Protein AF-0000000073178502 (afdb_homodimer)

Foldseek 3Di:
DDDPFDFDFDQDVQPRAATETETDADPDQKKKKKKKFFPLLFLPHPFALLQLLLLLFQADFPVDHSVRSQVVCVVQPKDWHWFFDNGTTMIMMMGGQVCLLVVLQSNLRRLPTRPLDQCCSVPGSVVVLQVVLVVQCVDLQSVQVLCQLCQFQVGRSNGGRTDHPPDDDGSVRSVVVSLQRFASNRMYMYMYNYDRVVNSVSNCVHSVSVGHHNPDPPPPPRPAGDTDFPAEAEAADAFKKKKKKKDKFFLLQQLQVLLLQLQLVVQADDDDFKDWDWHWAHDPGIIMTMIMIIGRDLLVNQVRVVRSVVSSVVQAFAFSVVRLVVSQVVCVVVVHHSVVNPSHDGHHHDDHIYMYMYYPVVNHDDSVVD/DQAPFDFDFDQDVQPRAATETEGDADPDQKKKKKKKFFPLLFLPHPFALSQLLLLLFQADFPVDHSVRSQVVCVVQPKDWHWFFDNGTTMIMMMGGQVCLLVVLQSNLRRLPTRPLDQCCSVPGRVVVLQVVLVVQCVDLQSVQVLCQQCQFQVGRSNGGRTDNPPDDDGSVRSVVVSLQRFASNRMYMYMYNYDRVVNSVSNCVHSVSVGHHNPDPPPPDRPAGDTDFDAEAEAADAFKKKKKKKDKFFQLAQLQVLLLQLQLVVQADDDDFKDWDWHWAHDPGIIMTMIMIIGRDLLVNQVRVVRSVVSSVVQAFAFSVVRLVVSQVVCVVVSHHSVVNVSHDGHHHDDHIYMYMYYPVVNHDDSVVD

Organism: Brettanomyces naardenensis (NCBI:txid13370)

Sequence (740 aa):
MFTKSSVRSFSTSIPRALKVSTVPTVTSPVSSLKVLVKGAGSKDTPSGLSHLLASSAFLDTASKSALRLKRESELLGGSYKASVTRDALVLEATFLKEDLPFFVNAIGSTLTETSFKNHEFNELVLPFATYTGAKANSSPSFEALEELHAISFKRGLGQPLYYDGVKSYSAVDLSLFAESLYTSENVEIIGSNVVEEDLARFVKESPLSELPAAKNETTAEKPKQKTYTGVESRIRKPGQTVAVIGLPVASADVPTYKLVSAAVVSAIPDTYEATVKADVLSYEQSGLLYVSIASDDAAEVGSLLKKAAAALEKASGSSLTKYKPLASYIAGADGSSAKDLESAKTSVKIPKFNLVVVGDVDSVPLADELMFTKSSVRSFSTSIPRALKVSTVPTVTSPVSSLKVLVKGAGSKDTPSGLSHLLASSAFLDTASKSALRLKRESELLGGSYKASVTRDALVLEATFLKEDLPFFVNAIGSTLTETSFKNHEFNELVLPFATYTGAKANSSPSFEALEELHAISFKRGLGQPLYYDGVKSYSAVDLSLFAESLYTSENVEIIGSNVVEEDLARFVKESPLSELPAAKNETTAEKPKQKTYTGVESRIRKPGQTVAVIGLPVASADVPTYKLVSAAVVSAIPDTYEATVKADVLSYEQSGLLYVSIASDDAAEVGSLLKKAAAALEKASGSSLTKYKPLASYIAGADGSSAKDLESAKTSVKIPKFNLVVVGDVDSVPLADEL

InterPro domains:
  IPR011249 Metalloenzyme, LuxS/M16 peptidase-like [SSF63411] (18-215)
  IPR011249 Metalloenzyme, LuxS/M16 peptidase-like [SSF63411] (226-370)
  IPR011765 Peptidase M16, N-terminal [PF00675] (26-164)
  IPR050361 Mitochondrial Processing Peptidase/Ubiquinol-cytochrome c Reductase Complex [PTHR11851] (13-349)

Radius of gyration: 31.45 Å; Cα contacts (8 Å, |Δi|>4): 1536; chains: 2; bounding box: 57×95×71 Å

Solvent-accessible surface area (backbone atoms only — not comparable to full-atom values): 38308 Å² total; per-residue (Å²): 136,84,74,80,74,68,70,54,73,58,88,62,96,42,62,94,51,50,45,46,34,33,39,74,71,58,102,54,68,58,18,38,41,37,37,39,32,42,61,44,19,33,65,82,44,65,74,20,49,43,30,46,51,31,52,52,54,66,40,43,32,81,87,40,46,29,66,54,54,52,52,53,33,49,74,63,66,26,50,76,48,56,39,63,50,59,53,24,36,38,42,35,36,41,30,40,54,88,46,50,60,58,54,48,34,51,53,18,37,42,72,70,32,53,58,59,48,58,66,52,34,66,66,44,27,49,54,49,34,44,49,53,29,50,57,49,53,67,34,47,63,51,38,34,52,51,48,43,32,26,66,26,33,61,48,28,68,12,46,59,68,43,27,74,62,47,64,85,82,51,36,65,56,48,48,53,48,46,63,70,44,53,16,25,67,30,34,36,38,39,29,34,36,49,59,60,69,56,52,54,49,42,40,56,73,22,50,55,51,65,43,46,70,63,80,75,65,73,74,61,74,72,80,76,78,59,74,47,63,59,46,70,46,74,45,80,34,55,66,50,17,24,39,33,41,32,40,71,32,55,53,83,45,44,32,32,46,32,22,50,29,33,46,25,57,70,62,47,75,90,59,91,74,46,49,77,47,58,44,58,48,80,50,96,78,27,24,38,35,38,39,36,32,34,18,80,45,34,58,56,34,27,56,51,46,45,46,41,50,51,33,48,58,58,46,35,65,28,80,37,65,84,25,47,68,57,27,34,52,55,32,48,75,72,70,40,57,56,75,59,46,73,74,32,57,53,56,48,80,67,73,64,52,23,38,24,31,22,7,42,50,88,54,32,75,54,76,89,75,94,106,31,71,66,69,72,66,53,72,57,87,63,94,42,64,94,49,50,46,45,33,32,37,73,72,58,103,53,69,59,20,37,42,38,37,39,30,42,63,44,22,33,66,82,43,64,73,20,50,44,29,47,50,30,51,52,53,67,40,43,32,81,86,42,47,28,65,54,54,51,51,54,32,49,75,64,68,25,50,76,48,58,40,64,53,59,54,24,34,36,40,36,36,41,32,40,53,88,48,50,60,58,54,49,34,51,54,17,37,42,71,72,33,52,59,57,47,59,67,51,34,65,68,45,29,49,54,50,35,42,49,53,28,50,58,49,54,67,34,47,63,52,38,34,52,51,49,43,32,25,65,28,32,61,47,29,68,13,45,60,69,44,30,70,62,46,65,86,81,50,37,66,54,48,48,54,48,46,63,72,43,54,18,25,69,29,33,35,37,41,28,35,36,48,58,59,71,57,53,54,50,41,40,56,74,23,51,55,51,67,43,44,72,64,82,75,66,72,73,60,76,71,78,76,78,60,73,46,65,59,48,71,48,75,45,80,35,55,68,52,17,22,39,33,40,32,40,71,32,55,51,84,45,44,34,32,47,34,22,49,29,32,46,25,56,70,62,45,75,90,58,91,75,47,49,77,50,57,43,58,48,79,51,97,78,27,23,36,35,38,39,37,32,34,17,78,46,33,59,56,34,28,55,50,46,45,46,41,50,50,32,48,59,60,48,36,66,28,81,37,65,87,24,47,67,55,28,32,51,54,32,10,74,73,58,35,30,53,71,60,45,72,74,33,58,52,57,48,80,66,74,63,51,23,40,25,31,24,8,41,51,87,54,32,74,54,78,89,75,93

Nearest PDB structures (foldseek):
  7rja-assembly1_B  TM=8.601E-01  e=2.354E-40  Candida albicans SC5314
  8e7s-assembly1_B  TM=8.965E-01  e=1.624E-35  Saccharomyces cerevisiae
  8ab7-assembly1_B  TM=8.698E-01  e=1.048E-35  Yarrowia lipolytica
  8q1b-assembly1_M  TM=8.489E-01  e=4.968E-31  Schizosaccharomyces pombe
  8iao-assembly1_Aa  TM=8.221E-01  e=7.299E-21  Mus musculus

pLDDT: mean 88.0, std 14.53, range [20.8, 98.81]

Secondary structure (DSSP, 8-state):
-------EE---SSSTT-EEEEE---S-SEEEEEEEEETTT-TTSPTTHHHHHHHTTTS-BSS--HHHHHHHHHHTT-EEEEEE-SSEEEEEEEEEGGGHHHHHHHHHHHHHHB---HHHIIIIIHHHHHHHHHHHHTSHHHHHHHHHHHHHHSSGGGS-SS--SSS---HHHHHHHHHHH--GGGEEEEEESS-HHHHHHHHHTSGGGGPPP-S--------------S-EEEEE-SS-EEEEEEEEE-GGGHHHHHHHHHHHHHHSPP-SS-EEEEEEEE-SS-EEEEEEEEES-HHHHHHHHHHHHHHHHHHTTS--GGGHHHHHHHHHHTT--GGGGTT--S-----PPEEEEEE-GGGS--GGG-/-------EEE--SSSTT-EEEEE---S-SEEEEEEEEETTT-TTSPTTHHHHHHHTTTS-BSSS-HHHHHHHHHHTT-EEEEEE-SSEEEEEEEEEGGGHHHHHHHHHHHHHHB---HHHIIIIIHHHHHHHHHHHHTSHHHHHHHHHHHHHHSSGGGS-SS--SSS---HHHHHHHHHHH--GGGEEEEEESS-HHHHHHHHHTSGGGGPPP-S--------------S-EEEEE-SS-EEEEEEEEE-GGGHHHHHHHHHHHHHHSPP-SS-EEEEEEEE-SS-EEEEEEEEES-HHHHHHHHHHHHHHHHHHTTS--GGGHHHHHHHHHHTT--GGGGTT--S-----PPEEEEEE-GGGS--GGG-

Structure (mmCIF, N/CA/C/O backbone):
data_AF-0000000073178502-model_v1
#
loop_
_entity.id
_entity.type
_entity.pdbx_description
1 polymer 'Cytochrome b-c1 complex subunit 2, mitochondrial'
#
loop_
_atom_site.group_PDB
_atom_site.id
_atom_site.type_symbol
_atom_site.label_atom_id
_atom_site.label_alt_id
_atom_site.label_comp_id
_atom_site.label_asym_id
_atom_site.label_entity_id
_atom_site.label_seq_id
_atom_site.pdbx_PDB_ins_code
_atom_site.Cartn_x
_atom_site.Cartn_y
_atom_site.Cartn_z
_atom_site.occupancy
_atom_site.B_iso_or_equiv
_atom_site.auth_seq_id
_atom_site.auth_comp_id
_atom_site.auth_asym_id
_atom_site.auth_atom_id
_atom_site.pdbx_PDB_model_num
ATOM 1 N N . MET A 1 1 ? 27.281 -28.266 -21.359 1 21.12 1 MET A N 1
ATOM 2 C CA . MET A 1 1 ? 26.5 -28.234 -22.594 1 21.12 1 MET A CA 1
ATOM 3 C C . MET A 1 1 ? 25.156 -28.953 -22.391 1 21.12 1 MET A C 1
ATOM 5 O O . MET A 1 1 ? 25.078 -30.172 -22.578 1 21.12 1 MET A O 1
ATOM 9 N N . PHE A 1 2 ? 24.359 -28.672 -21.344 1 22.44 2 PHE A N 1
ATOM 10 C CA . PHE A 1 2 ? 23.328 -29.5 -20.734 1 22.44 2 PHE A CA 1
ATOM 11 C C . PHE A 1 2 ? 22.094 -29.547 -21.625 1 22.44 2 PHE A C 1
ATOM 13 O O . PHE A 1 2 ? 21.578 -28.516 -22.062 1 22.44 2 PHE A O 1
ATOM 20 N N . THR A 1 3 ? 21.812 -30.672 -22.312 1 21.66 3 THR A N 1
ATOM 21 C CA . THR A 1 3 ? 20.906 -31.047 -23.406 1 21.66 3 THR A CA 1
ATOM 22 C C . THR A 1 3 ? 19.469 -30.734 -23.047 1 21.66 3 THR A C 1
ATOM 24 O O . THR A 1 3 ? 19.062 -30.844 -21.875 1 21.66 3 THR A O 1
ATOM 27 N N . LYS A 1 4 ? 18.766 -30.031 -23.922 1 34.94 4 LYS A N 1
ATOM 28 C CA . LYS A 1 4 ? 17.344 -29.781 -24.062 1 34.94 4 LYS A CA 1
ATOM 29 C C . LYS A 1 4 ? 16.531 -31.062 -23.906 1 34.94 4 LYS A C 1
ATOM 31 O O . LYS A 1 4 ? 16.375 -31.828 -24.859 1 34.94 4 LYS A O 1
ATOM 36 N N . SER A 1 5 ? 16.453 -31.781 -22.656 1 29.77 5 SER A N 1
ATOM 37 C CA . SER A 1 5 ? 15.789 -33.094 -22.609 1 29.77 5 SER A CA 1
ATOM 38 C C . SER A 1 5 ? 14.32 -32.969 -23.016 1 29.77 5 SER A C 1
ATOM 40 O O . SER A 1 5 ? 13.617 -32.062 -22.562 1 29.77 5 SER A O 1
ATOM 42 N N . SER A 1 6 ? 13.773 -33.562 -24.047 1 33.19 6 SER A N 1
ATOM 43 C CA . SER A 1 6 ? 12.516 -33.688 -24.781 1 33.19 6 SER A CA 1
ATOM 44 C C . SER A 1 6 ? 11.391 -34.156 -23.875 1 33.19 6 SER A C 1
ATOM 46 O O . SER A 1 6 ? 11.508 -35.219 -23.25 1 33.19 6 SER A O 1
ATOM 48 N N . VAL A 1 7 ? 10.578 -33.344 -23.281 1 40.41 7 VAL A N 1
ATOM 49 C CA . VAL A 1 7 ? 9.328 -33.75 -22.656 1 40.41 7 VAL A CA 1
ATOM 50 C C . VAL A 1 7 ? 8.469 -34.531 -23.641 1 40.41 7 VAL A C 1
ATOM 52 O O . VAL A 1 7 ? 8.133 -34.031 -24.719 1 40.41 7 VAL A O 1
ATOM 55 N N . ARG A 1 8 ? 8.492 -35.906 -23.641 1 39.47 8 ARG A N 1
ATOM 56 C CA . ARG A 1 8 ? 7.648 -36.719 -24.5 1 39.47 8 ARG A CA 1
ATOM 57 C C . ARG A 1 8 ? 6.234 -36.812 -23.938 1 39.47 8 ARG A C 1
ATOM 59 O O . ARG A 1 8 ? 6.039 -37.25 -22.797 1 39.47 8 ARG A O 1
ATOM 66 N N . SER A 1 9 ? 5.32 -36.062 -24.469 1 42.91 9 SER A N 1
ATOM 67 C CA . SER A 1 9 ? 3.898 -36.156 -24.172 1 42.91 9 SER A CA 1
ATOM 68 C C . SER A 1 9 ? 3.291 -37.375 -24.844 1 42.91 9 SER A C 1
ATOM 70 O O . SER A 1 9 ? 3.541 -37.625 -26.031 1 42.91 9 SER A O 1
ATOM 72 N N . PHE A 1 10 ? 3.104 -38.531 -24.188 1 38.16 10 PHE A N 1
ATOM 73 C CA . PHE A 1 10 ? 2.41 -39.625 -24.844 1 38.16 10 PHE A CA 1
ATOM 74 C C . PHE A 1 10 ? 0.937 -39.656 -24.453 1 38.16 10 PHE A C 1
ATOM 76 O O . PHE A 1 10 ? 0.579 -39.281 -23.344 1 38.16 10 PHE A O 1
ATOM 83 N N . SER A 1 11 ? -0.007 -39.625 -25.438 1 37.53 11 SER A N 1
ATOM 84 C CA . SER A 1 11 ? -1.451 -39.781 -25.297 1 37.53 11 SER A CA 1
ATOM 85 C C . SER A 1 11 ? -1.827 -41.25 -25.031 1 37.53 11 SER A C 1
ATOM 87 O O . SER A 1 11 ? -1.65 -42.094 -25.906 1 37.53 11 SER A O 1
ATOM 89 N N . THR A 1 12 ? -1.476 -41.875 -23.984 1 39.16 12 THR A N 1
ATOM 90 C CA . THR A 1 12 ? -2.076 -43.188 -23.766 1 39.16 12 THR A CA 1
ATOM 91 C C . THR A 1 12 ? -3.562 -43.062 -23.453 1 39.16 12 THR A C 1
ATOM 93 O O . THR A 1 12 ? -4.023 -42 -23.047 1 39.16 12 THR A O 1
ATOM 96 N N . SER A 1 13 ? -4.41 -44.25 -23.469 1 41.94 13 SER A N 1
ATOM 97 C CA . SER A 1 13 ? -5.844 -44.375 -23.25 1 41.94 13 SER A CA 1
ATOM 98 C C . SER A 1 13 ? -6.254 -43.844 -21.891 1 41.94 13 SER A C 1
ATOM 100 O O . SER A 1 13 ? -6.715 -44.594 -21.031 1 41.94 13 SER A O 1
ATOM 102 N N . ILE A 1 14 ? -5.496 -43.188 -21.141 1 48.97 14 ILE A N 1
ATOM 103 C CA . ILE A 1 14 ? -5.93 -42.469 -19.953 1 48.97 14 ILE A CA 1
ATOM 104 C C . ILE A 1 14 ? -7.145 -41.625 -20.281 1 48.97 14 ILE A C 1
ATOM 106 O O . ILE A 1 14 ? -7.324 -41.188 -21.438 1 48.97 14 ILE A O 1
ATOM 110 N N . PRO A 1 15 ? -8.188 -41.562 -19.375 1 51.31 15 PRO A N 1
ATOM 111 C CA . PRO A 1 15 ? -9.266 -40.656 -19.75 1 51.31 15 PRO A CA 1
ATOM 112 C C . PRO A 1 15 ? -8.758 -39.438 -20.516 1 51.31 15 PRO A C 1
ATOM 114 O O . PRO A 1 15 ? -7.637 -39 -20.297 1 51.31 15 PRO A O 1
ATOM 117 N N . ARG A 1 16 ? -9.297 -39.219 -21.875 1 53.09 16 ARG A N 1
ATOM 118 C CA . ARG A 1 16 ? -8.969 -38.438 -23.078 1 53.09 16 ARG A CA 1
ATOM 119 C C . ARG A 1 16 ? -8.422 -37.062 -22.719 1 53.09 16 ARG A C 1
ATOM 121 O O . ARG A 1 16 ? -7.621 -36.5 -23.453 1 53.09 16 ARG A O 1
ATOM 128 N N . ALA A 1 17 ? -8.562 -36.719 -21.359 1 63.81 17 ALA A N 1
ATOM 129 C CA . ALA A 1 17 ? -8.219 -35.312 -21.281 1 63.81 17 ALA A CA 1
ATOM 130 C C . ALA A 1 17 ? -7.062 -35.062 -20.312 1 63.81 17 ALA A C 1
ATOM 132 O O . ALA A 1 17 ? -6.496 -33.969 -20.266 1 63.81 17 ALA A O 1
ATOM 133 N N . LEU A 1 18 ? -6.605 -36.25 -19.641 1 75.44 18 LEU A N 1
ATOM 134 C CA . LEU A 1 18 ? -5.535 -36.062 -18.672 1 75.44 18 LEU A CA 1
ATOM 135 C C . LEU A 1 18 ? -4.172 -36.062 -19.359 1 75.44 18 LEU A C 1
ATOM 137 O O . LEU A 1 18 ? -3.865 -37 -20.109 1 75.44 18 LEU A O 1
ATOM 141 N N . LYS A 1 19 ? -3.369 -35.125 -19.156 1 81.38 19 LYS A N 1
ATOM 142 C CA . LYS A 1 19 ? -2.039 -35.031 -19.766 1 81.38 19 LYS A CA 1
ATOM 143 C C . LYS A 1 19 ? -0.981 -35.625 -18.828 1 81.38 19 LYS A C 1
ATOM 145 O O . LYS A 1 19 ? -0.888 -35.219 -17.656 1 81.38 19 LYS A O 1
ATOM 150 N N . VAL A 1 20 ? -0.245 -36.625 -19.328 1 84.12 20 VAL A N 1
ATOM 151 C CA . VAL A 1 20 ? 0.819 -37.25 -18.562 1 84.12 20 VAL A CA 1
ATOM 152 C C . VAL A 1 20 ? 2.137 -37.156 -19.328 1 84.12 20 VAL A C 1
ATOM 154 O O . VAL A 1 20 ? 2.184 -37.438 -20.531 1 84.12 20 VAL A O 1
ATOM 157 N N . SER A 1 21 ? 3.117 -36.625 -18.625 1 85.12 21 SER A N 1
ATOM 158 C CA . SER A 1 21 ? 4.422 -36.5 -19.266 1 85.12 21 SER A CA 1
ATOM 159 C C . SER A 1 21 ? 5.543 -36.875 -18.312 1 85.12 21 SER A C 1
ATOM 161 O O . SER A 1 21 ? 5.332 -36.969 -17.094 1 85.12 21 SER A O 1
ATOM 163 N N . THR A 1 22 ? 6.715 -37.312 -18.875 1 84.88 22 THR A N 1
ATOM 164 C CA . THR A 1 22 ? 7.863 -37.688 -18.047 1 84.88 22 THR A CA 1
ATOM 165 C C . THR A 1 22 ? 9.109 -36.906 -18.5 1 84.88 22 THR A C 1
ATOM 167 O O . THR A 1 22 ? 9.203 -36.5 -19.656 1 84.88 22 THR A O 1
ATOM 170 N N . VAL A 1 23 ? 9.898 -36.531 -17.562 1 77.88 23 VAL A N 1
ATOM 171 C CA . VAL A 1 23 ? 11.203 -35.938 -17.859 1 77.88 23 VAL A CA 1
ATOM 172 C C . VAL A 1 23 ? 12.289 -37 -17.703 1 77.88 23 VAL A C 1
ATOM 174 O O . VAL A 1 23 ? 12.219 -37.844 -16.828 1 77.88 23 VAL A O 1
ATOM 177 N N . PRO A 1 24 ? 13.289 -36.938 -18.656 1 68.88 24 PRO A N 1
ATOM 178 C CA . PRO A 1 24 ? 14.258 -38.031 -18.781 1 68.88 24 PRO A CA 1
ATOM 179 C C . PRO A 1 24 ? 14.93 -38.344 -17.438 1 68.88 24 PRO A C 1
ATOM 181 O O . PRO A 1 24 ? 15.016 -37.5 -16.562 1 68.88 24 PRO A O 1
ATOM 184 N N . THR A 1 25 ? 15.359 -39.594 -17.375 1 64.25 25 THR A N 1
ATOM 185 C CA . THR A 1 25 ? 15.867 -40.375 -16.234 1 64.25 25 THR A CA 1
ATOM 186 C C . THR A 1 25 ? 17.297 -39.938 -15.898 1 64.25 25 THR A C 1
ATOM 188 O O . THR A 1 25 ? 18.109 -39.75 -16.797 1 64.25 25 THR A O 1
ATOM 191 N N . VAL A 1 26 ? 17.422 -39.281 -14.711 1 66.75 26 VAL A N 1
ATOM 192 C CA . VAL A 1 26 ? 18.75 -39.188 -14.141 1 66.75 26 VAL A CA 1
ATOM 193 C C . VAL A 1 26 ? 19.047 -40.469 -13.336 1 66.75 26 VAL A C 1
ATOM 195 O O . VAL A 1 26 ? 18.125 -41.188 -12.938 1 66.75 26 VAL A O 1
ATOM 198 N N . THR A 1 27 ? 20.297 -40.812 -13.398 1 78.19 27 THR A N 1
ATOM 199 C CA . THR A 1 27 ? 20.703 -41.938 -12.57 1 78.19 27 THR A CA 1
ATOM 200 C C . THR A 1 27 ? 20.516 -41.625 -11.086 1 78.19 27 THR A C 1
ATOM 202 O O . THR A 1 27 ? 21.469 -41.219 -10.422 1 78.19 27 THR A O 1
ATOM 205 N N . SER A 1 28 ? 19.297 -41.531 -10.602 1 83.69 28 SER A N 1
ATOM 206 C CA . SER A 1 28 ? 18.938 -41.281 -9.211 1 83.69 28 SER A CA 1
ATOM 207 C C . SER A 1 28 ? 17.875 -42.25 -8.719 1 83.69 28 SER A C 1
ATOM 209 O O . SER A 1 28 ? 17 -42.656 -9.484 1 83.69 28 SER A O 1
ATOM 211 N N . PRO A 1 29 ? 18.109 -42.688 -7.516 1 89.5 29 PRO A N 1
ATOM 212 C CA . PRO A 1 29 ? 17.062 -43.531 -6.949 1 89.5 29 PRO A CA 1
ATOM 213 C C . PRO A 1 29 ? 15.805 -42.75 -6.582 1 89.5 29 PRO A C 1
ATOM 215 O O . PRO A 1 29 ? 14.773 -43.344 -6.27 1 89.5 29 PRO A O 1
ATOM 218 N N . VAL A 1 30 ? 15.938 -41.5 -6.609 1 92 30 VAL A N 1
ATOM 219 C CA . VAL A 1 30 ? 14.836 -40.625 -6.172 1 92 30 VAL A CA 1
ATOM 220 C C . VAL A 1 30 ? 14.023 -40.188 -7.379 1 92 30 VAL A C 1
ATOM 222 O O . VAL A 1 30 ? 14.586 -39.812 -8.414 1 92 30 VAL A O 1
ATOM 225 N N . SER A 1 31 ? 12.719 -40.375 -7.281 1 93.44 31 SER A N 1
ATOM 226 C CA . SER A 1 31 ? 11.758 -39.906 -8.281 1 93.44 31 SER A CA 1
ATOM 227 C C . SER A 1 31 ? 10.875 -38.781 -7.73 1 93.44 31 SER A C 1
ATOM 229 O O . SER A 1 31 ? 10.812 -38.594 -6.52 1 93.44 31 SER A O 1
ATOM 231 N N . SER A 1 32 ? 10.305 -38.031 -8.625 1 94.25 32 SER A N 1
ATOM 232 C CA . SER A 1 32 ? 9.359 -37 -8.188 1 94.25 32 SER A CA 1
ATOM 233 C C . SER A 1 32 ? 8.148 -36.938 -9.109 1 94.25 32 SER A C 1
ATOM 235 O O . SER A 1 32 ? 8.234 -37.312 -10.281 1 94.25 32 SER A O 1
ATOM 237 N N . LEU A 1 33 ? 7.039 -36.594 -8.531 1 94.56 33 LEU A N 1
ATOM 238 C CA . LEU A 1 33 ? 5.781 -36.375 -9.227 1 94.56 33 LEU A CA 1
ATOM 239 C C . LEU A 1 33 ? 5.289 -34.938 -9.016 1 94.56 33 LEU A C 1
ATOM 241 O O . LEU A 1 33 ? 5.344 -34.438 -7.895 1 94.56 33 LEU A O 1
ATOM 245 N N . LYS A 1 34 ? 4.918 -34.312 -10.109 1 94.94 34 LYS A N 1
ATOM 246 C CA . LYS A 1 34 ? 4.312 -33 -10.062 1 94.94 34 LYS A CA 1
ATOM 247 C C . LYS A 1 34 ? 2.959 -33 -10.766 1 94.94 34 LYS A C 1
ATOM 249 O O . LYS A 1 34 ? 2.852 -33.406 -11.922 1 94.94 34 LYS A O 1
ATOM 254 N N . VAL A 1 35 ? 2.012 -32.625 -10.055 1 95.19 35 VAL A N 1
ATOM 255 C CA . VAL A 1 35 ? 0.674 -32.5 -10.625 1 95.19 35 VAL A CA 1
ATOM 256 C C . VAL A 1 35 ? 0.286 -31.016 -10.688 1 95.19 35 VAL A C 1
ATOM 258 O O . VAL A 1 35 ? 0.193 -30.359 -9.656 1 95.19 35 VAL A O 1
ATOM 261 N N . LEU A 1 36 ? 0.027 -30.547 -11.883 1 93.12 36 LEU A N 1
ATOM 262 C CA . LEU A 1 36 ? -0.377 -29.156 -12.102 1 93.12 36 LEU A CA 1
ATOM 263 C C . LEU A 1 36 ? -1.881 -29.062 -12.344 1 93.12 36 LEU A C 1
ATOM 265 O O . LEU A 1 36 ? -2.426 -29.781 -13.195 1 93.12 36 LEU A O 1
ATOM 269 N N . VAL A 1 37 ? -2.488 -28.312 -11.562 1 92.5 37 VAL A N 1
ATOM 270 C CA . VAL A 1 37 ? -3.9 -28.016 -11.781 1 92.5 37 VAL A CA 1
ATOM 271 C C . VAL A 1 37 ? -4.051 -26.609 -12.352 1 92.5 37 VAL A C 1
ATOM 273 O O . VAL A 1 37 ? -3.908 -25.609 -11.625 1 92.5 37 VAL A O 1
ATOM 276 N N . LYS A 1 38 ? -4.422 -26.5 -13.547 1 86.81 38 LYS A N 1
ATOM 277 C CA . LYS A 1 38 ? -4.559 -25.234 -14.25 1 86.81 38 LYS A CA 1
ATOM 278 C C . LYS A 1 38 ? -5.859 -24.531 -13.867 1 86.81 38 LYS A C 1
ATOM 280 O O . LYS A 1 38 ? -6.801 -25.172 -13.398 1 86.81 38 LYS A O 1
ATOM 285 N N . GLY A 1 39 ? -5.855 -23.125 -14.008 1 79.38 39 GLY A N 1
ATOM 286 C CA . GLY A 1 39 ? -7.059 -22.359 -13.734 1 79.38 39 GLY A CA 1
ATOM 287 C C . GLY A 1 39 ? -7.129 -21.844 -12.312 1 79.38 39 GLY A C 1
ATOM 288 O O . GLY A 1 39 ? -8.031 -21.062 -11.969 1 79.38 39 GLY A O 1
ATOM 289 N N . ALA A 1 40 ? -6.34 -22.328 -11.438 1 77.06 40 ALA A N 1
ATOM 290 C CA . ALA A 1 40 ? -6.348 -21.906 -10.039 1 77.06 40 ALA A CA 1
ATOM 291 C C . ALA A 1 40 ? -5.973 -20.438 -9.898 1 77.06 40 ALA A C 1
ATOM 293 O O . ALA A 1 40 ? -6.352 -19.781 -8.93 1 77.06 40 ALA A O 1
ATOM 294 N N . GLY A 1 41 ? -5.285 -19.828 -10.75 1 68.5 41 GLY A N 1
ATOM 295 C CA . GLY A 1 41 ? -4.91 -18.438 -10.703 1 68.5 41 GLY A CA 1
ATOM 296 C C . GLY A 1 41 ? -5.629 -17.594 -11.742 1 68.5 41 GLY A C 1
ATOM 297 O O . GLY A 1 41 ? -5.176 -16.484 -12.078 1 68.5 41 GLY A O 1
ATOM 298 N N . SER A 1 42 ? -6.695 -18.141 -12.219 1 62.94 42 SER A N 1
AT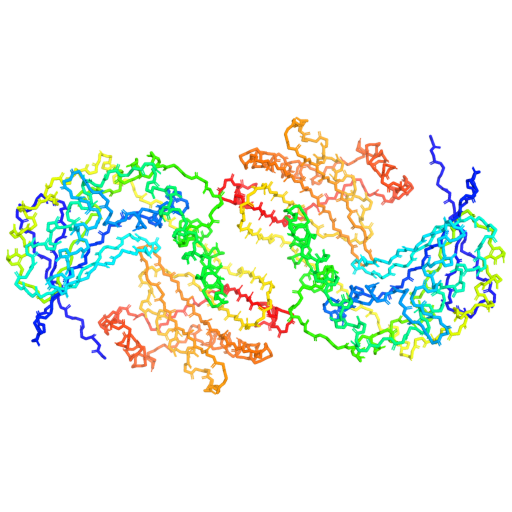OM 299 C CA . SER A 1 42 ? -7.41 -17.453 -13.297 1 62.94 42 SER A CA 1
ATOM 300 C C . SER A 1 42 ? -8.109 -16.203 -12.789 1 62.94 42 SER A C 1
ATOM 302 O O . SER A 1 42 ? -8.258 -16.016 -11.578 1 62.94 42 SER A O 1
ATOM 304 N N . LYS A 1 43 ? -8.469 -15.336 -13.75 1 61.78 43 LYS A N 1
ATOM 305 C CA . LYS A 1 43 ? -9.133 -14.047 -13.555 1 61.78 43 LYS A CA 1
ATOM 306 C C . LYS A 1 43 ? -10.438 -14.219 -12.781 1 61.78 43 LYS A C 1
ATOM 308 O O . LYS A 1 43 ? -10.867 -13.305 -12.07 1 61.78 43 LYS A O 1
ATOM 313 N N . ASP A 1 44 ? -10.938 -15.312 -12.883 1 65.31 44 ASP A N 1
ATOM 314 C CA . ASP A 1 44 ? -12.273 -15.461 -12.328 1 65.31 44 ASP A CA 1
ATOM 315 C C . ASP A 1 44 ? -12.227 -16.141 -10.953 1 65.31 44 ASP A C 1
ATOM 317 O O . ASP A 1 44 ? -13.25 -16.25 -10.281 1 65.31 44 ASP A O 1
ATOM 321 N N . THR A 1 45 ? -11.055 -16.438 -10.617 1 74.12 45 THR A N 1
ATOM 322 C CA . THR A 1 45 ? -10.898 -17.094 -9.32 1 74.12 45 THR A CA 1
ATOM 323 C C . THR A 1 45 ? -10.828 -16.062 -8.195 1 74.12 45 THR A C 1
ATOM 325 O O . THR A 1 45 ? -10.07 -15.086 -8.289 1 74.12 45 THR A O 1
ATOM 328 N N . PRO A 1 46 ? -11.727 -16.359 -7.207 1 84.88 46 PRO A N 1
ATOM 329 C CA . PRO A 1 46 ? -11.641 -15.438 -6.07 1 84.88 46 PRO A CA 1
ATOM 330 C C . PRO A 1 46 ? -10.266 -15.445 -5.406 1 84.88 46 PRO A C 1
ATOM 332 O O . PRO A 1 46 ? -9.641 -16.5 -5.301 1 84.88 46 PRO A O 1
ATOM 335 N N . SER A 1 47 ? -9.922 -14.336 -4.977 1 90.5 47 SER A N 1
ATOM 336 C CA . SER A 1 47 ? -8.578 -14.164 -4.43 1 90.5 47 SER A CA 1
ATOM 337 C C . SER A 1 47 ? -8.375 -15.016 -3.182 1 90.5 47 SER A C 1
ATOM 339 O O . SER A 1 47 ? -9.234 -15.039 -2.297 1 90.5 47 SER A O 1
ATOM 341 N N . GLY A 1 48 ? -7.289 -15.727 -3.215 1 92.62 48 GLY A N 1
ATOM 342 C CA . GLY A 1 48 ? -6.871 -16.453 -2.021 1 92.62 48 GLY A CA 1
ATOM 343 C C . GLY A 1 48 ? -7.41 -17.859 -1.964 1 92.62 48 GLY A C 1
ATOM 344 O O . GLY A 1 48 ? -6.926 -18.688 -1.182 1 92.62 48 GLY A O 1
ATOM 345 N N . LEU A 1 49 ? -8.383 -18.203 -2.717 1 92.75 49 LEU A N 1
ATOM 346 C CA . LEU A 1 49 ? -9.039 -19.5 -2.625 1 92.75 49 LEU A CA 1
ATOM 347 C C . LEU A 1 49 ? -8.109 -20.609 -3.086 1 92.75 49 LEU A C 1
ATOM 349 O O . LEU A 1 49 ? -8.102 -21.703 -2.5 1 92.75 49 LEU A O 1
ATOM 353 N N . SER A 1 50 ? -7.34 -20.344 -4.113 1 93.5 50 SER A N 1
ATOM 354 C CA . SER A 1 50 ? -6.379 -21.344 -4.582 1 93.5 50 SER A CA 1
ATOM 355 C C . SER A 1 50 ? -5.344 -21.656 -3.512 1 93.5 50 SER A C 1
ATOM 357 O O . SER A 1 50 ? -4.957 -22.812 -3.336 1 93.5 50 SER A O 1
ATOM 359 N N . HIS A 1 51 ? -4.91 -20.672 -2.869 1 95.5 51 HIS A N 1
ATOM 360 C CA . HIS A 1 51 ? -3.951 -20.859 -1.79 1 95.5 51 HIS A CA 1
ATOM 361 C C . HIS A 1 51 ? -4.566 -21.672 -0.646 1 95.5 51 HIS A C 1
ATOM 363 O O . HIS A 1 51 ? -3.922 -22.562 -0.09 1 95.5 51 HIS A O 1
ATOM 369 N N . LEU A 1 52 ? -5.789 -21.344 -0.319 1 96.19 52 LEU A N 1
ATOM 370 C CA . LEU A 1 52 ? -6.477 -22.094 0.722 1 96.19 52 LEU A CA 1
ATOM 371 C C . LEU A 1 52 ? -6.645 -23.562 0.315 1 96.19 52 LEU A C 1
ATOM 373 O O . LEU A 1 52 ? -6.5 -24.469 1.145 1 96.19 52 LEU A O 1
ATOM 377 N N . LEU A 1 53 ? -6.941 -23.734 -0.927 1 95.38 53 LEU A N 1
ATOM 378 C CA . LEU A 1 53 ? -7.09 -25.094 -1.432 1 95.38 53 LEU A CA 1
ATOM 379 C C . LEU A 1 53 ? -5.766 -25.844 -1.357 1 95.38 53 LEU A C 1
ATOM 381 O O . LEU A 1 53 ? -5.727 -27 -0.921 1 95.38 53 LEU A O 1
ATOM 385 N N . ALA A 1 54 ? -4.734 -25.219 -1.742 1 95.25 54 ALA A N 1
ATOM 386 C CA . ALA A 1 54 ? -3.414 -25.828 -1.627 1 95.25 54 ALA A CA 1
ATOM 387 C C . ALA A 1 54 ? -3.08 -26.156 -0.172 1 95.25 54 ALA A C 1
ATOM 389 O O . ALA A 1 54 ? -2.492 -27.188 0.124 1 95.25 54 ALA A O 1
ATOM 390 N N . SER A 1 55 ? -3.496 -25.297 0.698 1 95.19 55 SER A N 1
ATOM 391 C CA . SER A 1 55 ? -3.225 -25.453 2.123 1 95.19 55 SER A CA 1
ATOM 392 C C . SER A 1 55 ? -4.055 -26.594 2.721 1 95.19 55 SER A C 1
ATOM 394 O O . SER A 1 55 ? -3.801 -27.031 3.846 1 95.19 55 SER A O 1
ATOM 396 N N . SER A 1 56 ? -5.027 -27.031 1.995 1 94.69 56 SER A N 1
ATOM 397 C CA . SER A 1 56 ? -5.891 -28.109 2.455 1 94.69 56 SER A CA 1
ATOM 398 C C . SER A 1 56 ? -5.48 -29.453 1.848 1 94.69 56 SER A C 1
ATOM 400 O O . SER A 1 56 ? -6.16 -30.469 2.037 1 94.69 56 SER A O 1
ATOM 402 N N . ALA A 1 57 ? -4.391 -29.406 1.184 1 93.12 57 ALA A N 1
ATOM 403 C CA . ALA A 1 57 ? -3.938 -30.625 0.528 1 93.12 57 ALA A CA 1
ATOM 404 C C . ALA A 1 57 ? -3.377 -31.625 1.544 1 93.12 57 ALA A C 1
ATOM 406 O O . ALA A 1 57 ? -2.781 -31.219 2.547 1 93.12 57 ALA A O 1
ATOM 407 N N . PHE A 1 58 ? -3.584 -32.875 1.312 1 91.5 58 PHE A N 1
ATOM 408 C CA . PHE A 1 58 ? -3.033 -34 2.041 1 91.5 58 PHE A CA 1
ATOM 409 C C . PHE A 1 58 ? -3.564 -34.031 3.469 1 91.5 58 PHE A C 1
ATOM 411 O O . PHE A 1 58 ? -2.834 -34.375 4.402 1 91.5 58 PHE A O 1
ATOM 418 N N . LEU A 1 59 ? -4.684 -33.469 3.576 1 90.12 59 LEU A N 1
ATOM 419 C CA . LEU A 1 59 ? -5.41 -33.625 4.832 1 90.12 59 LEU A CA 1
ATOM 420 C C . LEU A 1 59 ? -6.344 -34.812 4.773 1 90.12 59 LEU A C 1
ATOM 422 O O . LEU A 1 59 ? -6.102 -35.781 4.02 1 90.12 59 LEU A O 1
ATOM 426 N N . ASP A 1 60 ? -7.305 -34.812 5.648 1 87.38 60 ASP A N 1
ATOM 427 C CA . ASP A 1 60 ? -8.172 -36 5.746 1 87.38 60 ASP A CA 1
ATOM 428 C C . ASP A 1 60 ? -8.914 -36.25 4.438 1 87.38 60 ASP A C 1
ATOM 430 O O . ASP A 1 60 ? -9.43 -35.312 3.824 1 87.38 60 ASP A O 1
ATOM 434 N N . THR A 1 61 ? -8.805 -37.406 4.047 1 87.75 61 THR A N 1
ATOM 435 C CA . THR A 1 61 ? -9.625 -37.875 2.93 1 87.75 61 THR A CA 1
ATOM 436 C C . THR A 1 61 ? -10.727 -38.812 3.418 1 87.75 61 THR A C 1
ATOM 438 O O . THR A 1 61 ? -10.852 -39.062 4.617 1 87.75 61 THR A O 1
ATOM 441 N N . ALA A 1 62 ? -11.539 -39.25 2.51 1 83.44 62 ALA A N 1
ATOM 442 C CA . ALA A 1 62 ? -12.602 -40.188 2.863 1 83.44 62 ALA A CA 1
ATOM 443 C C . ALA A 1 62 ? -12.023 -41.5 3.359 1 83.44 62 ALA A C 1
ATOM 445 O O . ALA A 1 62 ? -12.617 -42.156 4.211 1 83.44 62 ALA A O 1
ATOM 446 N N . SER A 1 63 ? -10.836 -41.812 2.939 1 81.38 63 SER A N 1
ATOM 447 C CA . SER A 1 63 ? -10.312 -43.156 3.209 1 81.38 63 SER A CA 1
ATOM 448 C C . SER A 1 63 ? -9.148 -43.094 4.191 1 81.38 63 SER A C 1
ATOM 450 O O . SER A 1 63 ? -8.836 -44.094 4.848 1 81.38 63 SER A O 1
ATOM 452 N N . LYS A 1 64 ? -8.492 -41.969 4.223 1 86.56 64 LYS A N 1
ATOM 453 C CA . LYS A 1 64 ? -7.297 -41.875 5.055 1 86.56 64 LYS A CA 1
ATOM 454 C C . LYS A 1 64 ? -7.254 -40.562 5.824 1 86.56 64 LYS A C 1
ATOM 456 O O . LYS A 1 64 ? -7.609 -39.531 5.285 1 86.56 64 LYS A O 1
ATOM 461 N N . SER A 1 65 ? -6.754 -40.719 7.027 1 88.25 65 SER A N 1
ATOM 462 C CA . SER A 1 65 ? -6.551 -39.5 7.805 1 88.25 65 SER A CA 1
ATOM 463 C C . SER A 1 65 ? -5.277 -38.781 7.375 1 88.25 65 SER A C 1
ATOM 465 O O . SER A 1 65 ? -4.375 -39.375 6.801 1 88.25 65 SER A O 1
ATOM 467 N N . ALA A 1 66 ? -5.266 -37.531 7.672 1 88.25 66 ALA A N 1
ATOM 468 C CA . ALA A 1 66 ? -4.086 -36.719 7.383 1 88.25 66 ALA A CA 1
ATOM 469 C C . ALA A 1 66 ? -2.844 -37.312 8.047 1 88.25 66 ALA A C 1
ATOM 471 O O . ALA A 1 66 ? -1.777 -37.375 7.434 1 88.25 66 ALA A O 1
ATOM 472 N N . LEU A 1 67 ? -2.988 -37.75 9.242 1 88.62 67 LEU A N 1
ATOM 473 C CA . LEU A 1 67 ? -1.877 -38.312 10.008 1 88.62 67 LEU A CA 1
ATOM 474 C C . LEU A 1 67 ? -1.367 -39.594 9.359 1 88.62 67 LEU A C 1
ATOM 476 O O . LEU A 1 67 ? -0.156 -39.812 9.273 1 88.62 67 LEU A O 1
ATOM 480 N N . ARG A 1 68 ? -2.27 -40.375 8.922 1 89.12 68 ARG A N 1
ATOM 481 C CA . ARG A 1 68 ? -1.89 -41.625 8.266 1 89.12 68 ARG A CA 1
ATOM 482 C C . ARG A 1 68 ? -1.142 -41.344 6.969 1 89.12 68 ARG A C 1
ATOM 484 O O . ARG A 1 68 ? -0.131 -42 6.68 1 89.12 68 ARG A O 1
ATOM 491 N N . LEU A 1 69 ? -1.636 -40.469 6.219 1 87 69 LEU A N 1
ATOM 492 C CA . LEU A 1 69 ? -0.985 -40.094 4.969 1 87 69 LEU A CA 1
ATOM 493 C C . LEU A 1 69 ? 0.441 -39.625 5.215 1 87 69 LEU A C 1
ATOM 495 O O . LEU A 1 69 ? 1.369 -40.031 4.516 1 87 69 LEU A O 1
ATOM 499 N N . LYS A 1 70 ? 0.618 -38.781 6.207 1 89 70 LYS A N 1
ATOM 500 C CA . LYS A 1 70 ? 1.936 -38.25 6.535 1 89 70 LYS A CA 1
ATOM 501 C C . LYS A 1 70 ? 2.869 -39.344 7.039 1 89 70 LYS A C 1
ATOM 503 O O . LYS A 1 70 ? 4.012 -39.438 6.586 1 89 70 LYS A O 1
ATOM 508 N N . ARG A 1 71 ? 2.395 -40.156 7.918 1 91 71 ARG A N 1
ATOM 509 C CA . ARG A 1 71 ? 3.219 -41.188 8.516 1 91 71 ARG A CA 1
ATOM 510 C C . ARG A 1 71 ? 3.648 -42.219 7.473 1 91 71 ARG A C 1
ATOM 512 O O . ARG A 1 71 ? 4.793 -42.688 7.477 1 91 71 ARG A O 1
ATOM 519 N N . GLU A 1 72 ? 2.756 -42.562 6.637 1 90.19 72 GLU A N 1
ATOM 520 C CA . GLU A 1 72 ? 3.076 -43.531 5.59 1 90.19 72 GLU A CA 1
ATOM 521 C C . GLU A 1 72 ? 4.102 -42.969 4.613 1 90.19 72 GLU A C 1
ATOM 523 O O . GLU A 1 72 ? 5.012 -43.688 4.176 1 90.19 72 GLU A O 1
ATOM 528 N N . SER A 1 73 ? 3.965 -41.719 4.281 1 91.06 73 SER A N 1
ATOM 529 C CA . SER A 1 73 ? 4.934 -41.062 3.402 1 91.06 73 SER A CA 1
ATOM 530 C C . SER A 1 73 ? 6.32 -41.031 4.035 1 91.06 73 SER A C 1
ATOM 532 O O . SER A 1 73 ? 7.32 -41.312 3.365 1 91.06 73 SER A O 1
ATOM 534 N N . GLU A 1 74 ? 6.305 -40.75 5.336 1 90.31 74 GLU A N 1
ATOM 535 C CA . GLU A 1 74 ? 7.578 -40.688 6.047 1 90.31 74 GLU A CA 1
ATOM 536 C C . GLU A 1 74 ? 8.227 -42.062 6.137 1 90.31 74 GLU A C 1
ATOM 538 O O . GLU A 1 74 ? 9.453 -42.188 6.012 1 90.31 74 GLU A O 1
ATOM 543 N N . LEU A 1 75 ? 7.445 -43.031 6.371 1 91.94 75 LEU A N 1
ATOM 544 C CA . LEU A 1 75 ? 7.949 -44.406 6.449 1 91.94 75 LEU A CA 1
ATOM 545 C C . LEU A 1 75 ? 8.617 -44.812 5.141 1 91.94 75 LEU A C 1
ATOM 547 O O . LEU A 1 75 ? 9.594 -45.562 5.145 1 91.94 75 LEU A O 1
ATOM 551 N N . LEU A 1 76 ? 8.141 -44.312 4.066 1 93.12 76 LEU A N 1
ATOM 552 C CA . LEU A 1 76 ? 8.672 -44.625 2.75 1 93.12 76 LEU A CA 1
ATOM 553 C C . LEU A 1 76 ? 9.805 -43.688 2.365 1 93.12 76 LEU A C 1
ATOM 555 O O . LEU A 1 76 ? 10.406 -43.844 1.3 1 93.12 76 LEU A O 1
ATOM 559 N N . GLY A 1 77 ? 10.023 -42.625 3.287 1 91.88 77 GLY A N 1
ATOM 560 C CA . GLY A 1 77 ? 11.078 -41.656 3.039 1 91.88 77 GLY A CA 1
ATOM 561 C C . GLY A 1 77 ? 10.688 -40.594 2.035 1 91.88 77 GLY A C 1
ATOM 562 O O . GLY A 1 77 ? 11.547 -39.969 1.432 1 91.88 77 GLY A O 1
ATOM 563 N N . GLY A 1 78 ? 9.438 -40.531 1.741 1 93.94 78 GLY A N 1
ATOM 564 C CA . GLY A 1 78 ? 8.977 -39.562 0.781 1 93.94 78 GLY A CA 1
ATOM 565 C C . GLY A 1 78 ? 8.398 -38.312 1.435 1 93.94 78 GLY A C 1
ATOM 566 O O . GLY A 1 78 ? 8.398 -38.188 2.662 1 93.94 78 GLY A O 1
ATOM 567 N N . SER A 1 79 ? 8.125 -37.344 0.651 1 93.88 79 SER A N 1
ATOM 568 C CA . SER A 1 79 ? 7.539 -36.094 1.14 1 93.88 79 SER A CA 1
ATOM 569 C C . SER A 1 79 ? 6.543 -35.531 0.135 1 93.88 79 SER A C 1
ATOM 571 O O . SER A 1 79 ? 6.59 -35.844 -1.051 1 93.88 79 SER A O 1
ATOM 573 N N . TYR A 1 80 ? 5.602 -34.719 0.69 1 93.5 80 TYR A N 1
ATOM 574 C CA . TYR A 1 80 ? 4.598 -34.031 -0.099 1 93.5 80 TYR A CA 1
ATOM 575 C C . TYR A 1 80 ? 4.738 -32.531 0.064 1 93.5 80 TYR A C 1
ATOM 577 O O . TYR A 1 80 ? 5.207 -32.031 1.1 1 93.5 80 TYR A O 1
ATOM 585 N N . LYS A 1 81 ? 4.352 -31.891 -0.977 1 94.44 81 LYS A N 1
ATOM 586 C CA . LYS A 1 81 ? 4.273 -30.438 -0.917 1 94.44 81 LYS A CA 1
ATOM 587 C C . LYS A 1 81 ? 3.158 -29.906 -1.812 1 94.44 81 LYS A C 1
ATOM 589 O O . LYS A 1 81 ? 2.936 -30.422 -2.91 1 94.44 81 LYS A O 1
ATOM 594 N N . ALA A 1 82 ? 2.43 -29.047 -1.25 1 95.19 82 ALA A N 1
ATOM 595 C CA . ALA A 1 82 ? 1.433 -28.344 -2.045 1 95.19 82 ALA A CA 1
ATOM 596 C C . ALA A 1 82 ? 1.744 -26.844 -2.1 1 95.19 82 ALA A C 1
ATOM 598 O O . ALA A 1 82 ? 2.143 -26.25 -1.097 1 95.19 82 ALA A O 1
ATOM 599 N N . SER A 1 83 ? 1.614 -26.281 -3.271 1 94.19 83 SER A N 1
ATOM 600 C CA . SER A 1 83 ? 1.881 -24.859 -3.441 1 94.19 83 SER A CA 1
ATOM 601 C C . SER A 1 83 ? 1.007 -24.266 -4.539 1 94.19 83 SER A C 1
ATOM 603 O O . SER A 1 83 ? 0.284 -24.984 -5.227 1 94.19 83 SER A O 1
ATOM 605 N N . VAL A 1 84 ? 1.02 -22.938 -4.539 1 92.94 84 VAL A N 1
ATOM 606 C CA . VAL A 1 84 ? 0.283 -22.234 -5.586 1 92.94 84 VAL A CA 1
ATOM 607 C C . VAL A 1 84 ? 1.231 -21.328 -6.367 1 92.94 84 VAL A C 1
ATOM 609 O O . VAL A 1 84 ? 2.182 -20.781 -5.801 1 92.94 84 VAL A O 1
ATOM 612 N N . THR A 1 85 ? 1.008 -21.328 -7.645 1 88.62 85 THR A N 1
ATOM 613 C CA . THR A 1 85 ? 1.546 -20.297 -8.516 1 88.62 85 THR A CA 1
ATOM 614 C C . THR A 1 85 ? 0.441 -19.359 -8.984 1 88.62 85 THR A C 1
ATOM 616 O O . THR A 1 85 ? -0.718 -19.516 -8.594 1 88.62 85 THR A O 1
ATOM 619 N N . ARG A 1 86 ? 0.789 -18.375 -9.742 1 87.69 86 ARG A N 1
ATOM 620 C CA . ARG A 1 86 ? -0.226 -17.406 -10.141 1 87.69 86 ARG A CA 1
ATOM 621 C C . ARG A 1 86 ? -1.193 -18 -11.148 1 87.69 86 ARG A C 1
ATOM 623 O O . ARG A 1 86 ? -2.295 -17.484 -11.352 1 87.69 86 ARG A O 1
ATOM 630 N N . ASP A 1 87 ? -0.8 -19.109 -11.75 1 82.12 87 ASP A N 1
ATOM 631 C CA . ASP A 1 87 ? -1.696 -19.641 -12.766 1 82.12 87 ASP A CA 1
ATOM 632 C C . ASP A 1 87 ? -2.023 -21.109 -12.5 1 82.12 87 ASP A C 1
ATOM 634 O O . ASP A 1 87 ? -2.76 -21.734 -13.266 1 82.12 87 ASP A O 1
ATOM 638 N N . ALA A 1 88 ? -1.509 -21.672 -11.336 1 88.5 88 ALA A N 1
ATOM 639 C CA . ALA A 1 88 ? -1.787 -23.094 -11.109 1 88.5 88 ALA A CA 1
ATOM 640 C C . ALA A 1 88 ? -1.632 -23.453 -9.633 1 88.5 88 ALA A C 1
ATOM 642 O O . ALA A 1 88 ? -0.963 -22.734 -8.883 1 88.5 88 ALA A O 1
ATOM 643 N N . LEU A 1 89 ? -2.275 -24.453 -9.312 1 93.56 89 LEU A N 1
ATOM 644 C CA . LEU A 1 89 ? -2.035 -25.172 -8.07 1 93.56 89 LEU A CA 1
ATOM 645 C C . LEU A 1 89 ? -1.145 -26.391 -8.305 1 93.56 89 LEU A C 1
ATOM 647 O O . LEU A 1 89 ? -1.345 -27.141 -9.266 1 93.56 89 LEU A O 1
ATOM 651 N N . VAL A 1 90 ? -0.139 -26.562 -7.457 1 94.56 90 VAL A N 1
ATOM 652 C CA . VAL A 1 90 ? 0.859 -27.594 -7.719 1 94.56 90 VAL A CA 1
ATOM 653 C C . VAL A 1 90 ? 0.947 -28.547 -6.523 1 94.56 90 VAL A C 1
ATOM 655 O O . VAL A 1 90 ? 1.154 -28.109 -5.391 1 94.56 90 VAL A O 1
ATOM 658 N N . LEU A 1 91 ? 0.754 -29.812 -6.793 1 95.75 91 LEU A N 1
ATOM 659 C CA . LEU A 1 91 ? 1.035 -30.875 -5.828 1 95.75 91 LEU A CA 1
ATOM 660 C C . LEU A 1 91 ? 2.291 -31.641 -6.219 1 95.75 91 LEU A C 1
ATOM 662 O O . LEU A 1 91 ? 2.422 -32.094 -7.363 1 95.75 91 LEU A O 1
ATOM 666 N N . GLU A 1 92 ? 3.133 -31.719 -5.254 1 96.38 92 GLU A N 1
ATOM 667 C CA . GLU A 1 92 ? 4.398 -32.406 -5.535 1 96.38 92 GLU A CA 1
ATOM 668 C C . GLU A 1 92 ? 4.672 -33.5 -4.523 1 96.38 92 GLU A C 1
ATOM 670 O O . GLU A 1 92 ? 4.246 -33.406 -3.367 1 96.38 92 GLU A O 1
ATOM 675 N N . ALA A 1 93 ? 5.371 -34.5 -5.023 1 95.69 93 ALA A N 1
ATOM 676 C CA . ALA A 1 93 ? 5.863 -35.562 -4.172 1 95.69 93 ALA A CA 1
ATOM 677 C C . ALA A 1 93 ? 7.254 -36.031 -4.602 1 95.69 93 ALA A C 1
ATOM 679 O O . ALA A 1 93 ? 7.555 -36.094 -5.797 1 95.69 93 ALA A O 1
ATOM 680 N N . THR A 1 94 ? 8.07 -36.219 -3.664 1 95.56 94 THR A N 1
ATOM 681 C CA . THR A 1 94 ? 9.383 -36.812 -3.863 1 95.56 94 THR A CA 1
ATOM 682 C C . THR A 1 94 ? 9.5 -38.125 -3.102 1 95.56 94 THR A C 1
ATOM 684 O O . THR A 1 94 ? 9.117 -38.219 -1.931 1 95.56 94 THR A O 1
ATOM 687 N N . PHE A 1 95 ? 10.023 -39.156 -3.809 1 95.38 95 PHE A N 1
ATOM 688 C CA . PHE A 1 95 ? 9.992 -40.5 -3.23 1 95.38 95 PHE A CA 1
ATOM 689 C C . PHE A 1 95 ? 10.977 -41.438 -3.936 1 95.38 95 PHE A C 1
ATOM 691 O O . PHE A 1 95 ? 11.562 -41.062 -4.957 1 95.38 95 PHE A O 1
ATOM 698 N N . LEU A 1 96 ? 11.133 -42.562 -3.369 1 94 96 LEU A N 1
ATOM 699 C CA . LEU A 1 96 ? 11.93 -43.562 -4.031 1 94 96 LEU A CA 1
ATOM 700 C C . LEU A 1 96 ? 11.172 -44.156 -5.215 1 94 96 LEU A C 1
ATOM 702 O O . LEU A 1 96 ? 9.961 -44.375 -5.141 1 94 96 LEU A O 1
ATOM 706 N N . LYS A 1 97 ? 11.883 -44.594 -6.242 1 90.5 97 LYS A N 1
ATOM 707 C CA . LYS A 1 97 ? 11.336 -45.031 -7.523 1 90.5 97 LYS A CA 1
ATOM 708 C C . LYS A 1 97 ? 10.32 -46.156 -7.34 1 90.5 97 LYS A C 1
ATOM 710 O O . LYS A 1 97 ? 9.289 -46.188 -8.008 1 90.5 97 LYS A O 1
ATOM 715 N N . GLU A 1 98 ? 10.617 -46.969 -6.398 1 91.56 98 GLU A N 1
ATOM 716 C CA . GLU A 1 98 ? 9.781 -48.156 -6.199 1 91.56 98 GLU A CA 1
ATOM 717 C C . GLU A 1 98 ? 8.438 -47.781 -5.57 1 91.56 98 GLU A C 1
ATOM 719 O O . GLU A 1 98 ? 7.488 -48.562 -5.621 1 91.56 98 GLU A O 1
ATOM 724 N N . ASP A 1 99 ? 8.367 -46.625 -5.059 1 95.19 99 ASP A N 1
ATOM 725 C CA . ASP A 1 99 ? 7.172 -46.25 -4.312 1 95.19 99 ASP A CA 1
ATOM 726 C C . ASP A 1 99 ? 6.223 -45.406 -5.184 1 95.19 99 ASP A C 1
ATOM 728 O O . ASP A 1 99 ? 5.277 -44.812 -4.676 1 95.19 99 ASP A O 1
ATOM 732 N N . LEU A 1 100 ? 6.379 -45.406 -6.496 1 94.38 100 LEU A N 1
ATOM 733 C CA . LEU A 1 100 ? 5.578 -44.625 -7.453 1 94.38 100 LEU A CA 1
ATOM 734 C C . LEU A 1 100 ? 4.094 -44.938 -7.281 1 94.38 100 LEU A C 1
ATOM 736 O O . LEU A 1 100 ? 3.277 -44 -7.203 1 94.38 100 LEU A O 1
ATOM 740 N N . PRO A 1 101 ? 3.686 -46.156 -7.113 1 94.56 101 PRO A N 1
ATOM 741 C CA . PRO A 1 101 ? 2.252 -46.438 -6.996 1 94.56 101 PRO A CA 1
ATOM 742 C C . PRO A 1 101 ? 1.62 -45.781 -5.773 1 94.56 101 PRO A C 1
ATOM 744 O O . PRO A 1 101 ? 0.498 -45.281 -5.855 1 94.56 101 PRO A O 1
ATOM 747 N N . PHE A 1 102 ? 2.326 -45.781 -4.703 1 93.94 102 PHE A N 1
ATOM 748 C CA . PHE A 1 102 ? 1.798 -45.188 -3.479 1 93.94 102 PHE A CA 1
ATOM 749 C C . PHE A 1 102 ? 1.548 -43.719 -3.662 1 93.94 102 PHE A C 1
ATOM 751 O O . PHE A 1 102 ? 0.47 -43.219 -3.33 1 93.94 102 PHE A O 1
ATOM 758 N N . PHE A 1 103 ? 2.434 -43.062 -4.125 1 94.81 103 PHE A N 1
ATOM 759 C CA . PHE A 1 103 ? 2.373 -41.625 -4.199 1 94.81 103 PHE A CA 1
ATOM 760 C C . PHE A 1 103 ? 1.418 -41.188 -5.297 1 94.81 103 PHE A C 1
ATOM 762 O O . PHE A 1 103 ? 0.763 -40.125 -5.172 1 94.81 103 PHE A O 1
ATOM 769 N N . VAL A 1 104 ? 1.29 -41.906 -6.398 1 94.94 104 VAL A N 1
ATOM 770 C CA . VAL A 1 104 ? 0.266 -41.625 -7.402 1 94.94 104 VAL A CA 1
ATOM 771 C C . VAL A 1 104 ? -1.118 -41.719 -6.762 1 94.94 104 VAL A C 1
ATOM 773 O O . VAL A 1 104 ? -1.957 -40.844 -6.961 1 94.94 104 VAL A O 1
ATOM 776 N N . ASN A 1 105 ? -1.277 -42.719 -5.969 1 92.94 105 ASN A N 1
ATOM 777 C CA . ASN A 1 105 ? -2.561 -42.906 -5.301 1 92.94 105 ASN A CA 1
ATOM 778 C C . ASN A 1 105 ? -2.828 -41.812 -4.27 1 92.94 105 ASN A C 1
ATOM 780 O O . ASN A 1 105 ? -3.959 -41.344 -4.133 1 92.94 105 ASN A O 1
ATOM 784 N N . ALA A 1 106 ? -1.832 -41.5 -3.547 1 92.31 106 ALA A N 1
ATOM 785 C CA . ALA A 1 106 ? -1.976 -40.469 -2.52 1 92.31 106 ALA A CA 1
ATOM 786 C C . ALA A 1 106 ? -2.389 -39.125 -3.135 1 92.31 106 ALA A C 1
ATOM 788 O O . ALA A 1 106 ? -3.299 -38.469 -2.635 1 92.31 106 ALA A O 1
ATOM 789 N N . ILE A 1 107 ? -1.737 -38.719 -4.18 1 93.81 107 ILE A N 1
ATOM 790 C CA . ILE A 1 107 ? -2.061 -37.469 -4.863 1 93.81 107 ILE A CA 1
ATOM 791 C C . ILE A 1 107 ? -3.459 -37.562 -5.469 1 93.81 107 ILE A C 1
ATOM 793 O O . ILE A 1 107 ? -4.246 -36.594 -5.375 1 93.81 107 ILE A O 1
ATOM 797 N N . GLY A 1 108 ? -3.729 -38.656 -6.074 1 92.5 108 GLY A N 1
ATOM 798 C CA . GLY A 1 108 ? -5.059 -38.875 -6.625 1 92.5 108 GLY A CA 1
ATOM 799 C C . GLY A 1 108 ? -6.16 -38.75 -5.59 1 92.5 108 GLY A C 1
ATOM 800 O O . GLY A 1 108 ? -7.18 -38.094 -5.832 1 92.5 108 GLY A O 1
ATOM 801 N N . SER A 1 109 ? -5.93 -39.344 -4.477 1 91.38 109 SER A N 1
ATOM 802 C CA . SER A 1 109 ? -6.91 -39.281 -3.395 1 91.38 109 SER A CA 1
ATOM 803 C C . SER A 1 109 ? -7.086 -37.844 -2.893 1 91.38 109 SER A C 1
ATOM 805 O O . SER A 1 109 ? -8.195 -37.438 -2.547 1 91.38 109 SER A O 1
ATOM 807 N N . THR A 1 110 ? -6.035 -37.156 -2.801 1 91.06 110 THR A N 1
ATOM 808 C CA . THR A 1 110 ? -6.09 -35.781 -2.365 1 91.06 110 THR A CA 1
ATOM 809 C C . THR A 1 110 ? -6.969 -34.938 -3.301 1 91.06 110 THR A C 1
ATOM 811 O O . THR A 1 110 ? -7.766 -34.125 -2.846 1 91.06 110 THR A O 1
ATOM 814 N N . LEU A 1 111 ? -6.895 -35.156 -4.539 1 92.12 111 LEU A N 1
ATOM 815 C CA . LEU A 1 111 ? -7.629 -34.375 -5.527 1 92.12 111 LEU A CA 1
ATOM 816 C C . LEU A 1 111 ? -9.094 -34.781 -5.562 1 92.12 111 LEU A C 1
ATOM 818 O O . LEU A 1 111 ? -9.969 -33.938 -5.824 1 92.12 111 LEU A O 1
ATOM 822 N N . THR A 1 112 ? -9.367 -36.031 -5.219 1 90.12 112 THR A N 1
ATOM 823 C CA . THR A 1 112 ? -10.703 -36.531 -5.52 1 90.12 112 THR A CA 1
ATOM 824 C C . THR A 1 112 ? -11.492 -36.781 -4.238 1 90.12 112 THR A C 1
ATOM 826 O O . THR A 1 112 ? -12.719 -36.812 -4.262 1 90.12 112 THR A O 1
ATOM 829 N N . GLU A 1 113 ? -10.789 -36.906 -3.117 1 88.62 113 GLU A N 1
ATOM 830 C CA . GLU A 1 113 ? -11.5 -37.438 -1.96 1 88.62 113 GLU A CA 1
ATOM 831 C C . GLU A 1 113 ? -11.289 -36.562 -0.727 1 88.62 113 GLU A C 1
ATOM 833 O O . GLU A 1 113 ? -11.578 -36.969 0.395 1 88.62 113 GLU A O 1
ATOM 838 N N . THR A 1 114 ? -10.711 -35.438 -0.901 1 87.88 114 THR A N 1
ATOM 839 C CA . THR A 1 114 ? -10.516 -34.594 0.276 1 87.88 114 THR A CA 1
ATOM 840 C C . THR A 1 114 ? -11.852 -34.312 0.947 1 87.88 114 THR A C 1
ATOM 842 O O . THR A 1 114 ? -12.844 -34 0.271 1 87.88 114 THR A O 1
ATOM 845 N N . SER A 1 115 ? -11.938 -34.312 2.279 1 89.81 115 SER A N 1
ATOM 846 C CA . SER A 1 115 ? -13.195 -34.25 3.004 1 89.81 115 SER A CA 1
ATOM 847 C C . SER A 1 115 ? -13.602 -32.781 3.271 1 89.81 115 SER A C 1
ATOM 849 O O . SER A 1 115 ? -14.781 -32.5 3.51 1 89.81 115 SER A O 1
ATOM 851 N N . PHE A 1 116 ? -12.727 -31.859 3.297 1 93.69 116 PHE A N 1
ATOM 852 C CA . PHE A 1 116 ? -12.945 -30.438 3.564 1 93.69 116 PHE A CA 1
ATOM 853 C C . PHE A 1 116 ? -13.758 -30.25 4.84 1 93.69 116 PHE A C 1
ATOM 855 O O . PHE A 1 116 ? -14.773 -29.547 4.836 1 93.69 116 PHE A O 1
ATOM 862 N N . LYS A 1 117 ? -13.305 -30.812 5.93 1 93.38 117 LYS A N 1
ATOM 863 C CA . LYS A 1 117 ? -14 -30.734 7.207 1 93.38 117 LYS A CA 1
ATOM 864 C C . LYS A 1 117 ? -13.914 -29.312 7.781 1 93.38 117 LYS A C 1
ATOM 866 O O . LYS A 1 117 ? -12.867 -28.672 7.719 1 93.38 117 LYS A O 1
ATOM 871 N N . ASN A 1 118 ? -14.977 -28.906 8.453 1 94.88 118 ASN A N 1
ATOM 872 C CA . ASN A 1 118 ? -15.062 -27.547 8.992 1 94.88 118 ASN A CA 1
ATOM 873 C C . ASN A 1 118 ? -14 -27.297 10.055 1 94.88 118 ASN A C 1
ATOM 875 O O . ASN A 1 118 ? -13.352 -26.25 10.047 1 94.88 118 ASN A O 1
ATOM 879 N N . HIS A 1 119 ? -13.852 -28.188 10.922 1 93.69 119 HIS A N 1
ATOM 880 C CA . HIS A 1 119 ? -12.891 -27.984 12 1 93.69 119 HIS A CA 1
ATOM 881 C C . HIS A 1 119 ? -11.461 -27.922 11.469 1 93.69 119 HIS A C 1
ATOM 883 O O . HIS A 1 119 ? -10.633 -27.156 11.977 1 93.69 119 HIS A O 1
ATOM 889 N N . GLU A 1 120 ? -11.188 -28.734 10.477 1 93.31 120 GLU A N 1
ATOM 890 C CA . GLU A 1 120 ? -9.867 -28.688 9.859 1 93.31 120 GLU A CA 1
ATOM 891 C C . GLU A 1 120 ? -9.625 -27.359 9.156 1 93.31 120 GLU A C 1
ATOM 893 O O . GLU A 1 120 ? -8.531 -26.797 9.234 1 93.31 120 GLU A O 1
ATOM 898 N N . PHE A 1 121 ? -10.664 -26.922 8.547 1 96.19 121 PHE A N 1
ATOM 899 C CA . PHE A 1 121 ? -10.562 -25.656 7.828 1 96.19 121 PHE A CA 1
ATOM 900 C C . PHE A 1 121 ? -10.273 -24.5 8.789 1 96.19 121 PHE A C 1
ATOM 902 O O . PHE A 1 121 ? -9.336 -23.734 8.578 1 96.19 121 PHE A O 1
ATOM 909 N N . ASN A 1 122 ? -10.898 -24.438 9.859 1 96.12 122 ASN A N 1
ATOM 910 C CA . ASN A 1 122 ? -10.836 -23.297 10.773 1 96.12 122 ASN A CA 1
ATOM 911 C C . ASN A 1 122 ? -9.617 -23.375 11.688 1 96.12 122 ASN A C 1
ATOM 913 O O . ASN A 1 122 ? -9.039 -22.344 12.055 1 96.12 122 ASN A O 1
ATOM 917 N N . GLU A 1 123 ? -9.211 -24.578 11.914 1 95.75 123 GLU A N 1
ATOM 918 C CA . GLU A 1 123 ? -8.18 -24.734 12.945 1 95.75 123 GLU A CA 1
ATOM 919 C C . GLU A 1 123 ? -6.812 -24.969 12.32 1 95.75 123 GLU A C 1
ATOM 921 O O . GLU A 1 123 ? -5.785 -24.719 12.953 1 95.75 123 GLU A O 1
ATOM 926 N N . LEU A 1 124 ? -6.836 -25.422 11.125 1 95.06 124 LEU A N 1
ATOM 927 C CA . LEU A 1 124 ? -5.551 -25.766 10.523 1 95.06 124 LEU A CA 1
ATOM 928 C C . LEU A 1 124 ? -5.316 -24.969 9.25 1 95.06 124 LEU A C 1
ATOM 930 O O . LEU A 1 124 ? -4.352 -24.203 9.164 1 95.06 124 LEU A O 1
ATOM 934 N N . VAL A 1 125 ? -6.258 -25.031 8.344 1 96.56 125 VAL A N 1
ATOM 935 C CA . VAL A 1 125 ? -6.066 -24.484 7.004 1 96.56 125 VAL A CA 1
ATOM 936 C C . VAL A 1 125 ? -5.98 -22.969 7.074 1 96.56 125 VAL A C 1
ATOM 938 O O . VAL A 1 125 ? -5 -22.359 6.621 1 96.56 125 VAL A O 1
ATOM 941 N N . LEU A 1 126 ? -6.91 -22.328 7.711 1 96.81 126 LEU A N 1
ATOM 942 C CA . LEU A 1 126 ? -7 -20.875 7.727 1 96.81 126 LEU A CA 1
ATOM 943 C C . LEU A 1 126 ? -5.824 -20.266 8.477 1 96.81 126 LEU A C 1
ATOM 945 O O . LEU A 1 126 ? -5.141 -19.375 7.957 1 96.81 126 LEU A O 1
ATOM 949 N N . PRO A 1 127 ? -5.527 -20.75 9.68 1 96.88 127 PRO A N 1
ATOM 950 C CA . PRO A 1 127 ? -4.379 -20.172 10.383 1 96.88 127 PRO A CA 1
ATOM 951 C C . PRO A 1 127 ? -3.061 -20.391 9.641 1 96.88 127 PRO A C 1
ATOM 953 O O . PRO A 1 127 ? -2.215 -19.484 9.609 1 96.88 127 PRO A O 1
ATOM 956 N N . PHE A 1 128 ? -2.934 -21.562 9.07 1 96.44 128 PHE A N 1
ATOM 957 C CA . PHE A 1 128 ? -1.713 -21.875 8.344 1 96.44 128 PHE A CA 1
ATOM 958 C C . PHE A 1 128 ? -1.564 -20.984 7.121 1 96.44 128 PHE A C 1
ATOM 960 O O . PHE A 1 128 ? -0.498 -20.406 6.891 1 96.44 128 PHE A O 1
ATOM 967 N N . ALA A 1 129 ? -2.588 -20.859 6.32 1 96.88 129 ALA A N 1
ATOM 968 C CA . ALA A 1 129 ? -2.566 -20.016 5.125 1 96.88 129 ALA A CA 1
ATOM 969 C C . ALA A 1 129 ? -2.307 -18.562 5.488 1 96.88 129 ALA A C 1
ATOM 971 O O . ALA A 1 129 ? -1.546 -17.875 4.805 1 96.88 129 ALA A O 1
ATOM 972 N N . THR A 1 130 ? -2.914 -18.109 6.555 1 96.31 130 THR A N 1
ATOM 973 C CA . THR A 1 130 ? -2.744 -16.734 7.016 1 96.31 130 THR A CA 1
ATOM 974 C C . THR A 1 130 ? -1.292 -16.469 7.406 1 96.31 130 THR A C 1
ATOM 976 O O . THR A 1 130 ? -0.718 -15.445 7.031 1 96.31 130 THR A O 1
ATOM 979 N N . TYR A 1 131 ? -0.786 -17.406 8.102 1 96.75 131 TYR A N 1
ATOM 980 C CA . TYR A 1 131 ? 0.601 -17.281 8.531 1 96.75 131 TYR A CA 1
ATOM 981 C C . TYR A 1 131 ? 1.547 -17.266 7.34 1 96.75 131 TYR A C 1
ATOM 983 O O . TYR A 1 131 ? 2.445 -16.422 7.262 1 96.75 131 TYR A O 1
ATOM 991 N N . THR A 1 132 ? 1.333 -18.188 6.414 1 95.69 132 THR A N 1
ATOM 992 C CA . THR A 1 132 ? 2.195 -18.297 5.246 1 95.69 132 THR A CA 1
ATOM 993 C C . THR A 1 132 ? 2.129 -17.031 4.398 1 95.69 132 THR A C 1
ATOM 995 O O . THR A 1 132 ? 3.156 -16.531 3.939 1 95.69 132 THR A O 1
ATOM 998 N N . GLY A 1 133 ? 0.938 -16.562 4.199 1 95.06 133 GLY A N 1
ATOM 999 C CA . GLY A 1 133 ? 0.773 -15.312 3.469 1 95.06 133 GLY A CA 1
ATOM 1000 C C . GLY A 1 133 ? 1.453 -14.133 4.141 1 95.06 133 GLY A C 1
ATOM 1001 O O . GLY A 1 133 ? 2.145 -13.352 3.484 1 95.06 133 GLY A O 1
ATOM 1002 N N . ALA A 1 134 ? 1.273 -14.047 5.441 1 94.69 134 ALA A N 1
ATOM 1003 C CA . ALA A 1 134 ? 1.866 -12.953 6.199 1 94.69 134 ALA A CA 1
ATOM 1004 C C . ALA A 1 134 ? 3.391 -13.031 6.18 1 94.69 134 ALA A C 1
ATOM 1006 O O . ALA A 1 134 ? 4.066 -12.008 6.043 1 94.69 134 ALA A O 1
ATOM 1007 N N . LYS A 1 135 ? 3.879 -14.203 6.379 1 96 135 LYS A N 1
ATOM 1008 C CA . LYS A 1 135 ? 5.324 -14.414 6.352 1 96 135 LYS A CA 1
ATOM 1009 C C . LYS A 1 135 ? 5.914 -14 5.008 1 96 135 LYS A C 1
ATOM 1011 O O . LYS A 1 135 ? 6.941 -13.32 4.953 1 96 135 LYS A O 1
ATOM 1016 N N . ALA A 1 136 ? 5.293 -14.406 3.949 1 95.5 136 ALA A N 1
ATOM 1017 C CA . ALA A 1 136 ? 5.766 -14.039 2.617 1 95.5 136 ALA A CA 1
ATOM 1018 C C . ALA A 1 136 ? 5.746 -12.523 2.422 1 95.5 136 ALA A C 1
ATOM 1020 O O . ALA A 1 136 ? 6.707 -11.945 1.915 1 95.5 136 ALA A O 1
ATOM 1021 N N . ASN A 1 137 ? 4.699 -11.891 2.887 1 93.88 137 ASN A N 1
ATOM 1022 C CA . ASN A 1 137 ? 4.504 -10.461 2.678 1 93.88 137 ASN A CA 1
ATOM 1023 C C . ASN A 1 137 ? 5.402 -9.633 3.588 1 93.88 137 ASN A C 1
ATOM 1025 O O . ASN A 1 137 ? 5.508 -8.414 3.424 1 93.88 137 ASN A O 1
ATOM 1029 N N . SER A 1 138 ? 6.023 -10.258 4.547 1 94.31 138 SER A N 1
ATOM 1030 C CA . SER A 1 138 ? 6.953 -9.539 5.41 1 94.31 138 SER A CA 1
ATOM 1031 C C . SER A 1 138 ? 8.25 -9.211 4.676 1 94.31 138 SER A C 1
ATOM 1033 O O . SER A 1 138 ? 9 -8.328 5.09 1 94.31 138 SER A O 1
ATOM 1035 N N . SER A 1 139 ? 8.5 -9.961 3.611 1 96.25 139 SER A N 1
ATOM 1036 C CA . SER A 1 139 ? 9.648 -9.68 2.762 1 96.25 139 SER A CA 1
ATOM 1037 C C . SER A 1 139 ? 9.375 -8.516 1.82 1 96.25 139 SER A C 1
ATOM 1039 O O . SER A 1 139 ? 8.484 -8.594 0.967 1 96.25 139 SER A O 1
ATOM 1041 N N . PRO A 1 140 ? 10.227 -7.461 1.977 1 97.19 140 PRO A N 1
ATOM 1042 C CA . PRO A 1 140 ? 10 -6.316 1.088 1 97.19 140 PRO A CA 1
ATOM 1043 C C . PRO A 1 140 ? 10.102 -6.691 -0.389 1 97.19 140 PRO A C 1
ATOM 1045 O O . PRO A 1 140 ? 9.367 -6.148 -1.22 1 97.19 140 PRO A O 1
ATOM 1048 N N . SER A 1 141 ? 10.969 -7.617 -0.686 1 97.44 141 SER A N 1
ATOM 1049 C CA . SER A 1 141 ? 11.133 -8.031 -2.076 1 97.44 141 SER A CA 1
ATOM 1050 C C . SER A 1 141 ? 9.898 -8.758 -2.59 1 97.44 141 SER A C 1
ATOM 1052 O O . SER A 1 141 ? 9.469 -8.539 -3.725 1 97.44 141 SER A O 1
ATOM 1054 N N . PHE A 1 142 ? 9.375 -9.625 -1.812 1 97.19 142 PHE A N 1
ATOM 1055 C CA . PHE A 1 142 ? 8.156 -10.328 -2.195 1 97.19 142 PHE A CA 1
ATOM 1056 C C . PHE A 1 142 ? 7 -9.344 -2.35 1 97.19 142 PHE A C 1
ATOM 1058 O O . PHE A 1 142 ? 6.258 -9.406 -3.332 1 97.19 142 PHE A O 1
ATOM 1065 N N . GLU A 1 143 ? 6.898 -8.469 -1.397 1 97.5 143 GLU A N 1
ATOM 1066 C CA . GLU A 1 143 ? 5.82 -7.484 -1.436 1 97.5 143 GLU A CA 1
ATOM 1067 C C . GLU A 1 143 ? 5.918 -6.605 -2.68 1 97.5 143 GLU A C 1
ATOM 1069 O O . GLU A 1 143 ? 4.902 -6.281 -3.297 1 97.5 143 GLU A O 1
ATOM 1074 N N . ALA A 1 144 ? 7.094 -6.191 -2.99 1 98.5 144 ALA A N 1
ATOM 1075 C CA . ALA A 1 144 ? 7.309 -5.363 -4.176 1 98.5 144 ALA A CA 1
ATOM 1076 C C . ALA A 1 144 ? 6.883 -6.098 -5.441 1 98.5 144 ALA A C 1
ATOM 1078 O O . ALA A 1 144 ? 6.23 -5.516 -6.312 1 98.5 144 ALA A O 1
ATOM 1079 N N . LEU A 1 145 ? 7.238 -7.32 -5.551 1 97.88 145 LEU A N 1
ATOM 1080 C CA . LEU A 1 145 ? 6.879 -8.102 -6.727 1 97.88 145 LEU A CA 1
ATOM 1081 C C . LEU A 1 145 ? 5.375 -8.328 -6.793 1 97.88 145 LEU A C 1
ATOM 1083 O O . LEU A 1 145 ? 4.781 -8.297 -7.875 1 97.88 145 LEU A O 1
ATOM 1087 N N . GLU A 1 146 ? 4.762 -8.625 -5.656 1 96.88 146 GLU A N 1
ATOM 1088 C CA . GLU A 1 146 ? 3.307 -8.742 -5.598 1 96.88 146 GLU A CA 1
ATOM 1089 C C . GLU A 1 146 ? 2.629 -7.461 -6.066 1 96.88 146 GLU A C 1
ATOM 1091 O O . GLU A 1 146 ? 1.68 -7.504 -6.852 1 96.88 146 GLU A O 1
ATOM 1096 N N . GLU A 1 147 ? 3.162 -6.359 -5.547 1 97.94 147 GLU A N 1
ATOM 1097 C CA . GLU A 1 147 ? 2.602 -5.07 -5.941 1 97.94 147 GLU A CA 1
ATOM 1098 C C . GLU A 1 147 ? 2.803 -4.812 -7.434 1 97.94 147 GLU A C 1
ATOM 1100 O O . GLU A 1 147 ? 1.931 -4.246 -8.094 1 97.94 147 GLU A O 1
ATOM 1105 N N . LEU A 1 148 ? 3.904 -5.203 -7.953 1 98.44 148 LEU A N 1
ATOM 1106 C CA . LEU A 1 148 ? 4.152 -5.055 -9.383 1 98.44 148 LEU A CA 1
ATOM 1107 C C . LEU A 1 148 ? 3.121 -5.824 -10.203 1 98.44 148 LEU A C 1
ATOM 1109 O O . LEU A 1 148 ? 2.617 -5.324 -11.203 1 98.44 148 LEU A O 1
ATOM 1113 N N . HIS A 1 149 ? 2.826 -7.027 -9.789 1 96.69 149 HIS A N 1
ATOM 1114 C CA . HIS A 1 149 ? 1.774 -7.789 -10.445 1 96.69 149 HIS A CA 1
ATOM 1115 C C . HIS A 1 149 ? 0.439 -7.055 -10.391 1 96.69 149 HIS A C 1
ATOM 1117 O O . HIS A 1 149 ? -0.271 -6.965 -11.391 1 96.69 149 HIS A O 1
ATOM 1123 N N . ALA A 1 150 ? 0.162 -6.539 -9.234 1 96 150 ALA A N 1
ATOM 1124 C CA . ALA A 1 150 ? -1.127 -5.887 -9.008 1 96 150 ALA A CA 1
ATOM 1125 C C . ALA A 1 150 ? -1.306 -4.691 -9.945 1 96 150 ALA A C 1
ATOM 1127 O O . ALA A 1 150 ? -2.371 -4.516 -10.539 1 96 150 ALA A O 1
ATOM 1128 N N . ILE A 1 151 ? -0.257 -3.918 -10.078 1 97.06 151 ILE A N 1
ATOM 1129 C CA . ILE A 1 151 ? -0.43 -2.686 -10.836 1 97.06 151 ILE A CA 1
ATOM 1130 C C . ILE A 1 151 ? -0.292 -2.979 -12.328 1 97.06 151 ILE A C 1
ATOM 1132 O O . ILE A 1 151 ? -0.789 -2.223 -13.164 1 97.06 151 ILE A O 1
ATOM 1136 N N . SER A 1 152 ? 0.367 -4.082 -12.711 1 97 152 SER A N 1
ATOM 1137 C CA . SER A 1 152 ? 0.6 -4.406 -14.117 1 97 152 SER A CA 1
ATOM 1138 C C . SER A 1 152 ? -0.605 -5.113 -14.727 1 97 152 SER A C 1
ATOM 1140 O O . SER A 1 152 ? -0.878 -4.973 -15.922 1 97 152 SER A O 1
ATOM 1142 N N . PHE A 1 153 ? -1.323 -5.883 -13.867 1 93.5 153 PHE A N 1
ATOM 1143 C CA . PHE A 1 153 ? -2.395 -6.711 -14.414 1 93.5 153 PHE A CA 1
ATOM 1144 C C . PHE A 1 153 ? -3.732 -6.344 -13.789 1 93.5 153 PHE A C 1
ATOM 1146 O O . PHE A 1 153 ? -4.785 -6.543 -14.398 1 93.5 153 PHE A O 1
ATOM 1153 N N . LYS A 1 154 ? -3.746 -5.922 -12.523 1 90.19 154 LYS A N 1
ATOM 1154 C CA . LYS A 1 154 ? -4.871 -5.43 -11.742 1 90.19 154 LYS A CA 1
ATOM 1155 C C . LYS A 1 154 ? -5.852 -6.555 -11.414 1 90.19 154 LYS A C 1
ATOM 1157 O O . LYS A 1 154 ? -6.305 -6.684 -10.273 1 90.19 154 LYS A O 1
ATOM 1162 N N . ARG A 1 155 ? -6.164 -7.398 -12.43 1 86.69 155 ARG A N 1
ATOM 1163 C CA . ARG A 1 155 ? -7.02 -8.57 -12.281 1 86.69 155 ARG A CA 1
ATOM 1164 C C . ARG A 1 155 ? -6.301 -9.836 -12.742 1 86.69 155 ARG A C 1
ATOM 1166 O O . ARG A 1 155 ? -5.219 -9.758 -13.328 1 86.69 155 ARG A O 1
ATOM 1173 N N . GLY A 1 156 ? -6.895 -10.961 -12.398 1 86.06 156 GLY A N 1
ATOM 1174 C CA . GLY A 1 156 ? -6.246 -12.195 -12.812 1 86.06 156 GLY A CA 1
ATOM 1175 C C . GLY A 1 156 ? -4.859 -12.367 -12.227 1 86.06 156 GLY A C 1
ATOM 1176 O O . GLY A 1 156 ? -4.707 -12.469 -11.008 1 86.06 156 GLY A O 1
ATOM 1177 N N . LEU A 1 157 ? -3.893 -12.133 -13.109 1 89.81 157 LEU A N 1
ATOM 1178 C CA . LEU A 1 157 ? -2.506 -12.297 -12.688 1 89.81 157 LEU A CA 1
ATOM 1179 C C . LEU A 1 157 ? -2.141 -11.258 -11.625 1 89.81 157 LEU A C 1
ATOM 1181 O O . LEU A 1 157 ? -1.124 -11.398 -10.945 1 89.81 157 LEU A O 1
ATOM 1185 N N . GLY A 1 158 ? -2.951 -10.289 -11.508 1 92.06 158 GLY A N 1
ATOM 1186 C CA . GLY A 1 158 ? -2.686 -9.227 -10.555 1 92.06 158 GLY A CA 1
ATOM 1187 C C . GLY A 1 158 ? -3.168 -9.547 -9.148 1 92.06 158 GLY A C 1
ATOM 1188 O O . GLY A 1 158 ? -2.855 -8.828 -8.203 1 92.06 158 GLY A O 1
ATOM 1189 N N . GLN A 1 159 ? -3.842 -10.641 -8.977 1 91.25 159 GLN A N 1
ATOM 1190 C CA . GLN A 1 159 ? -4.348 -11.047 -7.672 1 91.25 159 GLN A CA 1
ATOM 1191 C C . GLN A 1 159 ? -3.219 -11.562 -6.781 1 91.25 159 GLN A C 1
ATOM 1193 O O . GLN A 1 159 ? -2.209 -12.07 -7.281 1 91.25 159 GLN A O 1
ATOM 1198 N N . PRO A 1 160 ? -3.451 -11.398 -5.531 1 93.19 160 PRO A N 1
ATOM 1199 C CA . PRO A 1 160 ? -2.398 -11.891 -4.645 1 93.19 160 PRO A CA 1
ATOM 1200 C C . PRO A 1 160 ? -2.215 -13.406 -4.734 1 93.19 160 PRO A C 1
ATOM 1202 O O . PRO A 1 160 ? -3.189 -14.141 -4.91 1 93.19 160 PRO A O 1
ATOM 1205 N N . LEU A 1 161 ? -0.981 -13.789 -4.559 1 93.19 161 LEU A N 1
ATOM 1206 C CA . LEU A 1 161 ? -0.643 -15.211 -4.602 1 93.19 161 LEU A CA 1
ATOM 1207 C C . LEU A 1 161 ? -1.225 -15.945 -3.398 1 93.19 161 LEU A C 1
ATOM 1209 O O . LEU A 1 161 ? -1.741 -17.047 -3.533 1 93.19 161 LEU A O 1
ATOM 1213 N N . TYR A 1 162 ? -1.174 -15.312 -2.264 1 95.31 162 TYR A N 1
ATOM 1214 C CA . TYR A 1 162 ? -1.558 -15.977 -1.022 1 95.31 162 TYR A CA 1
ATOM 1215 C C . TYR A 1 162 ? -2.832 -15.367 -0.45 1 95.31 162 TYR A C 1
ATOM 1217 O O . TYR A 1 162 ? -3.191 -14.234 -0.783 1 95.31 162 TYR A O 1
ATOM 1225 N N . TYR A 1 163 ? -3.449 -16.172 0.371 1 95.44 163 TYR A N 1
ATOM 1226 C CA . TYR A 1 163 ? -4.617 -15.703 1.108 1 95.44 163 TYR A CA 1
ATOM 1227 C C . TYR A 1 163 ? -4.25 -14.555 2.037 1 95.44 163 TYR A C 1
ATOM 1229 O O . TYR A 1 163 ? -3.273 -14.641 2.785 1 95.44 163 TYR A O 1
ATOM 1237 N N . ASP A 1 164 ? -5.051 -13.445 1.965 1 93.62 164 ASP A N 1
ATOM 1238 C CA . ASP A 1 164 ? -4.688 -12.258 2.734 1 93.62 164 ASP A CA 1
ATOM 1239 C C . ASP A 1 164 ? -5.809 -11.859 3.691 1 93.62 164 ASP A C 1
ATOM 1241 O O . ASP A 1 164 ? -5.738 -10.82 4.344 1 93.62 164 ASP A O 1
ATOM 1245 N N . GLY A 1 165 ? -6.863 -12.609 3.717 1 93.88 165 GLY A N 1
ATOM 1246 C CA . GLY A 1 165 ? -7.93 -12.383 4.68 1 93.88 165 GLY A CA 1
ATOM 1247 C C . GLY A 1 165 ? -8.906 -11.305 4.25 1 93.88 165 GLY A C 1
ATOM 1248 O O . GLY A 1 165 ? -9.812 -10.945 5.004 1 93.88 165 GLY A O 1
ATOM 1249 N N . VAL A 1 166 ? -8.734 -10.75 3.117 1 93.38 166 VAL A N 1
ATOM 1250 C CA . VAL A 1 166 ? -9.609 -9.68 2.639 1 93.38 166 VAL A CA 1
ATOM 1251 C C . VAL A 1 166 ? -11.008 -10.242 2.381 1 93.38 166 VAL A C 1
ATOM 1253 O O . VAL A 1 166 ? -12.008 -9.609 2.723 1 93.38 166 VAL A O 1
ATOM 1256 N N . LYS A 1 167 ? -11.008 -11.406 1.797 1 91.56 167 LYS A N 1
ATOM 1257 C CA . LYS A 1 167 ? -12.25 -12.148 1.635 1 91.56 167 LYS A CA 1
ATOM 1258 C C . LYS A 1 167 ? -12.305 -13.352 2.57 1 91.56 167 LYS A C 1
ATOM 1260 O O . LYS A 1 167 ? -11.281 -14 2.816 1 91.56 167 LYS A O 1
ATOM 1265 N N . SER A 1 168 ? -13.461 -13.578 3 1 92 168 SER A N 1
ATOM 1266 C CA . SER A 1 168 ? -13.641 -14.727 3.879 1 92 168 SER A CA 1
ATOM 1267 C C . SER A 1 168 ? -14.297 -15.891 3.143 1 92 168 SER A C 1
ATOM 1269 O O . SER A 1 168 ? -15.203 -15.68 2.326 1 92 168 SER A O 1
ATOM 1271 N N . TYR A 1 169 ? -13.797 -17.047 3.512 1 95.25 169 TYR A N 1
ATOM 1272 C CA . TYR A 1 169 ? -14.32 -18.266 2.895 1 95.25 169 TYR A CA 1
ATOM 1273 C C . TYR A 1 169 ? -14.664 -19.297 3.949 1 95.25 169 TYR A C 1
ATOM 1275 O O . TYR A 1 169 ? -14.18 -19.234 5.082 1 95.25 169 TYR A O 1
ATOM 1283 N N . SER A 1 170 ? -15.547 -20.219 3.512 1 95.94 170 SER A N 1
ATOM 1284 C CA . SER A 1 170 ? -15.883 -21.375 4.348 1 95.94 170 SER A CA 1
ATOM 1285 C C . SER A 1 170 ? -15.344 -22.672 3.744 1 95.94 170 SER A C 1
ATOM 1287 O O . SER A 1 170 ? -14.867 -22.688 2.609 1 95.94 170 SER A O 1
ATOM 1289 N N . ALA A 1 171 ? -15.492 -23.734 4.59 1 96 171 ALA A N 1
ATOM 1290 C CA . ALA A 1 171 ? -15.117 -25.062 4.094 1 96 171 ALA A CA 1
ATOM 1291 C C . ALA A 1 171 ? -15.977 -25.453 2.893 1 96 171 ALA A C 1
ATOM 1293 O O . ALA A 1 171 ? -15.492 -26.109 1.973 1 96 171 ALA A O 1
ATOM 1294 N N . VAL A 1 172 ? -17.156 -25.047 2.945 1 96.12 172 VAL A N 1
ATOM 1295 C CA . VAL A 1 172 ? -18.078 -25.359 1.854 1 96.12 172 VAL A CA 1
ATOM 1296 C C . VAL A 1 172 ? -17.641 -24.625 0.585 1 96.12 172 VAL A C 1
ATOM 1298 O O . VAL A 1 172 ? -17.641 -25.219 -0.502 1 96.12 172 VAL A O 1
ATOM 1301 N N . ASP A 1 173 ? -17.219 -23.359 0.708 1 94.88 173 ASP A N 1
ATOM 1302 C CA . ASP A 1 173 ? -16.703 -22.609 -0.43 1 94.88 173 ASP A CA 1
ATOM 1303 C C . ASP A 1 173 ? -15.5 -23.312 -1.05 1 94.88 173 ASP A C 1
ATOM 1305 O O . ASP A 1 173 ? -15.375 -23.391 -2.273 1 94.88 173 ASP A O 1
ATOM 1309 N N . LEU A 1 174 ? -14.68 -23.781 -0.239 1 94.81 174 LEU A N 1
ATOM 1310 C CA . LEU A 1 174 ? -13.469 -24.469 -0.686 1 94.81 174 LEU A CA 1
ATOM 1311 C C . LEU A 1 174 ? -13.812 -25.75 -1.434 1 94.81 174 LEU A C 1
ATOM 1313 O O . LEU A 1 174 ? -13.219 -26.047 -2.477 1 94.81 174 LEU A O 1
ATOM 1317 N N . SER A 1 175 ? -14.719 -26.5 -0.853 1 94.81 175 SER A N 1
ATOM 1318 C CA . SER A 1 175 ? -15.141 -27.75 -1.48 1 94.81 175 SER A CA 1
ATOM 1319 C C . SER A 1 175 ? -15.75 -27.5 -2.855 1 94.81 175 SER A C 1
ATOM 1321 O O . SER A 1 175 ? -15.445 -28.203 -3.816 1 94.81 175 SER A O 1
ATOM 1323 N N . LEU A 1 176 ? -16.516 -26.484 -2.941 1 93.81 176 LEU A N 1
ATOM 1324 C CA . LEU A 1 176 ? -17.141 -26.141 -4.211 1 93.81 176 LEU A CA 1
ATOM 1325 C C . LEU A 1 176 ? -16.109 -25.703 -5.23 1 93.81 176 LEU A C 1
ATOM 1327 O O . LEU A 1 176 ? -16.188 -26.047 -6.41 1 93.81 176 LEU A O 1
ATOM 1331 N N . PHE A 1 177 ? -15.203 -24.953 -4.754 1 93.81 177 PHE A N 1
ATOM 1332 C CA . PHE A 1 177 ? -14.125 -24.516 -5.629 1 93.81 177 PHE A CA 1
ATOM 1333 C C . PHE A 1 177 ? -13.305 -25.703 -6.121 1 93.81 177 PHE A C 1
ATOM 1335 O O . PHE A 1 177 ? -12.969 -25.781 -7.305 1 93.81 177 PHE A O 1
ATOM 1342 N N . ALA A 1 178 ? -12.953 -26.609 -5.293 1 93.56 178 ALA A N 1
ATOM 1343 C CA . ALA A 1 178 ? -12.195 -27.812 -5.66 1 93.56 178 ALA A CA 1
ATOM 1344 C C . ALA A 1 178 ? -12.93 -28.609 -6.734 1 93.56 178 ALA A C 1
ATOM 1346 O O . ALA A 1 178 ? -12.312 -29.062 -7.707 1 93.56 178 ALA A O 1
ATOM 1347 N N . GLU A 1 179 ? -14.188 -28.766 -6.555 1 91.25 179 GLU A N 1
ATOM 1348 C CA . GLU A 1 179 ? -15 -29.5 -7.516 1 91.25 179 GLU A CA 1
ATOM 1349 C C . GLU A 1 179 ? -14.938 -28.859 -8.898 1 91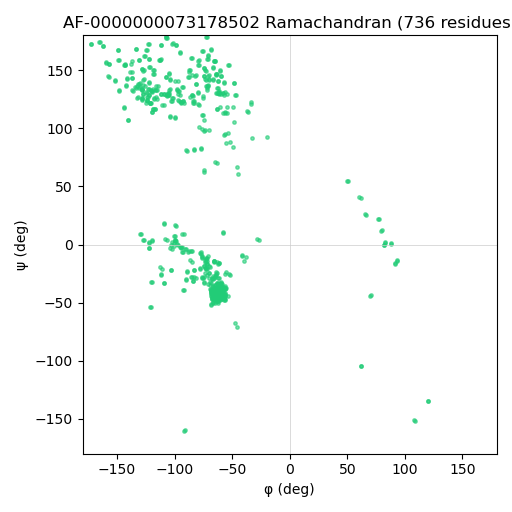.25 179 GLU A C 1
ATOM 1351 O O . GLU A 1 179 ? -14.906 -29.562 -9.914 1 91.25 179 GLU A O 1
ATOM 1356 N N . SER A 1 180 ? -14.945 -27.594 -8.852 1 89.19 180 SER A N 1
ATOM 1357 C CA . SER A 1 180 ? -14.922 -26.875 -10.125 1 89.19 180 SER A CA 1
ATOM 1358 C C . SER A 1 180 ? -13.531 -26.922 -10.758 1 89.19 180 SER A C 1
ATOM 1360 O O . SER A 1 180 ? -13.398 -26.891 -11.984 1 89.19 180 SER A O 1
ATOM 1362 N N . LEU A 1 181 ? -12.5 -27.031 -10 1 90 181 LEU A N 1
ATOM 1363 C CA . LEU A 1 181 ? -11.125 -26.906 -10.469 1 90 181 LEU A CA 1
ATOM 1364 C C . LEU A 1 181 ? -10.562 -28.281 -10.844 1 90 181 LEU A C 1
ATOM 1366 O O . LEU A 1 181 ? -9.836 -28.406 -11.828 1 90 181 LEU A O 1
ATOM 1370 N N . TYR A 1 182 ? -10.906 -29.234 -10.047 1 92.19 182 TYR A N 1
ATOM 1371 C CA . TYR A 1 182 ? -10.312 -30.562 -10.227 1 92.19 182 TYR A CA 1
ATOM 1372 C C . TYR A 1 182 ? -11.062 -31.344 -11.297 1 92.19 182 TYR A C 1
ATOM 1374 O O . TYR A 1 182 ? -11.875 -32.219 -10.984 1 92.19 182 TYR A O 1
ATOM 1382 N N . THR A 1 183 ? -10.734 -31.078 -12.547 1 91.25 183 THR A N 1
ATOM 1383 C CA . THR A 1 183 ? -11.25 -31.766 -13.719 1 91.25 183 THR A CA 1
ATOM 1384 C C . THR A 1 183 ? -10.109 -32.375 -14.539 1 91.25 183 THR A C 1
ATOM 1386 O O . THR A 1 183 ? -8.961 -31.938 -14.422 1 91.25 183 THR A O 1
ATOM 1389 N N . SER A 1 184 ? -10.438 -33.344 -15.359 1 90.06 184 SER A N 1
ATOM 1390 C CA . SER A 1 184 ? -9.414 -34.031 -16.125 1 90.06 184 SER A CA 1
ATOM 1391 C C . SER A 1 184 ? -8.703 -33.062 -17.094 1 90.06 184 SER A C 1
ATOM 1393 O O . SER A 1 184 ? -7.5 -33.188 -17.312 1 90.06 184 SER A O 1
ATOM 1395 N N . GLU A 1 185 ? -9.43 -32.094 -17.594 1 87.25 185 GLU A N 1
ATOM 1396 C CA . GLU A 1 185 ? -8.867 -31.141 -18.562 1 87.25 185 GLU A CA 1
ATOM 1397 C C . GLU A 1 185 ? -7.883 -30.188 -17.906 1 87.25 185 GLU A C 1
ATOM 1399 O O . GLU A 1 185 ? -6.969 -29.672 -18.547 1 87.25 185 GLU A O 1
ATOM 1404 N N . ASN A 1 186 ? -8.07 -29.969 -16.594 1 89.25 186 ASN A N 1
ATOM 1405 C CA . ASN A 1 186 ? -7.277 -28.969 -15.875 1 89.25 186 ASN A CA 1
ATOM 1406 C C . ASN A 1 186 ? -6.039 -29.594 -15.234 1 89.25 186 ASN A C 1
ATOM 1408 O O . ASN A 1 186 ? -5.168 -28.875 -14.734 1 89.25 186 ASN A O 1
ATOM 1412 N N . VAL A 1 187 ? -5.934 -30.906 -15.297 1 92.31 187 VAL A N 1
ATOM 1413 C CA . VAL A 1 187 ? -4.879 -31.562 -14.531 1 92.31 187 VAL A CA 1
ATOM 1414 C C . VAL A 1 187 ? -3.805 -32.094 -15.477 1 92.31 187 VAL A C 1
ATOM 1416 O O . VAL A 1 187 ? -4.113 -32.719 -16.484 1 92.31 187 VAL A O 1
ATOM 1419 N N . GLU A 1 188 ? -2.629 -31.766 -15.18 1 92.38 188 GLU A N 1
ATOM 1420 C CA . GLU A 1 188 ? -1.448 -32.281 -15.867 1 92.38 188 GLU A CA 1
ATOM 1421 C C . GLU A 1 188 ? -0.499 -32.969 -14.898 1 92.38 188 GLU A C 1
ATOM 1423 O O . GLU A 1 188 ? -0.171 -32.438 -13.844 1 92.38 188 GLU A O 1
ATOM 1428 N N . ILE A 1 189 ? -0.021 -34.156 -15.305 1 94.25 189 ILE A N 1
ATOM 1429 C CA . ILE A 1 189 ? 0.866 -34.938 -14.445 1 94.25 189 ILE A CA 1
ATOM 1430 C C . ILE A 1 189 ? 2.242 -35.062 -15.102 1 94.25 189 ILE A C 1
ATOM 1432 O O . ILE A 1 189 ? 2.355 -35.5 -16.25 1 94.25 189 ILE A O 1
ATOM 1436 N N . ILE A 1 190 ? 3.203 -34.656 -14.344 1 92.62 190 ILE A N 1
ATOM 1437 C CA . ILE A 1 190 ? 4.578 -34.719 -14.828 1 92.62 190 ILE A CA 1
ATOM 1438 C C . ILE A 1 190 ? 5.414 -35.594 -13.891 1 92.62 190 ILE A C 1
ATOM 1440 O O . ILE A 1 190 ? 5.512 -35.312 -12.695 1 92.62 190 ILE A O 1
ATOM 1444 N N . GLY A 1 191 ? 6 -36.625 -14.438 1 92.56 191 GLY A N 1
ATOM 1445 C CA . GLY A 1 191 ? 6.902 -37.5 -13.68 1 92.56 191 GLY A CA 1
ATOM 1446 C C . GLY A 1 191 ? 8.359 -37.281 -14.047 1 92.56 191 GLY A C 1
ATOM 1447 O O . GLY A 1 191 ? 8.703 -37.219 -15.234 1 92.56 191 GLY A O 1
ATOM 1448 N N . SER A 1 192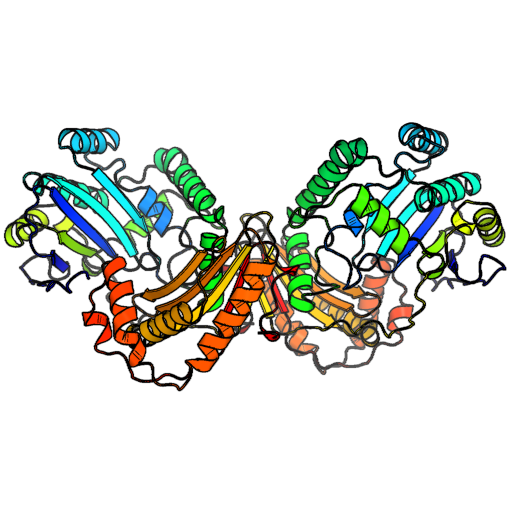 ? 9.086 -37.094 -12.984 1 90.5 192 SER A N 1
ATOM 1449 C CA . SER A 1 192 ? 10.531 -37.031 -13.18 1 90.5 192 SER A CA 1
ATOM 1450 C C . SER A 1 192 ? 11.211 -38.312 -12.695 1 90.5 192 SER A C 1
ATOM 1452 O O . SER A 1 192 ? 10.945 -38.781 -11.586 1 90.5 192 SER A O 1
ATOM 1454 N N . ASN A 1 193 ? 12.07 -38.875 -13.555 1 90.62 193 ASN A N 1
ATOM 1455 C CA . ASN A 1 193 ? 12.805 -40.094 -13.25 1 90.62 193 ASN A CA 1
ATOM 1456 C C . ASN A 1 193 ? 11.867 -41.25 -12.984 1 90.62 193 ASN A C 1
ATOM 1458 O O . ASN A 1 193 ? 12.031 -41.969 -12 1 90.62 193 ASN A O 1
ATOM 1462 N N . VAL A 1 194 ? 10.859 -41.312 -13.766 1 91.06 194 VAL A N 1
ATOM 1463 C CA . VAL A 1 194 ? 9.891 -42.406 -13.703 1 91.06 194 VAL A CA 1
ATOM 1464 C C . VAL A 1 194 ? 9.711 -43 -15.094 1 91.06 194 VAL A C 1
ATOM 1466 O O . VAL A 1 194 ? 9.922 -42.344 -16.109 1 91.06 194 VAL A O 1
ATOM 1469 N N . VAL A 1 195 ? 9.406 -44.219 -15.039 1 87.62 195 VAL A N 1
ATOM 1470 C CA . VAL A 1 195 ? 9.117 -44.906 -16.297 1 87.62 195 VAL A CA 1
ATOM 1471 C C . VAL A 1 195 ? 7.734 -44.5 -16.797 1 87.62 195 VAL A C 1
ATOM 1473 O O . VAL A 1 195 ? 6.746 -44.625 -16.078 1 87.62 195 VAL A O 1
ATOM 1476 N N . GLU A 1 196 ? 7.703 -44.062 -17.984 1 88.25 196 GLU A N 1
ATOM 1477 C CA . GLU A 1 196 ? 6.488 -43.531 -18.562 1 88.25 196 GLU A CA 1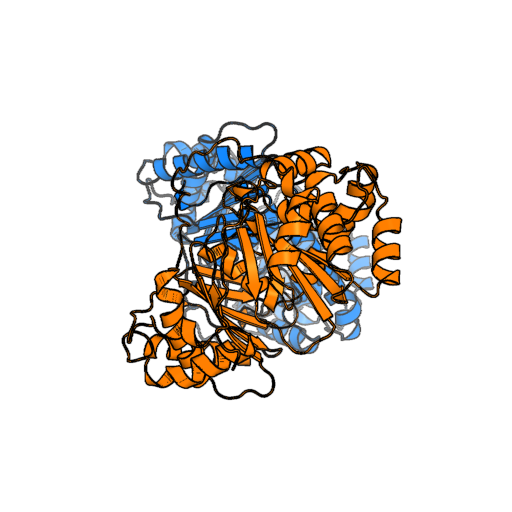
ATOM 1478 C C . GLU A 1 196 ? 5.344 -44.531 -18.516 1 88.25 196 GLU A C 1
ATOM 1480 O O . GLU A 1 196 ? 4.227 -44.188 -18.125 1 88.25 196 GLU A O 1
ATOM 1485 N N . GLU A 1 197 ? 5.637 -45.719 -18.906 1 88.88 197 GLU A N 1
ATOM 1486 C CA . GLU A 1 197 ? 4.609 -46.75 -18.969 1 88.88 197 GLU A CA 1
ATOM 1487 C C . GLU A 1 197 ? 4.059 -47.031 -17.562 1 88.88 197 GLU A C 1
ATOM 1489 O O . GLU A 1 197 ? 2.855 -47.25 -17.406 1 88.88 197 GLU A O 1
ATOM 1494 N N . ASP A 1 198 ? 4.902 -47.062 -16.688 1 91.31 198 ASP A N 1
ATOM 1495 C CA . ASP A 1 198 ? 4.484 -47.312 -15.32 1 91.31 198 ASP A CA 1
ATOM 1496 C C . ASP A 1 198 ? 3.613 -46.188 -14.781 1 91.31 198 ASP A C 1
ATOM 1498 O O . ASP A 1 198 ? 2.572 -46.438 -14.164 1 91.31 198 ASP A O 1
ATOM 1502 N N . LEU A 1 199 ? 4.078 -45 -15.008 1 92.69 199 LEU A N 1
ATOM 1503 C CA . LEU A 1 199 ? 3.305 -43.875 -14.547 1 92.69 199 LEU A CA 1
ATOM 1504 C C . LEU A 1 199 ? 1.898 -43.875 -15.133 1 92.69 199 LEU A C 1
ATOM 1506 O O . LEU A 1 199 ? 0.917 -43.688 -14.414 1 92.69 199 LEU A O 1
ATOM 1510 N N . ALA A 1 200 ? 1.816 -44.094 -16.391 1 90.69 200 ALA A N 1
ATOM 1511 C CA . ALA A 1 200 ? 0.519 -44.156 -17.062 1 90.69 200 ALA A CA 1
ATOM 1512 C C . ALA A 1 200 ? -0.373 -45.219 -16.469 1 90.69 200 ALA A C 1
ATOM 1514 O O . ALA A 1 200 ? -1.564 -45 -16.234 1 90.69 200 ALA A O 1
ATOM 1515 N N . ARG A 1 201 ? 0.207 -46.312 -16.25 1 92.19 201 ARG A N 1
ATOM 1516 C CA . ARG A 1 201 ? -0.539 -47.438 -15.68 1 92.19 201 ARG A CA 1
ATOM 1517 C C . ARG A 1 201 ? -1.05 -47.094 -14.281 1 92.19 201 ARG A C 1
ATOM 1519 O O . ARG A 1 201 ? -2.232 -47.281 -13.984 1 92.19 201 ARG A O 1
ATOM 1526 N N . PHE A 1 202 ? -0.182 -46.594 -13.484 1 92.75 202 PHE A N 1
ATOM 1527 C CA . PHE A 1 202 ? -0.562 -46.344 -12.109 1 92.75 202 PHE A CA 1
ATOM 1528 C C . PHE A 1 202 ? -1.576 -45.219 -12.031 1 92.75 202 PHE A C 1
ATOM 1530 O O . PHE A 1 202 ? -2.441 -45.188 -11.156 1 92.75 202 PHE A O 1
ATOM 1537 N N . VAL A 1 203 ? -1.49 -44.25 -12.914 1 93.25 203 VAL A N 1
ATOM 1538 C CA . VAL A 1 203 ? -2.479 -43.156 -12.992 1 93.25 203 VAL A CA 1
ATOM 1539 C C . VAL A 1 203 ? -3.844 -43.75 -13.352 1 93.25 203 VAL A C 1
ATOM 1541 O O . VAL A 1 203 ? -4.855 -43.406 -12.742 1 93.25 203 VAL A O 1
ATOM 1544 N N . LYS A 1 204 ? -3.881 -44.656 -14.266 1 91.12 204 LYS A N 1
ATOM 1545 C CA . LYS A 1 204 ? -5.121 -45.312 -14.695 1 91.12 204 LYS A CA 1
ATOM 1546 C C . LYS A 1 204 ? -5.762 -46.062 -13.555 1 91.12 204 LYS A C 1
ATOM 1548 O O . LYS A 1 204 ? -6.988 -46.156 -13.461 1 91.12 204 LYS A O 1
ATOM 1553 N N . GLU A 1 205 ? -4.945 -46.594 -12.734 1 91.5 205 GLU A N 1
ATOM 1554 C CA . GLU A 1 205 ? -5.422 -47.438 -11.641 1 91.5 205 GLU A CA 1
ATOM 1555 C C . GLU A 1 205 ? -5.707 -46.625 -10.391 1 91.5 205 GLU A C 1
ATOM 1557 O O . GLU A 1 205 ? -6.172 -47.156 -9.383 1 91.5 205 GLU A O 1
ATOM 1562 N N . SER A 1 206 ? 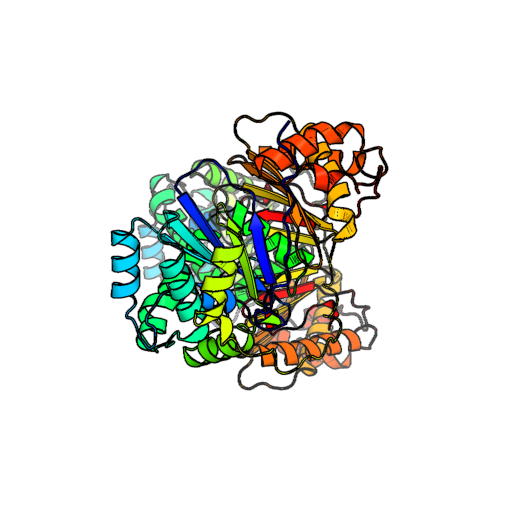-5.453 -45.438 -10.422 1 91.5 206 SER A N 1
ATOM 1563 C CA . SER A 1 206 ? -5.605 -44.562 -9.258 1 91.5 206 SER A CA 1
ATOM 1564 C C . SER A 1 206 ? -6.883 -43.719 -9.352 1 91.5 206 SER A C 1
ATOM 1566 O O . SER A 1 206 ? -7.555 -43.719 -10.383 1 91.5 206 SER A O 1
ATOM 1568 N N . PRO A 1 207 ? -7.207 -42.969 -8.234 1 91.5 207 PRO A N 1
ATOM 1569 C CA . PRO A 1 207 ? -8.375 -42.094 -8.25 1 91.5 207 PRO A CA 1
ATOM 1570 C C . PRO A 1 207 ? -8.266 -41 -9.305 1 91.5 207 PRO A C 1
ATOM 1572 O O . PRO A 1 207 ? -9.266 -40.344 -9.641 1 91.5 207 PRO A O 1
ATOM 1575 N N . LEU A 1 208 ? -7.105 -40.75 -9.828 1 92.31 208 LEU A N 1
ATOM 1576 C CA . LEU A 1 208 ? -6.91 -39.719 -10.844 1 92.31 208 LEU A CA 1
ATOM 1577 C C . LEU A 1 208 ? -7.719 -40.031 -12.094 1 92.31 208 LEU A C 1
ATOM 1579 O O . LEU A 1 208 ? -8.086 -39.125 -12.844 1 92.31 208 LEU A O 1
ATOM 1583 N N . SER A 1 209 ? -7.945 -41.25 -12.328 1 89.19 209 SER A N 1
ATOM 1584 C CA . SER A 1 209 ? -8.703 -41.688 -13.5 1 89.19 209 SER A CA 1
ATOM 1585 C C . SER A 1 209 ? -10.188 -41.375 -13.344 1 89.19 209 SER A C 1
ATOM 1587 O O . SER A 1 209 ? -10.945 -41.406 -14.32 1 89.19 209 SER A O 1
ATOM 1589 N N . GLU A 1 210 ? -10.578 -41.031 -12.141 1 87.94 210 GLU A N 1
ATOM 1590 C CA . GLU A 1 210 ? -11.984 -40.781 -11.852 1 87.94 210 GLU A CA 1
ATOM 1591 C C . GLU A 1 210 ? -12.289 -39.281 -11.852 1 87.94 210 GLU A C 1
ATOM 1593 O O . GLU A 1 210 ? -13.406 -38.875 -11.539 1 87.94 210 GLU A O 1
ATOM 1598 N N . LEU A 1 211 ? -11.336 -38.5 -12.172 1 91.44 211 LEU A N 1
ATOM 1599 C CA . LEU A 1 211 ? -11.57 -37.062 -12.25 1 91.44 211 LEU A CA 1
ATOM 1600 C C . LEU A 1 211 ? -12.656 -36.75 -13.273 1 91.44 211 LEU A C 1
ATOM 1602 O O . LEU A 1 211 ? -12.641 -37.281 -14.383 1 91.44 211 LEU A O 1
ATOM 1606 N N . PRO A 1 212 ? -13.609 -35.969 -12.859 1 88.38 212 PRO A N 1
ATOM 1607 C CA . PRO A 1 212 ? -14.68 -35.594 -13.789 1 88.38 212 PRO A CA 1
ATOM 1608 C C . PRO A 1 212 ? -14.195 -34.719 -14.945 1 88.38 212 PRO A C 1
ATOM 1610 O O . PRO A 1 212 ? -13.164 -34.062 -14.828 1 88.38 212 PRO A O 1
ATOM 1613 N N . ALA A 1 213 ? -14.93 -34.812 -16.078 1 84.81 213 ALA A N 1
ATOM 1614 C CA . ALA A 1 213 ? -14.703 -33.906 -17.188 1 84.81 213 ALA A CA 1
ATOM 1615 C C . ALA A 1 213 ? -15.242 -32.5 -16.875 1 84.81 213 ALA A C 1
ATOM 1617 O O . ALA A 1 213 ? -16.172 -32.375 -16.094 1 84.81 213 ALA A O 1
ATOM 1618 N N . ALA A 1 214 ? -14.523 -31.438 -17.312 1 77.69 214 ALA A N 1
ATOM 1619 C CA . ALA A 1 214 ? -15.008 -30.078 -17.094 1 77.69 214 ALA A CA 1
ATOM 1620 C C . ALA A 1 214 ? -16.406 -29.891 -17.688 1 77.69 214 ALA A C 1
ATOM 1622 O O . ALA A 1 214 ? -16.719 -30.469 -18.734 1 77.69 214 ALA A O 1
ATOM 1623 N N . LYS A 1 215 ? -17.453 -29.656 -16.906 1 61.69 215 LYS A N 1
ATOM 1624 C CA . LYS A 1 215 ? -18.828 -29.469 -17.359 1 61.69 215 LYS A CA 1
ATOM 1625 C C . LYS A 1 215 ? -18.875 -28.516 -18.547 1 61.69 215 LYS A C 1
ATOM 1627 O O . LYS A 1 215 ? -19.688 -28.688 -19.453 1 61.69 215 LYS A O 1
ATOM 1632 N N . ASN A 1 216 ? -18.672 -27.344 -18.453 1 56.12 216 ASN A N 1
ATOM 1633 C CA . ASN A 1 216 ? -18.875 -26.328 -19.5 1 56.12 216 ASN A CA 1
ATOM 1634 C C . ASN A 1 216 ? -17.625 -26.156 -20.359 1 56.12 216 ASN A C 1
ATOM 1636 O O . ASN A 1 216 ? -16.562 -25.766 -19.859 1 56.12 216 ASN A O 1
ATOM 1640 N N . GLU A 1 217 ? -17.531 -27.047 -21.219 1 48.88 217 GLU A N 1
ATOM 1641 C CA . GLU A 1 217 ? -16.547 -26.938 -22.297 1 48.88 217 GLU A CA 1
ATOM 1642 C C . GLU A 1 217 ? -16.484 -25.516 -22.844 1 48.88 217 GLU A C 1
ATOM 1644 O O . GLU A 1 217 ? -16.047 -25.297 -23.969 1 48.88 217 GLU A O 1
ATOM 1649 N N . THR A 1 218 ? -17.328 -24.609 -22.531 1 42.91 218 THR A N 1
ATOM 1650 C CA . THR A 1 218 ? -17.25 -23.469 -23.438 1 42.91 218 THR A CA 1
ATOM 1651 C C . THR A 1 218 ? -15.805 -22.984 -23.547 1 42.91 218 THR A C 1
ATOM 1653 O O . THR A 1 218 ? -15.203 -22.578 -22.547 1 42.91 218 THR A O 1
ATOM 1656 N N . THR A 1 219 ? -15.156 -23.625 -24.5 1 42.94 219 THR A N 1
ATOM 1657 C CA . THR A 1 219 ? -13.945 -23.109 -25.125 1 42.94 219 THR A CA 1
ATOM 1658 C C . THR A 1 219 ? -13.945 -21.578 -25.094 1 42.94 219 THR A C 1
ATOM 1660 O O . THR A 1 219 ? -13.695 -20.938 -26.125 1 42.94 219 THR A O 1
ATOM 1663 N N . ALA A 1 220 ? -14.891 -20.984 -24.484 1 44.97 220 ALA A N 1
ATOM 1664 C CA . ALA A 1 220 ? -14.875 -19.531 -24.656 1 44.97 220 ALA A CA 1
ATOM 1665 C C . ALA A 1 220 ? -13.484 -18.969 -24.391 1 44.97 220 ALA A C 1
ATOM 1667 O O . ALA A 1 220 ? -12.82 -19.359 -23.422 1 44.97 220 ALA A O 1
ATOM 1668 N N . GLU A 1 221 ? -12.836 -18.609 -25.438 1 50.34 221 GLU A N 1
ATOM 1669 C CA . GLU A 1 221 ? -11.594 -17.844 -25.438 1 50.34 221 GLU A CA 1
ATOM 1670 C C . GLU A 1 221 ? -11.406 -17.109 -24.109 1 50.34 221 GLU A C 1
ATOM 1672 O O . GLU A 1 221 ? -12.273 -16.344 -23.688 1 50.34 221 GLU A O 1
ATOM 1677 N N . LYS A 1 222 ? -10.75 -17.688 -23.219 1 58.03 222 LYS A N 1
ATOM 1678 C CA . LYS A 1 222 ? -10.391 -17 -21.984 1 58.03 222 LYS A CA 1
ATOM 1679 C C . LYS A 1 222 ? -10.055 -15.539 -22.25 1 58.03 222 LYS A C 1
ATOM 1681 O O . LYS A 1 222 ? -9.273 -15.227 -23.156 1 58.03 222 LYS A O 1
ATOM 1686 N N . PRO A 1 223 ? -10.898 -14.633 -21.688 1 63.84 223 PRO A N 1
ATOM 1687 C CA . PRO A 1 223 ? -10.57 -13.227 -21.938 1 63.84 223 PRO A CA 1
ATOM 1688 C C . PRO A 1 223 ? -9.094 -12.922 -21.688 1 63.84 223 PRO A C 1
ATOM 1690 O O . PRO A 1 223 ? -8.484 -13.492 -20.781 1 63.84 223 PRO A O 1
ATOM 1693 N N . LYS A 1 224 ? -8.484 -12.289 -22.719 1 76.69 224 LYS A N 1
ATOM 1694 C CA . LYS A 1 224 ? -7.086 -11.891 -22.672 1 76.69 224 LYS A CA 1
ATOM 1695 C C . LYS A 1 224 ? -6.785 -11.039 -21.453 1 76.69 224 LYS A C 1
ATOM 1697 O O . LYS A 1 224 ? -7.578 -10.172 -21.078 1 76.69 224 LYS A O 1
ATOM 1702 N N . GLN A 1 225 ? -5.758 -11.383 -20.703 1 86.38 225 GLN A N 1
ATOM 1703 C CA . GLN A 1 225 ? -5.266 -10.602 -19.578 1 86.38 225 GLN A CA 1
ATOM 1704 C C . GLN A 1 225 ? -4.914 -9.18 -20 1 86.38 225 GLN A C 1
ATOM 1706 O O . GLN A 1 225 ? -4.035 -8.977 -20.844 1 86.38 225 GLN A O 1
ATOM 1711 N N . LYS A 1 226 ? -5.641 -8.234 -19.516 1 90.31 226 LYS A N 1
ATOM 1712 C CA . LYS A 1 226 ? -5.285 -6.84 -19.766 1 90.31 226 LYS A CA 1
ATOM 1713 C C . LYS A 1 226 ? -4.023 -6.445 -19 1 90.31 226 LYS A C 1
ATOM 1715 O O . LYS A 1 226 ? -3.814 -6.875 -17.875 1 90.31 226 LYS A O 1
ATOM 1720 N N . THR A 1 227 ? -3.205 -5.621 -19.656 1 95.06 227 THR A N 1
ATOM 1721 C CA . THR A 1 227 ? -1.954 -5.195 -19.047 1 95.06 227 THR A CA 1
ATOM 1722 C C . THR A 1 227 ? -1.886 -3.674 -18.953 1 95.06 227 THR A C 1
ATOM 1724 O O . THR A 1 227 ? -2.533 -2.973 -19.734 1 95.06 227 THR A O 1
ATOM 1727 N N . TYR A 1 228 ? -1.149 -3.152 -17.984 1 95.56 228 TYR A N 1
ATOM 1728 C CA . TYR A 1 228 ? -0.975 -1.726 -17.734 1 95.56 228 TYR A CA 1
ATOM 1729 C C . TYR A 1 228 ? 0.5 -1.376 -17.578 1 95.56 228 TYR A C 1
ATOM 1731 O O . TYR A 1 228 ? 1.256 -2.117 -16.953 1 95.56 228 TYR A O 1
ATOM 1739 N N . THR A 1 229 ? 0.885 -0.284 -18.25 1 96.69 229 THR A N 1
ATOM 1740 C CA . THR A 1 229 ? 2.266 0.182 -18.156 1 96.69 229 THR A CA 1
ATOM 1741 C C . THR A 1 229 ? 2.314 1.648 -17.734 1 96.69 229 THR A C 1
ATOM 1743 O O . THR A 1 229 ? 1.288 2.332 -17.734 1 96.69 229 THR A O 1
ATOM 1746 N N . GLY A 1 230 ? 3.447 2.049 -17.281 1 96.19 230 GLY A N 1
ATOM 1747 C CA . GLY A 1 230 ? 3.652 3.439 -16.906 1 96.19 230 GLY A CA 1
ATOM 1748 C C . GLY A 1 230 ? 3.039 3.789 -15.57 1 96.19 230 GLY A C 1
ATOM 1749 O O . GLY A 1 230 ? 2.691 4.945 -15.32 1 96.19 230 GLY A O 1
ATOM 1750 N N . VAL A 1 231 ? 2.834 2.834 -14.781 1 96.31 231 VAL A N 1
ATOM 1751 C CA . VAL A 1 231 ? 2.197 3.041 -13.484 1 96.31 231 VAL A CA 1
ATOM 1752 C C . VAL A 1 231 ? 3.244 2.953 -12.375 1 96.31 231 VAL A C 1
ATOM 1754 O O . VAL A 1 231 ? 4.215 2.201 -12.484 1 96.31 231 VAL A O 1
ATOM 1757 N N . GLU A 1 232 ? 3.029 3.742 -11.336 1 97.56 232 GLU A N 1
ATOM 1758 C CA . GLU A 1 232 ? 3.951 3.764 -10.203 1 97.56 232 GLU A CA 1
ATOM 1759 C C . GLU A 1 232 ? 3.215 3.508 -8.891 1 97.56 232 GLU A C 1
ATOM 1761 O O . GLU A 1 232 ? 2.102 3.998 -8.695 1 97.56 232 GLU A O 1
ATOM 1766 N N . SER A 1 233 ? 3.797 2.697 -8.078 1 97.81 233 SER A N 1
ATOM 1767 C CA . SER A 1 233 ? 3.287 2.453 -6.73 1 97.81 233 SER A CA 1
ATOM 1768 C C . SER A 1 233 ? 4.406 2.5 -5.699 1 97.81 233 SER A C 1
ATOM 1770 O O . SER A 1 233 ? 5.492 1.962 -5.93 1 97.81 233 SER A O 1
ATOM 1772 N N . ARG A 1 234 ? 4.152 3.156 -4.645 1 97.38 234 ARG A N 1
ATOM 1773 C CA . ARG A 1 234 ? 5.141 3.279 -3.576 1 97.38 234 ARG A CA 1
ATOM 1774 C C . ARG A 1 234 ? 4.543 2.883 -2.23 1 97.38 234 ARG A C 1
ATOM 1776 O O . ARG A 1 234 ? 3.5 3.402 -1.83 1 97.38 234 ARG A O 1
ATOM 1783 N N . ILE A 1 235 ? 5.195 1.987 -1.592 1 96.75 235 ILE A N 1
ATOM 1784 C CA . ILE A 1 235 ? 4.738 1.46 -0.311 1 96.75 235 ILE A CA 1
ATOM 1785 C C . ILE A 1 235 ? 5.754 1.795 0.778 1 96.75 235 ILE A C 1
ATOM 1787 O O . ILE A 1 235 ? 6.875 1.282 0.767 1 96.75 235 ILE A O 1
ATOM 1791 N N . ARG A 1 236 ? 5.34 2.596 1.751 1 94.69 236 ARG A N 1
ATOM 1792 C CA . ARG A 1 236 ? 6.207 3.012 2.846 1 94.69 236 ARG A CA 1
ATOM 1793 C C . ARG A 1 236 ? 6.242 1.957 3.947 1 94.69 236 ARG A C 1
ATOM 1795 O O . ARG A 1 236 ? 5.199 1.569 4.477 1 94.69 236 ARG A O 1
ATOM 1802 N N . LYS A 1 237 ? 7.375 1.519 4.25 1 93.38 237 LYS A N 1
ATOM 1803 C CA . LYS A 1 237 ? 7.574 0.577 5.352 1 93.38 237 LYS A CA 1
ATOM 1804 C C . LYS A 1 237 ? 9.008 0.626 5.863 1 93.38 237 LYS A C 1
ATOM 1806 O O . LYS A 1 237 ? 9.945 0.871 5.094 1 93.38 237 LYS A O 1
ATOM 1811 N N . PRO A 1 238 ? 9.156 0.441 7.203 1 93.75 238 PRO A N 1
ATOM 1812 C CA . PRO A 1 238 ? 10.531 0.369 7.707 1 93.75 238 PRO A CA 1
ATOM 1813 C C . PRO A 1 238 ? 11.281 -0.852 7.188 1 93.75 238 PRO A C 1
ATOM 1815 O O . PRO A 1 238 ? 10.664 -1.849 6.805 1 93.75 238 PRO A O 1
ATOM 1818 N N . GLY A 1 239 ? 12.609 -0.784 7.195 1 93.62 239 GLY A N 1
ATOM 1819 C CA . GLY A 1 239 ? 13.438 -1.903 6.781 1 93.62 239 GLY A CA 1
ATOM 1820 C C . GLY A 1 239 ? 14.125 -1.674 5.449 1 93.62 239 GLY A C 1
ATOM 1821 O O . GLY A 1 239 ? 14.445 -0.537 5.098 1 93.62 239 GLY A O 1
ATOM 1822 N N . GLN A 1 240 ? 14.352 -2.838 4.805 1 96.62 240 GLN A N 1
ATOM 1823 C CA . GLN A 1 240 ? 15.062 -2.805 3.529 1 96.62 240 GLN A CA 1
ATOM 1824 C C . GLN A 1 240 ? 14.234 -2.1 2.461 1 96.62 240 GLN A C 1
ATOM 1826 O O . GLN A 1 240 ? 13.008 -2.215 2.439 1 96.62 240 GLN A O 1
ATOM 1831 N N . THR A 1 241 ? 14.961 -1.346 1.642 1 98.06 241 THR A N 1
ATOM 1832 C CA . THR A 1 241 ? 14.305 -0.687 0.517 1 98.06 241 THR A CA 1
ATOM 1833 C C . THR A 1 241 ? 14.453 -1.516 -0.756 1 98.06 241 THR A C 1
ATOM 1835 O O . THR A 1 241 ? 15.531 -2.037 -1.042 1 98.06 241 THR A O 1
ATOM 1838 N N . VAL A 1 242 ? 13.375 -1.698 -1.443 1 98.69 242 VAL A N 1
ATOM 1839 C CA . VAL A 1 242 ? 13.359 -2.457 -2.689 1 98.69 242 VAL A CA 1
ATOM 1840 C C . VAL A 1 242 ? 12.703 -1.63 -3.789 1 98.69 242 VAL A C 1
ATOM 1842 O O . VAL A 1 242 ? 11.648 -1.028 -3.574 1 98.69 242 VAL A O 1
ATOM 1845 N N . ALA A 1 243 ? 13.305 -1.517 -4.867 1 98.81 243 ALA A N 1
ATOM 1846 C CA . ALA A 1 243 ? 12.711 -0.952 -6.078 1 98.81 243 ALA A CA 1
ATOM 1847 C C . ALA A 1 243 ? 12.625 -1.997 -7.188 1 98.81 243 ALA A C 1
ATOM 1849 O O . ALA A 1 243 ? 13.578 -2.744 -7.418 1 98.81 243 ALA A O 1
ATOM 1850 N N . VAL A 1 244 ? 11.5 -2.078 -7.816 1 98.81 244 VAL A N 1
ATOM 1851 C CA . VAL A 1 244 ? 11.312 -3.039 -8.898 1 98.81 244 VAL A CA 1
ATOM 1852 C C . VAL A 1 244 ? 10.766 -2.33 -10.133 1 98.81 244 VAL A C 1
ATOM 1854 O O . VAL A 1 244 ? 9.734 -1.654 -10.07 1 98.81 244 VAL A O 1
ATOM 1857 N N . ILE A 1 245 ? 11.469 -2.484 -11.219 1 98.56 245 ILE A N 1
ATOM 1858 C CA . ILE A 1 245 ? 10.961 -2.107 -12.531 1 98.56 245 ILE A CA 1
ATOM 1859 C C . ILE A 1 245 ? 10.289 -3.311 -13.188 1 98.56 245 ILE A C 1
ATOM 1861 O O . ILE A 1 245 ? 10.805 -4.43 -13.125 1 98.56 245 ILE A O 1
ATOM 1865 N N . GLY A 1 246 ? 9.148 -3.061 -13.758 1 98.38 246 GLY A N 1
ATOM 1866 C CA . GLY A 1 246 ? 8.477 -4.184 -14.391 1 98.38 246 GLY A CA 1
ATOM 1867 C C . GLY A 1 246 ? 7.766 -3.807 -15.672 1 98.38 246 GLY A C 1
ATOM 1868 O O . GLY A 1 246 ? 7.395 -2.648 -15.867 1 98.38 246 GLY A O 1
ATOM 1869 N N . LEU A 1 247 ? 7.621 -4.824 -16.531 1 97.88 247 LEU A N 1
ATOM 1870 C CA . LEU A 1 247 ? 6.93 -4.688 -17.812 1 97.88 247 LEU A CA 1
ATOM 1871 C C . LEU A 1 247 ? 6.148 -5.953 -18.141 1 97.88 247 LEU A C 1
ATOM 1873 O O . LEU A 1 247 ? 6.73 -7.035 -18.266 1 97.88 247 LEU A O 1
ATOM 1877 N N . PRO A 1 248 ? 4.859 -5.793 -18.25 1 97.5 248 PRO A N 1
ATOM 1878 C CA . PRO A 1 248 ? 4.152 -6.941 -18.812 1 97.5 248 PRO A CA 1
ATOM 1879 C C . PRO A 1 248 ? 4.582 -7.258 -20.234 1 97.5 248 PRO A C 1
ATOM 1881 O O . PRO A 1 248 ? 4.844 -6.344 -21.031 1 97.5 248 PRO A O 1
ATOM 1884 N N . VAL A 1 249 ? 4.684 -8.547 -20.5 1 95.69 249 VAL A N 1
ATOM 1885 C CA . VAL A 1 249 ? 5.203 -9.016 -21.781 1 95.69 249 VAL A CA 1
ATOM 1886 C C . VAL A 1 249 ? 4.258 -10.055 -22.375 1 95.69 249 VAL A C 1
ATOM 1888 O O . VAL A 1 249 ? 3.721 -10.898 -21.641 1 95.69 249 VAL A O 1
ATOM 1891 N N . ALA A 1 250 ? 4.098 -9.898 -23.703 1 93.62 250 ALA A N 1
ATOM 1892 C CA . ALA A 1 250 ? 3.357 -10.969 -24.375 1 93.62 250 ALA A CA 1
ATOM 1893 C C . ALA A 1 250 ? 4.105 -12.297 -24.281 1 93.62 250 ALA A C 1
ATOM 1895 O O . ALA A 1 250 ? 5.336 -12.328 -24.359 1 93.62 250 ALA A O 1
ATOM 1896 N N . SER A 1 251 ? 3.334 -13.375 -24.188 1 89.81 251 SER A N 1
ATOM 1897 C CA . SER A 1 251 ? 3.932 -14.703 -24.031 1 89.81 251 SER A CA 1
ATOM 1898 C C . SER A 1 251 ? 4.922 -15 -25.156 1 89.81 251 SER A C 1
ATOM 1900 O O . SER A 1 251 ? 5.984 -15.578 -24.906 1 89.81 251 SER A O 1
ATOM 1902 N N . ALA A 1 252 ? 4.625 -14.586 -26.328 1 90.62 252 ALA A N 1
ATOM 1903 C CA . ALA A 1 252 ? 5.465 -14.859 -27.484 1 90.62 252 ALA A CA 1
ATOM 1904 C C . ALA A 1 252 ? 6.777 -14.078 -27.422 1 90.62 252 ALA A C 1
ATOM 1906 O O . ALA A 1 252 ? 7.762 -14.445 -28.062 1 90.62 252 ALA A O 1
ATOM 1907 N N . ASP A 1 253 ? 6.777 -13.055 -26.594 1 94.25 253 ASP A N 1
ATOM 1908 C CA . ASP A 1 253 ? 7.938 -12.172 -26.562 1 94.25 253 ASP A CA 1
ATOM 1909 C C . ASP A 1 253 ? 8.82 -12.484 -25.344 1 94.25 253 ASP A C 1
ATOM 1911 O O . ASP A 1 253 ? 9.844 -11.828 -25.141 1 94.25 253 ASP A O 1
ATOM 1915 N N . VAL A 1 254 ? 8.477 -13.453 -24.562 1 93.62 254 VAL A N 1
ATOM 1916 C CA . VAL A 1 254 ? 9.18 -13.773 -23.328 1 93.62 254 VAL A CA 1
ATOM 1917 C C . VAL A 1 254 ? 10.664 -14.023 -23.625 1 93.62 254 VAL A C 1
ATOM 1919 O O . VAL A 1 254 ? 11.539 -13.477 -22.953 1 93.62 254 VAL A O 1
ATOM 1922 N N . PRO A 1 255 ? 10.969 -14.789 -24.703 1 92.94 255 PRO A N 1
ATOM 1923 C CA . PRO A 1 255 ? 12.391 -15.023 -24.984 1 92.94 255 PRO A CA 1
ATOM 1924 C C . PRO A 1 255 ? 13.148 -13.727 -25.281 1 92.94 255 PRO A C 1
ATOM 1926 O O . PRO A 1 255 ? 14.297 -13.57 -24.844 1 92.94 255 PRO A O 1
ATOM 1929 N N . THR A 1 256 ? 12.531 -12.836 -25.984 1 95.12 256 THR A N 1
ATOM 1930 C CA . THR A 1 256 ? 13.156 -11.562 -26.312 1 95.12 256 THR A CA 1
ATOM 1931 C C . THR A 1 256 ? 13.438 -10.75 -25.047 1 95.12 256 THR A C 1
ATOM 1933 O O . THR A 1 256 ? 14.516 -10.172 -24.906 1 95.12 256 THR A O 1
ATOM 1936 N N . TYR A 1 257 ? 12.555 -10.773 -24.172 1 96 257 TYR A N 1
ATOM 1937 C CA . TYR A 1 257 ? 12.703 -9.969 -22.969 1 96 257 TYR A CA 1
ATOM 1938 C C . TYR A 1 257 ? 13.664 -10.625 -21.984 1 96 257 TYR A C 1
ATOM 1940 O O . TYR A 1 257 ? 14.164 -9.977 -21.062 1 96 257 TYR A O 1
ATOM 1948 N N . LYS A 1 258 ? 13.867 -11.875 -22.125 1 94.62 258 LYS A N 1
ATOM 1949 C CA . LYS A 1 258 ? 14.961 -12.484 -21.375 1 94.62 258 LYS A CA 1
ATOM 1950 C C . LYS A 1 258 ? 16.297 -11.898 -21.781 1 94.62 258 LYS A C 1
ATOM 1952 O O . LYS A 1 258 ? 17.203 -11.734 -20.953 1 94.62 258 LYS A O 1
ATOM 1957 N N . LEU A 1 259 ? 16.391 -11.578 -23.078 1 95.56 259 LEU A N 1
ATOM 1958 C CA . LEU A 1 259 ? 17.594 -10.898 -23.547 1 95.56 259 LEU A CA 1
ATOM 1959 C C . LEU A 1 259 ? 17.672 -9.492 -22.969 1 95.56 259 LEU A C 1
ATOM 1961 O O . LEU A 1 259 ? 18.75 -9.023 -22.609 1 95.56 259 LEU A O 1
ATOM 1965 N N . VAL A 1 260 ? 16.547 -8.82 -22.922 1 96.5 260 VAL A N 1
ATOM 1966 C CA . VAL A 1 260 ? 16.5 -7.484 -22.328 1 96.5 260 VAL A CA 1
ATOM 1967 C C . VAL A 1 260 ? 16.953 -7.543 -20.875 1 96.5 260 VAL A C 1
ATOM 1969 O O . VAL A 1 260 ? 17.75 -6.703 -20.438 1 96.5 260 VAL A O 1
ATOM 1972 N N . SER A 1 261 ? 16.438 -8.539 -20.156 1 95.75 261 SER A N 1
ATOM 1973 C CA . SER A 1 261 ? 16.828 -8.719 -18.766 1 95.75 261 SER A CA 1
ATOM 1974 C C . SER A 1 261 ? 18.344 -8.898 -18.625 1 95.75 261 SER A C 1
ATOM 1976 O O . SER A 1 261 ? 18.969 -8.336 -17.719 1 95.75 261 SER A O 1
ATOM 1978 N N . ALA A 1 262 ? 18.859 -9.695 -19.484 1 94.62 262 ALA A N 1
ATOM 1979 C CA . ALA A 1 262 ? 20.297 -9.922 -19.469 1 94.62 262 ALA A CA 1
ATOM 1980 C C . ALA A 1 262 ? 21.062 -8.625 -19.766 1 94.62 262 ALA A C 1
ATOM 1982 O O . ALA A 1 262 ? 22.109 -8.359 -19.156 1 94.62 262 ALA A O 1
ATOM 1983 N N . ALA A 1 263 ? 20.547 -7.871 -20.672 1 95.44 263 ALA A N 1
ATOM 1984 C CA . ALA A 1 263 ? 21.156 -6.586 -21 1 95.44 263 ALA A CA 1
ATOM 1985 C C . ALA A 1 263 ? 21.188 -5.668 -19.781 1 95.44 263 ALA A C 1
ATOM 1987 O O . ALA A 1 263 ? 22.188 -5.012 -19.516 1 95.44 263 ALA A O 1
ATOM 1988 N N . VAL A 1 264 ? 20.125 -5.625 -19.031 1 95.5 264 VAL A N 1
ATOM 1989 C CA . VAL A 1 264 ? 20.031 -4.754 -17.859 1 95.5 264 VAL A CA 1
ATOM 1990 C C . VAL A 1 264 ? 21 -5.211 -16.781 1 95.5 264 VAL A C 1
ATOM 1992 O O . VAL A 1 264 ? 21.734 -4.395 -16.219 1 95.5 264 VAL A O 1
ATOM 1995 N N . VAL A 1 265 ? 21.031 -6.461 -16.531 1 92.38 265 VAL A N 1
ATOM 1996 C CA . VAL A 1 265 ? 21.922 -7.008 -15.5 1 92.38 265 VAL A CA 1
ATOM 1997 C C . VAL A 1 265 ? 23.375 -6.703 -15.852 1 92.38 265 VAL A C 1
ATOM 1999 O O . VAL A 1 265 ? 24.172 -6.363 -14.969 1 92.38 265 VAL A O 1
ATOM 2002 N N . SER A 1 266 ? 23.641 -6.832 -17.078 1 93.25 266 SER A N 1
ATOM 2003 C CA . SER A 1 266 ? 25.016 -6.602 -17.531 1 93.25 266 SER A CA 1
ATOM 2004 C C . SER A 1 266 ? 25.422 -5.145 -17.328 1 93.25 266 SER A C 1
ATOM 2006 O O . SER A 1 266 ? 26.609 -4.848 -17.172 1 93.25 266 SER A O 1
ATOM 2008 N N . ALA A 1 267 ? 24.484 -4.285 -17.359 1 93.81 267 ALA A N 1
ATOM 2009 C CA . ALA A 1 267 ? 24.75 -2.852 -17.281 1 93.81 267 ALA A CA 1
ATOM 2010 C C . ALA A 1 267 ? 24.875 -2.395 -15.828 1 93.81 267 ALA A C 1
ATOM 2012 O O . ALA A 1 267 ? 25.344 -1.283 -15.562 1 93.81 267 ALA A O 1
ATOM 2013 N N . ILE A 1 268 ? 24.469 -3.158 -14.891 1 93.25 268 ILE A N 1
ATOM 2014 C CA . ILE A 1 268 ? 24.5 -2.799 -13.477 1 93.25 268 ILE A CA 1
ATOM 2015 C C . ILE A 1 268 ? 25.797 -3.297 -12.852 1 93.25 268 ILE A C 1
ATOM 2017 O O . ILE A 1 268 ? 26.109 -4.488 -12.914 1 93.25 268 ILE A O 1
ATOM 2021 N N . PRO A 1 269 ? 26.5 -2.365 -12.289 1 90.06 269 PRO A N 1
ATOM 2022 C CA . PRO A 1 269 ? 27.766 -2.785 -11.688 1 90.06 269 PRO A CA 1
ATOM 2023 C C . PRO A 1 269 ? 27.562 -3.727 -10.5 1 90.06 269 PRO A C 1
ATOM 2025 O O . PRO A 1 269 ? 26.484 -3.764 -9.906 1 90.06 269 PRO A O 1
ATOM 2028 N N . ASP A 1 270 ? 28.609 -4.469 -10.242 1 84.38 270 ASP A N 1
ATOM 2029 C CA . ASP A 1 270 ? 28.594 -5.344 -9.07 1 84.38 270 ASP A CA 1
ATOM 2030 C C . ASP A 1 270 ? 28.469 -4.531 -7.785 1 84.38 270 ASP A C 1
ATOM 2032 O O . ASP A 1 270 ? 29.062 -3.459 -7.66 1 84.38 270 ASP A O 1
ATOM 2036 N N . THR A 1 271 ? 27.625 -5.016 -6.992 1 82.62 271 THR A N 1
ATOM 2037 C CA . THR A 1 271 ? 27.391 -4.34 -5.719 1 82.62 271 THR A CA 1
ATOM 2038 C C . THR A 1 271 ? 27.734 -5.254 -4.547 1 82.62 271 THR A C 1
ATOM 2040 O O . THR A 1 271 ? 27.641 -6.48 -4.66 1 82.62 271 THR A O 1
ATOM 2043 N N . TYR A 1 272 ? 28.219 -4.633 -3.504 1 78.94 272 TYR A N 1
ATOM 2044 C CA . TYR A 1 272 ? 28.516 -5.438 -2.328 1 78.94 272 TYR A CA 1
ATOM 2045 C C . TYR A 1 272 ? 27.312 -5.527 -1.4 1 78.94 272 TYR A C 1
ATOM 2047 O O . TYR A 1 272 ? 27.094 -6.551 -0.748 1 78.94 272 TYR A O 1
ATOM 2055 N N . GLU A 1 273 ? 26.516 -4.582 -1.353 1 90.62 273 GLU A N 1
ATOM 2056 C CA . GLU A 1 273 ? 25.453 -4.551 -0.357 1 90.62 273 GLU A CA 1
ATOM 2057 C C . GLU A 1 273 ? 24.078 -4.785 -1.002 1 90.62 273 GLU A C 1
ATOM 2059 O O . GLU A 1 273 ? 23.25 -5.516 -0.459 1 90.62 273 GLU A O 1
ATOM 2064 N N . ALA A 1 274 ? 23.969 -4.324 -2.191 1 94.88 274 ALA A N 1
ATOM 2065 C CA . ALA A 1 274 ? 22.656 -4.418 -2.844 1 94.88 274 ALA A CA 1
ATOM 2066 C C . ALA A 1 274 ? 22.516 -5.75 -3.572 1 94.88 274 ALA A C 1
ATOM 2068 O O . ALA A 1 274 ? 23.5 -6.332 -4.027 1 94.88 274 ALA A O 1
ATOM 2069 N N . THR A 1 275 ? 21.375 -6.328 -3.594 1 95.25 275 THR A N 1
ATOM 2070 C CA . THR A 1 275 ? 21.016 -7.496 -4.395 1 95.25 275 THR A CA 1
ATOM 2071 C C . THR A 1 275 ? 20.203 -7.078 -5.621 1 95.25 275 THR A C 1
ATOM 2073 O O . THR A 1 275 ? 19.219 -6.363 -5.504 1 95.25 275 THR A O 1
ATOM 2076 N N . VAL A 1 276 ? 20.688 -7.508 -6.762 1 95.19 276 VAL A N 1
ATOM 2077 C CA . VAL A 1 276 ? 20 -7.199 -8.016 1 95.19 276 VAL A CA 1
ATOM 2078 C C . VAL A 1 276 ? 19.547 -8.492 -8.688 1 95.19 276 VAL A C 1
ATOM 2080 O O . VAL A 1 276 ? 20.344 -9.422 -8.852 1 95.19 276 VAL A O 1
ATOM 2083 N N . LYS A 1 277 ? 18.344 -8.57 -8.984 1 93.19 277 LYS A N 1
ATOM 2084 C CA . LYS A 1 277 ? 17.766 -9.695 -9.711 1 93.19 277 LYS A CA 1
ATOM 2085 C C . LYS A 1 277 ? 16.953 -9.227 -10.914 1 93.19 277 LYS A C 1
ATOM 2087 O O . LYS A 1 277 ? 16.234 -8.234 -10.82 1 93.19 277 LYS A O 1
ATOM 2092 N N . ALA A 1 278 ? 17.141 -9.812 -12.023 1 94.44 278 ALA A N 1
ATOM 2093 C CA . ALA A 1 278 ? 16.359 -9.523 -13.219 1 94.44 278 ALA A CA 1
ATOM 2094 C C . ALA A 1 278 ? 15.969 -10.805 -13.938 1 94.44 278 ALA A C 1
ATOM 2096 O O . ALA A 1 278 ? 16.797 -11.711 -14.109 1 94.44 278 ALA A O 1
ATOM 2097 N N . ASP A 1 279 ? 14.719 -10.875 -14.297 1 93.88 279 ASP A N 1
ATOM 2098 C CA . ASP A 1 279 ? 14.227 -12.047 -15.016 1 93.88 279 ASP A CA 1
ATOM 2099 C C . ASP A 1 279 ? 12.852 -11.773 -15.633 1 93.88 279 ASP A C 1
ATOM 2101 O O . ASP A 1 279 ? 12.336 -10.664 -15.539 1 93.88 279 ASP A O 1
ATOM 2105 N N . VAL A 1 280 ? 12.398 -12.781 -16.406 1 94.75 280 VAL A N 1
ATOM 2106 C CA . VAL A 1 280 ? 11.047 -12.734 -16.969 1 94.75 280 VAL A CA 1
ATOM 2107 C C . VAL A 1 280 ? 10.234 -13.914 -16.438 1 94.75 280 VAL A C 1
ATOM 2109 O O . VAL A 1 280 ? 10.617 -15.07 -16.625 1 94.75 280 VAL A O 1
ATOM 2112 N N . LEU A 1 281 ? 9.219 -13.586 -15.719 1 92.19 281 LEU A N 1
ATOM 2113 C CA . LEU A 1 281 ? 8.273 -14.617 -15.297 1 92.19 281 LEU A CA 1
ATOM 2114 C C . LEU A 1 281 ? 7.309 -14.961 -16.422 1 92.19 281 LEU A C 1
ATOM 2116 O O . LEU A 1 281 ? 6.723 -14.062 -17.047 1 92.19 281 LEU A O 1
ATOM 2120 N N . SER A 1 282 ? 7.195 -16.219 -16.656 1 89.31 282 SER A N 1
ATOM 2121 C CA . SER A 1 282 ? 6.336 -16.672 -17.734 1 89.31 282 SER A CA 1
ATOM 2122 C C . SER A 1 282 ? 5.043 -17.281 -17.203 1 89.31 282 SER A C 1
ATOM 2124 O O . SER A 1 282 ? 5.07 -18.125 -16.297 1 89.31 282 SER A O 1
ATOM 2126 N N . TYR A 1 283 ? 3.934 -16.812 -17.734 1 87.25 283 TYR A N 1
ATOM 2127 C CA . TYR A 1 283 ? 2.615 -17.344 -17.422 1 87.25 283 TYR A CA 1
ATOM 2128 C C . TYR A 1 283 ? 1.899 -17.828 -18.672 1 87.25 283 TYR A C 1
ATOM 2130 O O . TYR A 1 283 ? 2.428 -17.703 -19.781 1 87.25 283 TYR A O 1
ATOM 2138 N N . GLU A 1 284 ? 0.781 -18.453 -18.469 1 78.31 284 GLU A N 1
ATOM 2139 C CA . GLU A 1 284 ? 0.038 -19.016 -19.594 1 78.31 284 GLU A CA 1
ATOM 2140 C C . GLU A 1 284 ? -0.338 -17.938 -20.609 1 78.31 284 GLU A C 1
ATOM 2142 O O . GLU A 1 284 ? -0.269 -18.172 -21.812 1 78.31 284 GLU A O 1
ATOM 2147 N N . GLN A 1 285 ? -0.695 -16.719 -20.141 1 79.31 285 GLN A N 1
ATOM 2148 C CA . GLN A 1 285 ? -1.261 -15.719 -21.031 1 79.31 285 GLN A CA 1
ATOM 2149 C C . GLN A 1 285 ? -0.401 -14.461 -21.078 1 79.31 285 GLN A C 1
ATOM 2151 O O . GLN A 1 285 ? -0.776 -13.461 -21.703 1 79.31 285 GLN A O 1
ATOM 2156 N N . SER A 1 286 ? 0.615 -14.445 -20.469 1 90.25 286 SER A N 1
ATOM 2157 C CA . SER A 1 286 ? 1.424 -13.227 -20.391 1 90.25 286 SER A CA 1
ATOM 2158 C C . SER A 1 286 ? 2.756 -13.5 -19.703 1 90.25 286 SER A C 1
ATOM 2160 O O . SER A 1 286 ? 3.057 -14.648 -19.344 1 90.25 286 SER A O 1
ATOM 2162 N N . GLY A 1 287 ? 3.582 -12.602 -19.688 1 94.06 287 GLY A N 1
ATOM 2163 C CA . GLY A 1 287 ? 4.812 -12.578 -18.922 1 94.06 287 GLY A CA 1
ATOM 2164 C C . GLY A 1 287 ? 5.047 -11.266 -18.203 1 94.06 287 GLY A C 1
ATOM 2165 O O . GLY A 1 287 ? 4.32 -10.289 -18.422 1 94.06 287 GLY A O 1
ATOM 2166 N N . LEU A 1 288 ? 6 -11.32 -17.328 1 96.81 288 LEU A N 1
ATOM 2167 C CA . LEU A 1 288 ? 6.348 -10.117 -16.578 1 96.81 288 LEU A CA 1
ATOM 2168 C C . LEU A 1 288 ? 7.859 -10 -16.406 1 96.81 288 LEU A C 1
ATOM 2170 O O . LEU A 1 288 ? 8.469 -10.789 -15.688 1 96.81 288 LEU A O 1
ATOM 2174 N N . LEU A 1 289 ? 8.43 -9.086 -17.125 1 97.94 289 LEU A N 1
ATOM 2175 C CA . LEU A 1 289 ? 9.812 -8.719 -16.859 1 97.94 289 LEU A CA 1
ATOM 2176 C C . LEU A 1 289 ? 9.93 -7.945 -15.547 1 97.94 289 LEU A C 1
ATOM 2178 O O . LEU A 1 289 ? 9.125 -7.059 -15.273 1 97.94 289 LEU A O 1
ATOM 2182 N N . TYR A 1 290 ? 10.922 -8.289 -14.758 1 98.19 290 TYR A N 1
ATOM 2183 C CA . TYR A 1 290 ? 11.156 -7.48 -13.562 1 98.19 290 TYR A CA 1
ATOM 2184 C C . TYR A 1 290 ? 12.648 -7.32 -13.305 1 98.19 290 TYR A C 1
ATOM 2186 O O . TYR A 1 290 ? 13.438 -8.234 -13.57 1 98.19 290 TYR A O 1
ATOM 2194 N N . VAL A 1 291 ? 13.039 -6.215 -12.867 1 98 291 VAL A N 1
ATOM 2195 C CA . VAL A 1 291 ? 14.344 -5.887 -12.32 1 98 291 VAL A CA 1
ATOM 2196 C C . VAL A 1 291 ? 14.203 -5.41 -10.883 1 98 291 VAL A C 1
ATOM 2198 O O . VAL A 1 291 ? 13.625 -4.352 -10.625 1 98 291 VAL A O 1
ATOM 2201 N N . SER A 1 292 ? 14.727 -6.188 -10 1 98.19 292 SER A N 1
ATOM 2202 C CA . SER A 1 292 ? 14.578 -5.883 -8.578 1 98.19 292 SER A CA 1
ATOM 2203 C C . SER A 1 292 ? 15.914 -5.492 -7.957 1 98.19 292 SER A C 1
ATOM 2205 O O . SER A 1 292 ? 16.922 -6.184 -8.133 1 98.19 292 SER A O 1
ATOM 2207 N N . ILE A 1 293 ? 15.891 -4.41 -7.285 1 97.94 293 ILE A N 1
ATOM 2208 C CA . ILE A 1 293 ? 17.047 -3.912 -6.555 1 97.94 293 ILE A CA 1
ATOM 2209 C C . ILE A 1 293 ? 16.703 -3.77 -5.074 1 97.94 293 ILE A C 1
ATOM 2211 O O . ILE A 1 293 ? 15.75 -3.074 -4.715 1 97.94 293 ILE A O 1
ATOM 2215 N N . ALA A 1 294 ? 17.422 -4.418 -4.25 1 98.12 294 ALA A N 1
ATOM 2216 C CA . ALA A 1 294 ? 17.172 -4.379 -2.814 1 98.12 294 ALA A CA 1
ATOM 2217 C C . ALA A 1 294 ? 18.438 -4.023 -2.041 1 98.12 294 ALA A C 1
ATOM 2219 O O . ALA A 1 294 ? 19.516 -4.527 -2.35 1 98.12 294 ALA A O 1
ATOM 2220 N N . SER A 1 295 ? 18.328 -3.133 -1.136 1 97.69 295 SER A N 1
ATOM 2221 C CA . SER A 1 295 ? 19.438 -2.742 -0.28 1 97.69 295 SER A CA 1
ATOM 2222 C C . SER A 1 295 ? 18.953 -2.119 1.021 1 97.69 295 SER A C 1
ATOM 2224 O O . SER A 1 295 ? 17.844 -1.594 1.082 1 97.69 295 SER A O 1
ATOM 2226 N N . ASP A 1 296 ? 19.781 -2.195 2.043 1 95.94 296 ASP A N 1
ATOM 2227 C CA . ASP A 1 296 ? 19.484 -1.492 3.287 1 95.94 296 ASP A CA 1
ATOM 2228 C C . ASP A 1 296 ? 19.719 0.008 3.141 1 95.94 296 ASP A C 1
ATOM 2230 O O . ASP A 1 296 ? 19.25 0.801 3.957 1 95.94 296 ASP A O 1
ATOM 2234 N N . ASP A 1 297 ? 20.438 0.32 2.184 1 95.19 297 ASP A N 1
ATOM 2235 C CA . ASP A 1 297 ? 20.719 1.72 1.868 1 95.19 297 ASP A CA 1
ATOM 2236 C C . ASP A 1 297 ? 19.828 2.205 0.724 1 95.19 297 ASP A C 1
ATOM 2238 O O . ASP A 1 297 ? 20.094 1.915 -0.444 1 95.19 297 ASP A O 1
ATOM 2242 N N . ALA A 1 298 ? 18.875 3.047 1.04 1 95.31 298 ALA A N 1
ATOM 2243 C CA . ALA A 1 298 ? 17.906 3.51 0.055 1 95.31 298 ALA A CA 1
ATOM 2244 C C . ALA A 1 298 ? 18.578 4.336 -1.037 1 95.31 298 ALA A C 1
ATOM 2246 O O . ALA A 1 298 ? 18.141 4.324 -2.191 1 95.31 298 ALA A O 1
ATOM 2247 N N . ALA A 1 299 ? 19.562 5.074 -0.676 1 94.38 299 ALA A N 1
ATOM 2248 C CA . ALA A 1 299 ? 20.281 5.871 -1.663 1 94.38 299 ALA A CA 1
ATOM 2249 C C . ALA A 1 299 ? 20.953 4.984 -2.709 1 94.38 299 ALA A C 1
ATOM 2251 O O . ALA A 1 299 ? 21 5.336 -3.891 1 94.38 299 ALA A O 1
ATOM 2252 N N . GLU A 1 300 ? 21.438 3.881 -2.26 1 96.12 300 GLU A N 1
ATOM 2253 C CA . GLU A 1 300 ? 22.031 2.916 -3.182 1 96.12 300 GLU A CA 1
ATOM 2254 C C . GLU A 1 300 ? 20.984 2.357 -4.141 1 96.12 300 GLU A C 1
ATOM 2256 O O . GLU A 1 300 ? 21.25 2.197 -5.336 1 96.12 300 GLU A O 1
ATOM 2261 N N . VAL A 1 301 ? 19.844 2.045 -3.611 1 97.44 301 VAL A N 1
ATOM 2262 C CA . VAL A 1 301 ? 18.75 1.556 -4.438 1 97.44 301 VAL A CA 1
ATOM 2263 C C . VAL A 1 301 ? 18.422 2.58 -5.52 1 97.44 301 VAL A C 1
ATOM 2265 O O . VAL A 1 301 ? 18.266 2.227 -6.691 1 97.44 301 VAL A O 1
ATOM 2268 N N . GLY A 1 302 ? 18.344 3.848 -5.117 1 97.19 302 GLY A N 1
ATOM 2269 C CA . GLY A 1 302 ? 18.062 4.902 -6.078 1 97.19 302 GLY A CA 1
ATOM 2270 C C . GLY A 1 302 ? 19.094 4.996 -7.184 1 97.19 302 GLY A C 1
ATOM 2271 O O . GLY A 1 302 ? 18.75 5.145 -8.359 1 97.19 302 GLY A O 1
ATOM 2272 N N . SER A 1 303 ? 20.312 4.918 -6.824 1 96.38 303 SER A N 1
ATOM 2273 C CA . SER A 1 303 ? 21.406 5.02 -7.793 1 96.38 303 SER A CA 1
ATOM 2274 C C . SER A 1 303 ? 21.359 3.861 -8.789 1 96.38 303 SER A C 1
ATOM 2276 O O . SER A 1 303 ? 21.516 4.07 -9.992 1 96.38 303 SER A O 1
ATOM 2278 N N . LEU A 1 304 ? 21.188 2.697 -8.242 1 97.19 304 LEU A N 1
ATOM 2279 C CA . LEU A 1 304 ? 21.141 1.514 -9.094 1 97.19 304 LEU A CA 1
ATOM 2280 C C . LEU A 1 304 ? 19.875 1.499 -9.945 1 97.19 304 LEU A C 1
ATOM 2282 O O . LEU A 1 304 ? 19.906 1.018 -11.078 1 97.19 304 LEU A O 1
ATOM 2286 N N . LEU A 1 305 ? 18.844 1.994 -9.375 1 97.88 305 LEU A N 1
ATOM 2287 C CA . LEU A 1 305 ? 17.594 2.113 -10.125 1 97.88 305 LEU A CA 1
ATOM 2288 C C . LEU A 1 305 ? 17.781 2.998 -11.352 1 97.88 305 LEU A C 1
ATOM 2290 O O . LEU A 1 305 ? 17.297 2.67 -12.438 1 97.88 305 LEU A O 1
ATOM 2294 N N . LYS A 1 306 ? 18.469 4.105 -11.195 1 97.88 306 LYS A N 1
ATOM 2295 C CA . LYS A 1 306 ? 18.75 4.992 -12.32 1 97.88 306 LYS A CA 1
ATOM 2296 C C . LYS A 1 306 ? 19.547 4.27 -13.398 1 97.88 306 LYS A C 1
ATOM 2298 O O . LYS A 1 306 ? 19.281 4.43 -14.594 1 97.88 306 LYS A O 1
ATOM 2303 N N . LYS A 1 307 ? 20.453 3.516 -13 1 97.06 307 LYS A N 1
ATOM 2304 C CA . LYS A 1 307 ? 21.266 2.754 -13.945 1 97.06 307 LYS A CA 1
ATOM 2305 C C . LYS A 1 307 ? 20.438 1.7 -14.664 1 97.06 307 LYS A C 1
ATOM 2307 O O . LYS A 1 307 ? 20.594 1.488 -15.867 1 97.06 307 LYS A O 1
ATOM 2312 N N . ALA A 1 308 ? 19.625 1.004 -13.93 1 97.56 308 ALA A N 1
ATOM 2313 C CA . ALA A 1 308 ? 18.75 0.002 -14.531 1 97.56 308 ALA A CA 1
ATOM 2314 C C . ALA A 1 308 ? 17.828 0.636 -15.562 1 97.56 308 ALA A C 1
ATOM 2316 O O . ALA A 1 308 ? 17.641 0.095 -16.656 1 97.56 308 ALA A O 1
ATOM 2317 N N . ALA A 1 309 ? 17.234 1.761 -15.188 1 97.88 309 ALA A N 1
ATOM 2318 C CA . ALA A 1 309 ? 16.359 2.475 -16.109 1 97.88 309 ALA A CA 1
ATOM 2319 C C . ALA A 1 309 ? 17.094 2.898 -17.375 1 97.88 309 ALA A C 1
ATOM 2321 O O . ALA A 1 309 ? 16.578 2.758 -18.484 1 97.88 309 ALA A O 1
ATOM 2322 N N . ALA A 1 310 ? 18.25 3.41 -17.219 1 97.12 310 ALA A N 1
ATOM 2323 C CA . ALA A 1 310 ? 19.078 3.811 -18.344 1 97.12 310 ALA A CA 1
ATOM 2324 C C . ALA A 1 310 ? 19.406 2.613 -19.234 1 97.12 310 ALA A C 1
ATOM 2326 O O . ALA A 1 310 ? 19.422 2.727 -20.469 1 97.12 310 ALA A O 1
ATOM 2327 N N . ALA A 1 311 ? 19.703 1.516 -18.625 1 96.69 311 ALA A N 1
ATOM 2328 C CA . ALA A 1 311 ? 20.016 0.298 -19.375 1 96.69 311 ALA A CA 1
ATOM 2329 C C . ALA A 1 311 ? 18.812 -0.143 -20.219 1 96.69 311 ALA A C 1
ATOM 2331 O O . ALA A 1 311 ? 18.984 -0.593 -21.344 1 96.69 311 ALA A O 1
ATOM 2332 N N . LEU A 1 312 ? 17.672 -0.081 -19.641 1 96.69 312 LEU A N 1
ATOM 2333 C CA . LEU A 1 312 ? 16.453 -0.428 -20.375 1 96.69 312 LEU A CA 1
ATOM 2334 C C . LEU A 1 312 ? 16.266 0.5 -21.562 1 96.69 312 LEU A C 1
ATOM 2336 O O . LEU A 1 312 ? 15.891 0.05 -22.641 1 96.69 312 LEU A O 1
ATOM 2340 N N . GLU A 1 313 ? 16.438 1.743 -21.328 1 95.38 313 GLU A N 1
ATOM 2341 C CA . GLU A 1 313 ? 16.312 2.713 -22.422 1 95.38 313 GLU A CA 1
ATOM 2342 C C . GLU A 1 313 ? 17.312 2.412 -23.531 1 95.38 313 GLU A C 1
ATOM 2344 O O . GLU A 1 313 ? 16.969 2.479 -24.719 1 95.38 313 GLU A O 1
ATOM 2349 N N . LYS A 1 314 ? 18.469 2.094 -23.156 1 95.06 314 LYS A N 1
ATOM 2350 C CA . LYS A 1 314 ? 19.516 1.774 -24.141 1 95.06 314 LYS A CA 1
ATOM 2351 C C . LYS A 1 314 ? 19.188 0.492 -24.891 1 95.06 314 LYS A C 1
ATOM 2353 O O . LYS A 1 314 ? 19.469 0.378 -26.094 1 95.06 314 LYS A O 1
ATOM 2358 N N . ALA A 1 315 ? 18.609 -0.438 -24.219 1 95.06 315 ALA A N 1
ATOM 2359 C CA . ALA A 1 315 ? 18.266 -1.722 -24.812 1 95.06 315 ALA A CA 1
ATOM 2360 C C . ALA A 1 315 ? 17.125 -1.564 -25.828 1 95.06 315 ALA A C 1
ATOM 2362 O O . ALA A 1 315 ? 17.016 -2.346 -26.766 1 95.06 315 ALA A O 1
ATOM 2363 N N . SER A 1 316 ? 16.297 -0.584 -25.609 1 94.25 316 SER A N 1
ATOM 2364 C CA . SER A 1 316 ? 15.141 -0.376 -26.469 1 94.25 316 SER A CA 1
ATOM 2365 C C . SER A 1 316 ? 15.555 -0.05 -27.891 1 94.25 316 SER A C 1
ATOM 2367 O O . SER A 1 316 ? 16.219 0.96 -28.141 1 94.25 316 SER A O 1
ATOM 2369 N N . GLY A 1 317 ? 15.234 -0.832 -28.781 1 91.12 317 GLY A N 1
ATOM 2370 C CA . GLY A 1 317 ? 15.516 -0.625 -30.188 1 91.12 317 GLY A CA 1
ATOM 2371 C C . GLY A 1 317 ? 16.922 -1.036 -30.578 1 91.12 317 GLY A C 1
ATOM 2372 O O . GLY A 1 317 ? 17.297 -0.948 -31.75 1 91.12 317 GLY A O 1
ATOM 2373 N N . SER A 1 318 ? 17.672 -1.487 -29.656 1 92.25 318 SER A N 1
ATOM 2374 C CA . SER A 1 318 ? 19.047 -1.911 -29.938 1 92.25 318 SER A CA 1
ATOM 2375 C C . SER A 1 318 ? 19.125 -3.414 -30.188 1 92.25 318 SER A C 1
ATOM 2377 O O . SER A 1 318 ? 18.172 -4.145 -29.891 1 92.25 318 SER A O 1
ATOM 2379 N N . SER A 1 319 ? 20.219 -3.77 -30.719 1 92.81 319 SER A N 1
ATOM 2380 C CA . SER A 1 319 ? 20.422 -5.199 -30.922 1 92.81 319 SER A CA 1
ATOM 2381 C C . SER A 1 319 ? 20.672 -5.918 -29.594 1 92.81 319 SER A C 1
ATOM 2383 O O . SER A 1 319 ? 21.516 -5.492 -28.812 1 92.81 319 SER A O 1
ATOM 2385 N N . LEU A 1 320 ? 20 -7.035 -29.438 1 94.94 320 LEU A N 1
ATOM 2386 C CA . LEU A 1 320 ? 20.062 -7.781 -28.188 1 94.94 320 LEU A CA 1
ATOM 2387 C C . LEU A 1 320 ? 20.859 -9.07 -28.375 1 94.94 320 LEU A C 1
ATOM 2389 O O . LEU A 1 320 ? 21.047 -9.828 -27.406 1 94.94 320 LEU A O 1
ATOM 2393 N N . THR A 1 321 ? 21.406 -9.273 -29.469 1 92.44 321 THR A N 1
ATOM 2394 C CA . THR A 1 321 ? 22.031 -10.539 -29.828 1 92.44 321 THR A CA 1
ATOM 2395 C C . THR A 1 321 ? 23.25 -10.82 -28.938 1 92.44 321 THR A C 1
ATOM 2397 O O . THR A 1 321 ? 23.516 -11.969 -28.594 1 92.44 321 THR A O 1
ATOM 2400 N N . LYS A 1 322 ? 23.938 -9.844 -28.625 1 93.06 322 LYS A N 1
ATOM 2401 C CA . LYS A 1 322 ? 25.172 -10.016 -27.859 1 93.06 322 LYS A CA 1
ATOM 2402 C C . LYS A 1 322 ? 24.875 -10.539 -26.453 1 93.06 322 LYS A C 1
ATOM 2404 O O . LYS A 1 322 ? 25.766 -11.023 -25.766 1 93.06 322 LYS A O 1
ATOM 2409 N N . TYR A 1 323 ? 23.656 -10.477 -26.047 1 94.06 323 TYR A N 1
ATOM 2410 C CA . TYR A 1 323 ? 23.328 -10.852 -24.672 1 94.06 323 TYR A CA 1
ATOM 2411 C C . TYR A 1 323 ? 22.812 -12.289 -24.609 1 94.06 323 TYR A C 1
ATOM 2413 O O . TYR A 1 323 ? 22.5 -12.797 -23.531 1 94.06 323 TYR A O 1
ATOM 2421 N N . LYS A 1 324 ? 22.719 -13.023 -25.656 1 90.62 324 LYS A N 1
ATOM 2422 C CA . LYS A 1 324 ? 22.188 -14.383 -25.734 1 90.62 324 LYS A CA 1
ATOM 2423 C C . LYS A 1 324 ? 22.969 -15.32 -24.828 1 90.62 324 LYS A C 1
ATOM 2425 O O . LYS A 1 324 ? 22.375 -16.109 -24.062 1 90.62 324 LYS A O 1
ATOM 2430 N N . PRO A 1 325 ? 24.344 -15.234 -24.844 1 89.06 325 PRO A N 1
ATOM 2431 C CA . PRO A 1 325 ? 25.078 -16.141 -23.969 1 89.06 325 PRO A CA 1
ATOM 2432 C C . PRO A 1 325 ? 24.781 -15.906 -22.484 1 89.06 325 PRO A C 1
ATOM 2434 O O . PRO A 1 325 ? 24.609 -16.859 -21.719 1 89.06 325 PRO A O 1
ATOM 2437 N N . LEU A 1 326 ? 24.703 -14.742 -22.156 1 90 326 LEU A N 1
ATOM 2438 C CA . LEU A 1 326 ? 24.406 -14.422 -20.766 1 90 326 LEU A CA 1
ATOM 2439 C C . LEU A 1 326 ? 23 -14.875 -20.391 1 90 326 LEU A C 1
ATOM 2441 O O . LEU A 1 326 ? 22.781 -15.43 -19.312 1 90 326 LEU A O 1
ATOM 2445 N N . ALA A 1 327 ? 22.047 -14.617 -21.219 1 90.38 327 ALA A N 1
ATOM 2446 C CA . ALA A 1 327 ? 20.656 -15.023 -20.984 1 90.38 327 ALA A CA 1
ATOM 2447 C C . ALA A 1 327 ? 20.562 -16.547 -20.812 1 90.38 327 ALA A C 1
ATOM 2449 O O . ALA A 1 327 ? 19.812 -17.031 -19.969 1 90.38 327 ALA A O 1
ATOM 2450 N N . SER A 1 328 ? 21.297 -17.203 -21.562 1 86.56 328 SER A N 1
ATOM 2451 C CA . SER A 1 328 ? 21.312 -18.656 -21.469 1 86.56 328 SER A CA 1
ATOM 2452 C C . SER A 1 328 ? 21.891 -19.141 -20.141 1 86.56 328 SER A C 1
ATOM 2454 O O . SER A 1 328 ? 21.406 -20.094 -19.562 1 86.56 328 SER A O 1
ATOM 2456 N N . TYR A 1 329 ? 22.891 -18.438 -19.75 1 84.25 329 TYR A N 1
ATOM 2457 C CA . TYR A 1 329 ? 23.516 -18.766 -18.469 1 84.25 329 TYR A CA 1
ATOM 2458 C C . TYR A 1 329 ? 22.531 -18.562 -17.312 1 84.25 329 TYR A C 1
ATOM 2460 O O . TYR A 1 329 ? 22.422 -19.422 -16.438 1 84.25 329 TYR A O 1
ATOM 2468 N N . ILE A 1 330 ? 21.859 -17.469 -17.391 1 81.69 330 ILE A N 1
ATOM 2469 C CA . ILE A 1 330 ? 20.891 -17.156 -16.344 1 81.69 330 ILE A CA 1
ATOM 2470 C C . ILE A 1 330 ? 19.75 -18.172 -16.359 1 81.69 330 ILE A C 1
ATOM 2472 O O . ILE A 1 330 ? 19.312 -18.641 -15.312 1 81.69 330 ILE A O 1
ATOM 2476 N N . ALA A 1 331 ? 19.266 -18.453 -17.469 1 77.88 331 ALA A N 1
ATOM 2477 C CA . ALA A 1 331 ? 18.188 -19.422 -17.625 1 77.88 331 ALA A CA 1
ATOM 2478 C C . ALA A 1 331 ? 18.609 -20.797 -17.109 1 77.88 331 ALA A C 1
ATOM 2480 O O . ALA A 1 331 ? 17.812 -21.5 -16.5 1 77.88 331 ALA A O 1
ATOM 2481 N N . GLY A 1 332 ? 19.797 -21.203 -17.422 1 69.94 332 GLY A N 1
ATOM 2482 C CA . GLY A 1 332 ? 20.312 -22.484 -16.969 1 69.94 332 GLY A CA 1
ATOM 2483 C C . GLY A 1 332 ? 20.391 -22.594 -15.461 1 69.94 332 GLY A C 1
ATOM 2484 O O . GLY A 1 332 ? 20.094 -23.656 -14.906 1 69.94 332 GLY A O 1
ATOM 2485 N N . ALA A 1 333 ? 20.656 -21.5 -14.852 1 66.75 333 ALA A N 1
ATOM 2486 C CA . ALA A 1 333 ? 20.734 -21.484 -13.391 1 66.75 333 ALA A CA 1
ATOM 2487 C C . ALA A 1 333 ? 19.359 -21.672 -12.758 1 66.75 333 ALA A C 1
ATOM 2489 O O . ALA A 1 333 ? 19.25 -22.234 -11.664 1 66.75 333 ALA A O 1
ATOM 2490 N N . ASP A 1 334 ? 18.391 -21.328 -13.492 1 62 334 ASP A N 1
ATOM 2491 C CA . ASP A 1 334 ? 17.031 -21.469 -12.969 1 62 334 ASP A CA 1
ATOM 2492 C C . ASP A 1 334 ? 16.375 -22.734 -13.484 1 62 334 ASP A C 1
ATOM 2494 O O . ASP A 1 334 ? 15.195 -23 -13.195 1 62 334 ASP A O 1
ATOM 2498 N N . GLY A 1 335 ? 17.109 -23.5 -14.219 1 61.66 335 GLY A N 1
ATOM 2499 C CA . GLY A 1 335 ? 16.609 -24.766 -14.734 1 61.66 335 GLY A CA 1
ATOM 2500 C C . GLY A 1 335 ? 15.898 -24.625 -16.062 1 61.66 335 GLY A C 1
ATOM 2501 O O . GLY A 1 335 ? 15.328 -25.594 -16.578 1 61.66 335 GLY A O 1
ATOM 2502 N N . SER A 1 336 ? 15.836 -23.375 -16.578 1 61.91 336 SER A N 1
ATOM 2503 C CA . SER A 1 336 ? 15.203 -23.188 -17.875 1 61.91 336 SER A CA 1
ATOM 2504 C C . SER A 1 336 ? 16.156 -23.531 -19.016 1 61.91 336 SER A C 1
ATOM 2506 O O . SER A 1 336 ? 17.375 -23.469 -18.844 1 61.91 336 SER A O 1
ATOM 2508 N N . SER A 1 337 ? 15.594 -24.094 -20.141 1 61.59 337 SER A N 1
ATOM 2509 C CA . SER A 1 337 ? 16.422 -24.531 -21.266 1 61.59 337 SER A CA 1
ATOM 2510 C C . SER A 1 337 ? 16.781 -23.344 -22.156 1 61.59 337 SER A C 1
ATOM 2512 O O . SER A 1 337 ? 15.984 -22.422 -22.328 1 61.59 337 SER A O 1
ATOM 2514 N N . ALA A 1 338 ? 17.969 -23.359 -22.547 1 63.38 338 ALA A N 1
ATOM 2515 C CA . ALA A 1 338 ? 18.469 -22.422 -23.547 1 63.38 338 ALA A CA 1
ATOM 2516 C C . ALA A 1 338 ? 17.594 -22.438 -24.797 1 63.38 338 ALA A C 1
ATOM 2518 O O . ALA A 1 338 ? 17.547 -21.453 -25.531 1 63.38 338 ALA A O 1
ATOM 2519 N N . LYS A 1 339 ? 16.938 -23.484 -25.047 1 66.88 339 LYS A N 1
ATOM 2520 C CA . LYS A 1 339 ? 16.094 -23.625 -26.219 1 66.88 339 LYS A CA 1
ATOM 2521 C C . LYS A 1 339 ? 14.945 -22.625 -26.188 1 66.88 339 LYS A C 1
ATOM 2523 O O . LYS A 1 339 ? 14.438 -22.234 -27.234 1 66.88 339 LYS A O 1
ATOM 2528 N N . ASP A 1 340 ? 14.75 -22.094 -25.062 1 74.75 340 ASP A N 1
ATOM 2529 C CA . ASP A 1 340 ? 13.641 -21.156 -24.906 1 74.75 340 ASP A CA 1
ATOM 2530 C C . ASP A 1 340 ? 13.992 -19.797 -25.484 1 74.75 340 ASP A C 1
ATOM 2532 O O . ASP A 1 340 ? 13.102 -18.984 -25.75 1 74.75 340 ASP A O 1
ATOM 2536 N N . LEU A 1 341 ? 15.281 -19.656 -25.891 1 84.94 341 LEU A N 1
ATOM 2537 C CA . LEU A 1 341 ? 15.742 -18.344 -26.359 1 84.94 341 LEU A CA 1
ATOM 2538 C C . LEU A 1 341 ? 15.828 -18.297 -27.875 1 84.94 341 LEU A C 1
ATOM 2540 O O . LEU A 1 341 ? 16.094 -17.25 -28.453 1 84.94 341 LEU A O 1
ATOM 2544 N N . GLU A 1 342 ? 15.578 -19.391 -28.547 1 83 342 GLU A N 1
ATOM 2545 C CA . GLU A 1 342 ? 15.742 -19.5 -30 1 83 342 GLU A CA 1
ATOM 2546 C C . GLU A 1 342 ? 14.75 -18.594 -30.719 1 83 342 GLU A C 1
ATOM 2548 O O . GLU A 1 342 ? 15.047 -18.078 -31.812 1 83 342 GLU A O 1
ATOM 2553 N N . SER A 1 343 ? 13.664 -18.359 -30.141 1 87.06 343 SER A N 1
ATOM 2554 C CA . SER A 1 343 ? 12.617 -17.578 -30.781 1 87.06 343 SER A CA 1
ATOM 2555 C C . SER A 1 343 ? 12.734 -16.109 -30.453 1 87.06 343 SER A C 1
ATOM 2557 O O . SER A 1 343 ? 11.875 -15.305 -30.812 1 87.06 343 SER A O 1
ATOM 2559 N N . ALA A 1 344 ? 13.805 -15.773 -29.844 1 92.81 344 ALA A N 1
ATOM 2560 C CA . ALA A 1 344 ? 13.984 -14.383 -29.422 1 92.81 344 ALA A CA 1
ATOM 2561 C C . ALA A 1 344 ? 14.242 -13.484 -30.625 1 92.81 344 ALA A C 1
ATOM 2563 O O . ALA A 1 344 ? 14.984 -13.852 -31.547 1 92.81 344 ALA A O 1
ATOM 2564 N N . LYS A 1 345 ? 13.602 -12.383 -30.609 1 92.88 345 LYS A N 1
ATOM 2565 C CA . LYS A 1 345 ? 13.859 -11.359 -31.625 1 92.88 345 LYS A CA 1
ATOM 2566 C C . LYS A 1 345 ? 15.18 -10.641 -31.359 1 92.88 345 LYS A C 1
ATOM 2568 O O . LYS A 1 345 ? 15.703 -10.688 -30.25 1 92.88 345 LYS A O 1
ATOM 2573 N N . THR A 1 346 ? 15.586 -9.914 -32.406 1 91.5 346 THR A N 1
ATOM 2574 C CA . THR A 1 346 ? 16.875 -9.258 -32.312 1 91.5 346 THR A CA 1
ATOM 2575 C C . THR A 1 346 ? 16.75 -7.906 -31.609 1 91.5 346 THR A C 1
ATOM 2577 O O . THR A 1 346 ? 17.734 -7.363 -31.109 1 91.5 346 THR A O 1
ATOM 2580 N N . SER A 1 347 ? 15.594 -7.371 -31.766 1 93.56 347 SER A N 1
ATOM 2581 C CA . SER A 1 347 ? 15.352 -6.086 -31.125 1 93.56 347 SER A CA 1
ATOM 2582 C C . SER A 1 347 ? 13.891 -5.93 -30.719 1 93.56 347 SER A C 1
ATOM 2584 O O . SER A 1 347 ? 13.023 -6.648 -31.219 1 93.56 347 SER A O 1
ATOM 2586 N N . VAL A 1 348 ? 13.68 -5.035 -29.766 1 94.75 348 VAL A N 1
ATOM 2587 C CA . VAL A 1 348 ? 12.328 -4.734 -29.328 1 94.75 348 VAL A CA 1
ATOM 2588 C C . VAL A 1 348 ? 12.258 -3.301 -28.812 1 94.75 348 VAL A C 1
ATOM 2590 O O . VAL A 1 348 ? 13.203 -2.812 -28.188 1 94.75 348 VAL A O 1
ATOM 2593 N N . LYS A 1 349 ? 11.125 -2.67 -29.141 1 93.81 349 LYS A N 1
ATOM 2594 C CA . LYS A 1 349 ? 10.852 -1.368 -28.547 1 93.81 349 LYS A CA 1
ATOM 2595 C C . LYS A 1 349 ? 10.211 -1.524 -27.172 1 93.81 349 LYS A C 1
ATOM 2597 O O . LYS A 1 349 ? 9.148 -2.131 -27.031 1 93.81 349 LYS A O 1
ATOM 2602 N N . ILE A 1 350 ? 10.836 -0.986 -26.203 1 95.5 350 ILE A N 1
ATOM 2603 C CA . ILE A 1 350 ? 10.398 -1.177 -24.828 1 95.5 350 ILE A CA 1
ATOM 2604 C C . ILE A 1 350 ? 9.484 -0.026 -24.406 1 95.5 350 ILE A C 1
ATOM 2606 O O . ILE A 1 350 ? 9.883 1.141 -24.453 1 95.5 350 ILE A O 1
ATOM 2610 N N . PRO A 1 351 ? 8.273 -0.341 -24 1 95.25 351 PRO A N 1
ATOM 2611 C CA . PRO A 1 351 ? 7.367 0.708 -23.531 1 95.25 351 PRO A CA 1
ATOM 2612 C C . PRO A 1 351 ? 7.766 1.267 -22.172 1 95.25 351 PRO A C 1
ATOM 2614 O O . PRO A 1 351 ? 8.781 0.854 -21.609 1 95.25 351 PRO A O 1
ATOM 2617 N N . LYS A 1 352 ? 6.926 2.297 -21.719 1 96.06 352 LYS A N 1
ATOM 2618 C CA . LYS A 1 352 ? 7.16 2.85 -20.375 1 96.06 352 LYS A CA 1
ATOM 2619 C C . LYS A 1 352 ? 6.988 1.784 -19.312 1 96.06 352 LYS A C 1
ATOM 2621 O O . LYS A 1 352 ? 6.008 1.034 -19.312 1 96.06 352 LYS A O 1
ATOM 2626 N N . PHE A 1 353 ? 7.945 1.722 -18.438 1 98.06 353 PHE A N 1
ATOM 2627 C CA . PHE A 1 353 ? 7.93 0.657 -17.453 1 98.06 353 PHE A CA 1
ATOM 2628 C C . PHE A 1 353 ? 7.078 1.053 -16.25 1 98.06 353 PHE A C 1
ATOM 2630 O O . PHE A 1 353 ? 6.742 2.227 -16.078 1 98.06 353 PHE A O 1
ATOM 2637 N N . ASN A 1 354 ? 6.672 0.046 -15.508 1 98.44 354 ASN A N 1
ATOM 2638 C CA . ASN A 1 354 ? 6.078 0.229 -14.18 1 98.44 354 ASN A CA 1
ATOM 2639 C C . ASN A 1 354 ? 7.145 0.285 -13.094 1 98.44 354 ASN A C 1
ATOM 2641 O O . ASN A 1 354 ? 8.219 -0.302 -13.242 1 98.44 354 ASN A O 1
ATOM 2645 N N . LEU A 1 355 ? 6.844 1.018 -12.039 1 98.69 355 LEU A N 1
ATOM 2646 C CA . LEU A 1 355 ? 7.797 1.134 -10.938 1 98.69 355 LEU A CA 1
ATOM 2647 C C . LEU A 1 355 ? 7.109 0.905 -9.594 1 98.69 355 LEU A C 1
ATOM 2649 O O . LEU A 1 355 ? 6.07 1.512 -9.312 1 98.69 355 LEU A O 1
ATOM 2653 N N . VAL A 1 356 ? 7.641 -0.004 -8.828 1 98.81 356 VAL A N 1
ATOM 2654 C CA . VAL A 1 356 ? 7.207 -0.209 -7.453 1 98.81 356 VAL A CA 1
ATOM 2655 C C . VAL A 1 356 ? 8.383 0.02 -6.5 1 98.81 356 VAL A C 1
ATOM 2657 O O . VAL A 1 356 ? 9.484 -0.465 -6.742 1 98.81 356 VAL A O 1
ATOM 2660 N N . VAL A 1 357 ? 8.195 0.771 -5.504 1 98.69 357 VAL A N 1
ATOM 2661 C CA . VAL A 1 357 ? 9.195 0.967 -4.457 1 98.69 357 VAL A CA 1
ATOM 2662 C C . VAL A 1 357 ? 8.594 0.62 -3.098 1 98.69 357 VAL A C 1
ATOM 2664 O O . VAL A 1 357 ? 7.492 1.058 -2.768 1 98.69 357 VAL A O 1
ATOM 2667 N N . VAL A 1 358 ? 9.281 -0.172 -2.346 1 98.44 358 VAL A N 1
ATOM 2668 C CA . VAL A 1 358 ? 8.906 -0.541 -0.986 1 98.44 358 VAL A CA 1
ATOM 2669 C C . VAL A 1 358 ? 10.016 -0.155 -0.014 1 98.44 358 VAL A C 1
ATOM 2671 O O . VAL A 1 358 ? 11.188 -0.457 -0.251 1 98.44 358 VAL A O 1
ATOM 2674 N N . GLY A 1 359 ? 9.727 0.561 1.058 1 97.69 359 GLY A N 1
ATOM 2675 C CA . GLY A 1 359 ? 10.719 0.969 2.039 1 97.69 359 GLY A CA 1
ATOM 2676 C C . GLY A 1 359 ? 10.82 2.475 2.189 1 97.69 359 GLY A C 1
ATOM 2677 O O . GLY A 1 359 ? 9.812 3.156 2.387 1 97.69 359 GLY A O 1
ATOM 2678 N N . ASP A 1 360 ? 12.031 2.943 2.211 1 96 360 ASP A N 1
ATOM 2679 C CA . ASP A 1 360 ? 12.258 4.383 2.258 1 96 360 ASP A CA 1
ATOM 2680 C C . ASP A 1 360 ? 12.031 5.02 0.889 1 96 360 ASP A C 1
ATOM 2682 O O . ASP A 1 360 ? 12.992 5.355 0.189 1 96 360 ASP A O 1
ATOM 2686 N N . VAL A 1 361 ? 10.82 5.266 0.634 1 95.12 361 VAL A N 1
ATOM 2687 C CA . VAL A 1 361 ? 10.406 5.676 -0.704 1 95.12 361 VAL A CA 1
ATOM 2688 C C . VAL A 1 361 ? 10.852 7.109 -0.966 1 95.12 361 VAL A C 1
ATOM 2690 O O . VAL A 1 361 ? 10.992 7.523 -2.119 1 95.12 361 VAL A O 1
ATOM 2693 N N . ASP A 1 362 ? 11.125 7.863 0.089 1 91.56 362 ASP A N 1
ATOM 2694 C CA . ASP A 1 362 ? 11.516 9.266 -0.043 1 91.56 362 ASP A CA 1
ATOM 2695 C C . ASP A 1 362 ? 12.891 9.391 -0.706 1 91.56 362 ASP A C 1
ATOM 2697 O O . ASP A 1 362 ? 13.164 10.391 -1.381 1 91.56 362 ASP A O 1
ATOM 2701 N N . SER A 1 363 ? 13.695 8.438 -0.517 1 92.75 363 SER A N 1
ATOM 2702 C CA . SER A 1 363 ? 15.086 8.508 -0.963 1 92.75 363 SER A CA 1
ATOM 2703 C C . SER A 1 363 ? 15.258 7.867 -2.338 1 92.75 363 SER A C 1
ATOM 2705 O O . SER A 1 363 ? 16.375 7.785 -2.855 1 92.75 363 SER A O 1
ATOM 2707 N N . VAL A 1 364 ? 14.242 7.328 -2.871 1 96.81 364 VAL A N 1
ATOM 2708 C CA . VAL A 1 364 ? 14.281 6.703 -4.191 1 96.81 364 VAL A CA 1
ATOM 2709 C C . VAL A 1 364 ? 13.617 7.621 -5.215 1 96.81 364 VAL A C 1
ATOM 2711 O O . VAL A 1 364 ? 12.531 8.148 -4.969 1 96.81 364 VAL A O 1
ATOM 2714 N N . PRO A 1 365 ? 14.195 7.836 -6.324 1 97 365 PRO A N 1
ATOM 2715 C CA . PRO A 1 365 ? 13.633 8.742 -7.328 1 97 365 PRO A CA 1
ATOM 2716 C C . PRO A 1 365 ? 12.258 8.305 -7.812 1 97 365 PRO A C 1
ATOM 2718 O O . PRO A 1 365 ? 11.961 7.105 -7.832 1 97 365 PRO A O 1
ATOM 2721 N N . LEU A 1 366 ? 11.469 9.32 -8.18 1 96.31 366 LEU A N 1
ATOM 2722 C CA . LEU A 1 366 ? 10.188 9.055 -8.812 1 96.31 366 LEU A CA 1
ATOM 2723 C C . LEU A 1 366 ? 10.383 8.523 -10.234 1 96.31 366 LEU A C 1
ATOM 2725 O O . LEU A 1 366 ? 11.445 8.711 -10.828 1 96.31 366 LEU A O 1
ATOM 2729 N N . ALA A 1 367 ? 9.352 7.879 -10.719 1 96.12 367 ALA A N 1
ATOM 2730 C CA . ALA A 1 367 ? 9.422 7.301 -12.062 1 96.12 367 ALA A CA 1
ATOM 2731 C C . ALA A 1 367 ? 9.766 8.367 -13.102 1 96.12 367 ALA A C 1
ATOM 2733 O O . ALA A 1 367 ? 10.531 8.109 -14.039 1 96.12 367 ALA A O 1
ATOM 2734 N N . ASP A 1 368 ? 9.234 9.602 -12.961 1 93.25 368 ASP A N 1
ATOM 2735 C CA . ASP A 1 368 ? 9.43 10.656 -13.953 1 93.25 368 ASP A CA 1
ATOM 2736 C C . ASP A 1 368 ? 10.82 11.273 -13.828 1 93.25 368 ASP A C 1
ATOM 2738 O O . ASP A 1 368 ? 11.227 12.07 -14.68 1 93.25 368 ASP A O 1
ATOM 2742 N N . GLU A 1 369 ? 11.516 10.914 -12.805 1 94.38 369 GLU A N 1
ATOM 2743 C CA . GLU A 1 369 ? 12.875 11.391 -12.609 1 94.38 369 GLU A CA 1
ATOM 2744 C C . GLU A 1 369 ? 13.898 10.406 -13.172 1 94.38 369 GLU A C 1
ATOM 2746 O O . GLU A 1 369 ? 15.102 10.641 -13.102 1 94.38 369 GLU A O 1
ATOM 2751 N N . LEU A 1 370 ? 13.391 9.297 -13.688 1 95.44 370 LEU A N 1
ATOM 2752 C CA . LEU A 1 370 ? 14.266 8.234 -14.195 1 95.44 370 LEU A CA 1
ATOM 2753 C C . LEU A 1 370 ? 14.406 8.328 -15.711 1 95.44 370 LEU A C 1
ATOM 2755 O O . LEU A 1 370 ? 13.445 8.664 -16.406 1 95.44 370 LEU A O 1
ATOM 2759 N N . MET B 1 1 ? -23.469 27.578 10.789 1 20.8 1 MET B N 1
ATOM 2760 C CA . MET B 1 1 ? -23.297 28.719 9.891 1 20.8 1 MET B CA 1
ATOM 2761 C C . MET B 1 1 ? -22.219 29.656 10.398 1 20.8 1 MET B C 1
ATOM 2763 O O . MET B 1 1 ? -22.469 30.5 11.25 1 20.8 1 MET B O 1
ATOM 2767 N N . PHE B 1 2 ? -21 29.172 10.602 1 22.47 2 PHE B N 1
ATOM 2768 C CA . PHE B 1 2 ? -19.984 29.828 11.422 1 22.47 2 PHE B CA 1
ATOM 2769 C C . PHE B 1 2 ? -19.469 31.094 10.75 1 22.47 2 PHE B C 1
ATOM 2771 O O . PHE B 1 2 ? -19.078 31.062 9.578 1 22.47 2 PHE B O 1
ATOM 2778 N N . THR B 1 3 ? -19.969 32.25 11.141 1 23.44 3 THR B N 1
ATOM 2779 C CA . THR B 1 3 ? -19.766 33.594 10.656 1 23.44 3 THR B CA 1
ATOM 2780 C C . THR B 1 3 ? -18.281 33.906 10.523 1 23.44 3 THR B C 1
ATOM 2782 O O . THR B 1 3 ? -17.484 33.562 11.398 1 23.44 3 THR B O 1
ATOM 2785 N N . LYS B 1 4 ? -17.859 34.188 9.336 1 34.09 4 LYS B N 1
ATOM 2786 C CA . LYS B 1 4 ? -16.531 34.719 9 1 34.09 4 LYS B CA 1
ATOM 2787 C C . LYS B 1 4 ? -16.125 35.844 9.93 1 34.09 4 LYS B C 1
ATOM 2789 O O . LYS B 1 4 ? -16.469 37.031 9.672 1 34.09 4 LYS B O 1
ATOM 2794 N N . SER B 1 5 ? -16.016 35.594 11.297 1 29.56 5 SER B N 1
ATOM 2795 C CA . SER B 1 5 ? -15.633 36.688 12.164 1 29.56 5 SER B CA 1
ATOM 2796 C C . SER B 1 5 ? -14.281 37.281 11.758 1 29.56 5 SER B C 1
ATOM 2798 O O . SER B 1 5 ? -13.391 36.562 11.312 1 29.56 5 SER B O 1
ATOM 2800 N N . SER B 1 6 ? -14.055 38.562 11.594 1 33.5 6 SER B N 1
ATOM 2801 C CA . SER B 1 6 ? -12.992 39.469 11.164 1 33.5 6 SER B CA 1
ATOM 2802 C C . SER B 1 6 ? -11.719 39.25 11.977 1 33.5 6 SER B C 1
ATOM 2804 O O . SER B 1 6 ? -11.727 39.375 13.203 1 33.5 6 SER B O 1
ATOM 2806 N N . VAL B 1 7 ? -10.875 38.375 11.609 1 39.28 7 VAL B N 1
ATOM 2807 C CA . VAL B 1 7 ? -9.539 38.281 12.195 1 39.28 7 VAL B CA 1
ATOM 2808 C C . VAL B 1 7 ? -8.812 39.594 12.047 1 39.28 7 VAL B C 1
ATOM 2810 O O . VAL B 1 7 ? -8.641 40.094 10.938 1 39.28 7 VAL B O 1
ATOM 2813 N N . ARG B 1 8 ? -8.828 40.5 13.078 1 37.62 8 ARG B N 1
ATOM 2814 C CA . ARG B 1 8 ? -8.07 41.75 13.07 1 37.62 8 ARG B CA 1
ATOM 2815 C C . ARG B 1 8 ? -6.594 41.5 13.352 1 37.62 8 ARG B C 1
ATOM 2817 O O . ARG B 1 8 ? -6.246 40.938 14.391 1 37.62 8 ARG B O 1
ATOM 2824 N N . SER B 1 9 ? -5.809 41.469 12.312 1 42.09 9 SER B N 1
ATOM 2825 C CA . SER B 1 9 ? -4.355 41.406 12.438 1 42.09 9 SER B CA 1
ATOM 2826 C C . SER B 1 9 ? -3.773 42.75 12.891 1 42.09 9 SER B C 1
ATOM 2828 O O . SER B 1 9 ? -4.172 43.812 12.391 1 42.09 9 SER B O 1
ATOM 2830 N N . PHE B 1 10 ? -3.461 42.969 14.148 1 37.56 10 PHE B N 1
ATOM 2831 C CA . PHE B 1 10 ? -2.791 44.188 14.516 1 37.56 10 PHE B CA 1
ATOM 2832 C C . PHE B 1 10 ? -1.283 44 14.602 1 37.56 10 PHE B C 1
ATOM 2834 O O . PHE B 1 10 ? -0.819 42.906 14.977 1 37.56 10 PHE B O 1
ATOM 2841 N N . SER B 1 11 ? -0.48 44.781 13.859 1 37.06 11 SER B N 1
ATOM 2842 C CA . SER B 1 11 ? 0.978 44.875 13.891 1 37.06 11 SER B CA 1
ATOM 2843 C C . SER B 1 11 ? 1.471 45.625 15.125 1 37.06 11 SER B C 1
ATOM 2845 O O . SER B 1 11 ? 1.244 46.812 15.258 1 37.06 11 SER B O 1
ATOM 2847 N N . THR B 1 12 ? 1.279 45.219 16.312 1 38.72 12 THR B N 1
ATOM 2848 C CA . THR B 1 12 ? 1.986 45.938 17.375 1 38.72 12 THR B CA 1
ATOM 2849 C C . THR B 1 12 ? 3.488 45.688 17.281 1 38.72 12 THR B C 1
ATOM 2851 O O . THR B 1 12 ? 3.926 44.719 16.656 1 38.72 12 THR B O 1
ATOM 2854 N N . SER B 1 13 ? 4.402 46.5 18.062 1 41.38 13 SER B N 1
ATOM 2855 C CA . SER B 1 13 ? 5.859 46.469 18.125 1 41.38 13 SER B CA 1
ATOM 2856 C C . SER B 1 13 ? 6.391 45.125 18.531 1 41.38 13 SER B C 1
ATOM 2858 O O . SER B 1 13 ? 6.992 44.969 19.594 1 41.38 13 SER B O 1
ATOM 2860 N N . ILE B 1 14 ? 5.703 44.094 18.625 1 48.44 14 ILE B N 1
ATOM 2861 C CA . ILE B 1 14 ? 6.227 42.75 18.781 1 48.44 14 ILE B CA 1
ATOM 2862 C C . ILE B 1 14 ? 7.332 42.5 17.75 1 48.44 14 ILE B C 1
ATOM 2864 O O . ILE B 1 14 ? 7.336 43.094 16.688 1 48.44 14 ILE B O 1
ATOM 2868 N N . PRO B 1 15 ? 8.469 41.812 18.172 1 50.94 15 PRO B N 1
ATOM 2869 C CA . PRO B 1 15 ? 9.43 41.594 17.094 1 50.94 15 PRO B CA 1
ATOM 2870 C C . PRO B 1 15 ? 8.758 41.375 15.75 1 50.94 15 PRO B C 1
ATOM 2872 O O . PRO B 1 15 ? 7.641 40.844 15.688 1 50.94 15 PRO B O 1
ATOM 2875 N N . ARG B 1 16 ? 9.117 42.281 14.656 1 52.69 16 ARG B N 1
ATOM 2876 C CA . ARG B 1 16 ? 8.586 42.688 13.359 1 52.69 16 ARG B CA 1
ATOM 2877 C C . ARG B 1 16 ? 8.031 41.469 12.594 1 52.69 16 ARG B C 1
ATOM 2879 O O . ARG B 1 16 ? 7.109 41.625 11.789 1 52.69 16 ARG B O 1
ATOM 2886 N N . ALA B 1 17 ? 8.32 40.219 13.195 1 63.91 17 ALA B N 1
ATOM 2887 C CA . ALA B 1 17 ? 7.926 39.219 12.211 1 63.91 17 ALA B CA 1
ATOM 2888 C C . ALA B 1 17 ? 6.879 38.25 12.781 1 63.91 17 ALA B C 1
ATOM 2890 O O . ALA B 1 17 ? 6.266 37.5 12.047 1 63.91 17 ALA B O 1
ATOM 2891 N N . LEU B 1 18 ? 6.57 38.5 14.164 1 75.56 18 LEU B N 1
ATOM 2892 C CA . LEU B 1 18 ? 5.605 37.562 14.758 1 75.56 18 LEU B CA 1
ATOM 2893 C C . LEU B 1 18 ? 4.176 38.031 14.5 1 75.56 18 LEU B C 1
ATOM 2895 O O . LEU B 1 18 ? 3.842 39.188 14.758 1 75.56 18 LEU B O 1
ATOM 2899 N N . LYS B 1 19 ? 3.359 37.25 13.984 1 81.25 19 LYS B N 1
ATOM 2900 C CA . LYS B 1 19 ? 1.968 37.562 13.695 1 81.25 19 LYS B CA 1
ATOM 2901 C C . LYS B 1 19 ? 1.054 37.188 14.852 1 81.25 19 LYS B C 1
ATOM 2903 O O . LYS B 1 19 ? 1.065 36.031 15.305 1 81.25 19 LYS B O 1
ATOM 2908 N N . VAL B 1 20 ? 0.316 38.188 15.375 1 84.56 20 VAL B N 1
ATOM 2909 C CA . VAL B 1 20 ? -0.621 37.938 16.469 1 84.56 20 VAL B CA 1
ATOM 2910 C C . VAL B 1 20 ? -2.018 38.406 16.062 1 84.56 20 VAL B C 1
ATOM 2912 O O . VAL B 1 20 ? -2.184 39.5 15.5 1 84.56 20 VAL B O 1
ATOM 2915 N N . SER B 1 21 ? -2.939 37.469 16.203 1 85.44 21 SER B N 1
ATOM 2916 C CA . SER B 1 21 ? -4.312 37.844 15.852 1 85.44 21 SER B CA 1
ATOM 2917 C C . SER B 1 21 ? -5.297 37.312 16.891 1 85.44 21 SER B C 1
ATOM 2919 O O . SER B 1 21 ? -4.949 36.438 17.703 1 85.44 21 SER B O 1
ATOM 2921 N N . THR B 1 22 ? -6.5 37.938 16.984 1 85.12 22 THR B N 1
ATOM 2922 C CA . THR B 1 22 ? -7.531 37.5 17.906 1 85.12 22 THR B CA 1
ATOM 2923 C C . THR B 1 22 ? -8.859 37.281 17.188 1 85.12 22 THR B C 1
ATOM 2925 O O . THR B 1 22 ? -9.102 37.906 16.141 1 85.12 22 THR B O 1
ATOM 2928 N N . VAL B 1 23 ? -9.555 36.281 17.562 1 78.19 23 VAL B N 1
ATOM 2929 C CA . VAL B 1 23 ? -10.914 36.031 17.094 1 78.19 23 VAL B CA 1
ATOM 2930 C C . VAL B 1 23 ? -11.922 36.562 18.109 1 78.19 23 VAL B C 1
ATOM 2932 O O . VAL B 1 23 ? -11.695 36.469 19.328 1 78.19 23 VAL B O 1
ATOM 2935 N N . PRO B 1 24 ? -13.023 37.156 17.578 1 69.12 24 PRO B N 1
ATOM 2936 C CA . PRO B 1 24 ? -13.945 37.906 18.438 1 69.12 24 PRO B CA 1
ATOM 2937 C C . PRO B 1 24 ? -14.422 37.094 19.641 1 69.12 24 PRO B C 1
ATOM 2939 O O . PRO B 1 24 ? -14.445 35.875 19.594 1 69.12 24 PRO B O 1
ATOM 2942 N N . THR B 1 25 ? -14.766 37.844 20.641 1 64.62 25 THR B N 1
ATOM 2943 C CA . THR B 1 25 ? -15.102 37.469 22.016 1 64.62 25 THR B CA 1
ATOM 2944 C C . THR B 1 25 ? -16.5 36.875 22.078 1 64.62 25 THR B C 1
ATOM 2946 O O . THR B 1 25 ? -17.422 37.375 21.438 1 64.62 25 THR B O 1
ATOM 2949 N N . VAL B 1 26 ? -16.531 35.531 22.375 1 67.12 26 VAL B N 1
ATOM 2950 C CA . VAL B 1 26 ? -17.812 35 22.828 1 67.12 26 VAL B CA 1
ATOM 2951 C C . VAL B 1 26 ? -17.938 35.156 24.328 1 67.12 26 VAL B C 1
ATOM 2953 O O . VAL B 1 26 ? -16.938 35.375 25.031 1 67.12 26 VAL B O 1
ATOM 2956 N N . THR B 1 27 ? -19.188 35.344 24.703 1 78.5 27 THR B N 1
ATOM 2957 C CA . THR B 1 27 ? -19.422 35.406 26.141 1 78.5 27 THR B CA 1
ATOM 2958 C C . THR B 1 27 ? -19.109 34.094 26.812 1 78.5 27 THR B C 1
ATOM 2960 O O . THR B 1 27 ? -19.984 33.25 27.031 1 78.5 27 THR B O 1
ATOM 2963 N N . SER B 1 28 ? -17.844 33.719 26.922 1 83.69 28 SER B N 1
ATOM 2964 C CA . SER B 1 28 ? -17.344 32.531 27.578 1 83.69 28 SER B CA 1
ATOM 2965 C C . SER B 1 28 ? -16.172 32.812 28.5 1 83.69 28 SER B C 1
ATOM 2967 O O . SER B 1 28 ? -15.383 33.719 28.219 1 83.69 28 SER B O 1
ATOM 2969 N N . PRO B 1 29 ? -16.25 32.188 29.641 1 89.5 29 PRO B N 1
ATOM 2970 C CA . PRO B 1 29 ? -15.102 32.375 30.531 1 89.5 29 PRO B CA 1
ATOM 2971 C C . PRO B 1 29 ? -13.852 31.641 30.016 1 89.5 29 PRO B C 1
ATOM 2973 O O . PRO B 1 29 ? -12.758 31.844 30.547 1 89.5 29 PRO B O 1
ATOM 2976 N N . VAL B 1 30 ? -14.055 30.844 29.047 1 92.06 30 VAL B N 1
ATOM 2977 C CA . VAL B 1 30 ? -12.969 30.016 28.562 1 92.06 30 VAL B CA 1
ATOM 2978 C C . VAL B 1 30 ? -12.312 30.672 27.344 1 92.06 30 VAL B C 1
ATOM 2980 O O . VAL B 1 30 ? -13.008 31.188 26.469 1 92.06 30 VAL B O 1
ATOM 2983 N N . SER B 1 31 ? -10.992 30.781 27.391 1 93.5 31 SER B N 1
ATOM 2984 C CA . SER B 1 31 ? -10.188 31.297 26.297 1 93.5 31 SER B CA 1
ATOM 2985 C C . SER B 1 31 ? -9.297 30.203 25.703 1 93.5 31 SER B C 1
ATOM 2987 O O . SER B 1 31 ? -9.117 29.141 26.297 1 93.5 31 SER B O 1
ATOM 2989 N N . SER B 1 32 ? -8.875 30.406 24.484 1 94.25 32 SER B N 1
ATOM 2990 C CA . SER B 1 32 ? -7.941 29.469 23.875 1 94.25 32 SER B CA 1
ATOM 2991 C C . SER B 1 32 ? -6.844 30.188 23.109 1 94.25 32 SER B C 1
ATOM 2993 O O . SER B 1 32 ? -7.035 31.312 22.656 1 94.25 32 SER B O 1
ATOM 2995 N N . LEU B 1 33 ? -5.703 29.578 23.094 1 94.5 33 LEU B N 1
ATOM 2996 C CA . LEU B 1 33 ? -4.551 30.031 22.328 1 94.5 33 LEU B CA 1
ATOM 2997 C C . LEU B 1 33 ? -4.121 28.969 21.328 1 94.5 33 LEU B C 1
ATOM 2999 O O . LEU B 1 33 ? -4.086 27.781 21.641 1 94.5 33 LEU B O 1
ATOM 3003 N N . LYS B 1 34 ? -3.9 29.422 20.109 1 94.88 34 LYS B N 1
ATOM 3004 C CA . LYS B 1 34 ? -3.369 28.562 19.062 1 94.88 34 LYS B CA 1
ATOM 3005 C C . LYS B 1 34 ? -2.105 29.156 18.453 1 94.88 34 LYS B C 1
ATOM 3007 O O . LYS B 1 34 ? -2.107 30.312 18 1 94.88 34 LYS B O 1
ATOM 3012 N N . VAL B 1 35 ? -1.11 28.438 18.531 1 95.06 35 VAL B N 1
ATOM 3013 C CA . VAL B 1 35 ? 0.146 28.844 17.906 1 95.06 35 VAL B CA 1
ATOM 3014 C C . VAL B 1 35 ? 0.445 27.969 16.703 1 95.06 35 VAL B C 1
ATOM 3016 O O . VAL B 1 35 ? 0.609 26.75 16.844 1 95.06 35 VAL B O 1
ATOM 3019 N N . LEU B 1 36 ? 0.55 28.562 15.547 1 92.94 36 LEU B N 1
ATOM 3020 C CA . LEU B 1 36 ? 0.85 27.859 14.305 1 92.94 36 LEU B CA 1
ATOM 3021 C C . LEU B 1 36 ? 2.309 28.062 13.906 1 92.94 36 LEU B C 1
ATOM 3023 O O . LEU B 1 36 ? 2.795 29.188 13.844 1 92.94 36 LEU B O 1
ATOM 3027 N N . VAL B 1 37 ? 2.957 27.016 13.758 1 92.25 37 VAL B N 1
ATOM 3028 C CA . VAL B 1 37 ? 4.32 27.047 13.234 1 92.25 37 VAL B CA 1
ATOM 3029 C C . VAL B 1 37 ? 4.328 26.578 11.781 1 92.25 37 VAL B C 1
ATOM 3031 O O . VAL B 1 37 ? 4.211 25.391 11.508 1 92.25 37 VAL B O 1
ATOM 3034 N N . LYS B 1 38 ? 4.562 27.438 10.906 1 86.38 38 LYS B N 1
ATOM 3035 C CA . LYS B 1 38 ? 4.555 27.156 9.477 1 86.38 38 LYS B CA 1
ATOM 3036 C C . LYS B 1 38 ? 5.852 26.484 9.039 1 86.38 38 LYS B C 1
ATOM 3038 O O . LYS B 1 38 ? 6.871 26.594 9.727 1 86.38 38 LYS B O 1
ATOM 3043 N N . GLY B 1 39 ? 5.762 25.688 7.883 1 79.12 39 GLY B N 1
ATOM 3044 C CA . GLY B 1 39 ? 6.945 25.031 7.336 1 79.12 39 GLY B CA 1
ATOM 3045 C C . GLY B 1 39 ? 7.145 23.625 7.844 1 79.12 39 GLY B C 1
ATOM 3046 O O . GLY B 1 39 ? 8.031 22.906 7.375 1 79.12 39 GLY B O 1
ATOM 3047 N N . ALA B 1 40 ? 6.473 23.219 8.859 1 77.31 40 ALA B N 1
ATOM 3048 C CA . ALA B 1 40 ? 6.609 21.891 9.438 1 77.31 40 ALA B CA 1
ATOM 3049 C C . ALA B 1 40 ? 6.168 20.812 8.453 1 77.31 40 ALA B C 1
ATOM 3051 O O . ALA B 1 40 ? 6.605 19.672 8.539 1 77.31 40 ALA B O 1
ATOM 3052 N N . GLY B 1 41 ? 5.363 21.047 7.512 1 68 41 GLY B N 1
ATOM 3053 C CA . GLY B 1 41 ? 4.914 20.094 6.516 1 68 41 GLY B CA 1
ATOM 3054 C C . GLY B 1 41 ? 5.469 20.359 5.133 1 68 41 GLY B C 1
ATOM 3055 O O . GLY B 1 41 ? 4.918 19.891 4.133 1 68 41 GLY B O 1
ATOM 3056 N N . SER B 1 42 ? 6.5 21.141 5.125 1 62.75 42 SER B N 1
ATOM 3057 C CA . SER B 1 42 ? 7.051 21.562 3.842 1 62.75 42 SER B CA 1
ATOM 3058 C C . SER B 1 42 ? 7.746 20.406 3.131 1 62.75 42 SER B C 1
ATOM 3060 O O . SER B 1 42 ? 8.016 19.375 3.738 1 62.75 42 SER B O 1
ATOM 3062 N N . LYS B 1 43 ? 7.934 20.609 1.81 1 61.16 43 LYS B N 1
ATOM 3063 C CA . LYS B 1 43 ? 8.547 19.672 0.863 1 61.16 43 LYS B CA 1
ATOM 3064 C C . LYS B 1 43 ? 9.938 19.25 1.329 1 61.16 43 LYS B C 1
ATOM 3066 O O . LYS B 1 43 ? 10.391 18.141 1.029 1 61.16 43 LYS B O 1
ATOM 3071 N N . ASP B 1 44 ? 10.477 20.047 2.078 1 65.19 44 ASP B N 1
ATOM 3072 C CA . ASP B 1 44 ? 11.875 19.766 2.387 1 65.19 44 ASP B CA 1
ATOM 3073 C C . ASP B 1 44 ? 12.023 19.156 3.775 1 65.19 44 ASP B C 1
ATOM 3075 O O . ASP B 1 44 ? 13.117 18.766 4.172 1 65.19 44 ASP B O 1
ATOM 3079 N N . THR B 1 45 ? 10.914 19.031 4.355 1 73.38 45 THR B N 1
ATOM 3080 C CA . THR B 1 45 ? 10.945 18.469 5.699 1 73.38 45 THR B CA 1
ATOM 3081 C C . THR B 1 45 ? 10.945 16.938 5.641 1 73.38 45 THR B C 1
ATOM 3083 O O . THR B 1 45 ? 10.133 16.344 4.938 1 73.38 45 THR B O 1
ATOM 3086 N N . PRO B 1 46 ? 11.977 16.422 6.402 1 84.94 46 PRO B N 1
ATOM 3087 C CA . PRO B 1 46 ? 11.969 14.961 6.445 1 84.94 46 PRO B CA 1
ATOM 3088 C C . PRO B 1 46 ? 10.672 14.398 7.027 1 84.94 46 PRO B C 1
ATOM 3090 O O . PRO B 1 46 ? 10.117 14.969 7.969 1 84.94 46 PRO B O 1
ATOM 3093 N N . SER B 1 47 ? 10.32 13.336 6.488 1 90.44 47 SER B N 1
ATOM 3094 C CA . SER B 1 47 ? 9.039 12.734 6.855 1 90.44 47 SER B CA 1
ATOM 3095 C C . SER B 1 47 ? 9.023 12.328 8.328 1 90.44 47 SER B C 1
ATOM 3097 O O . SER B 1 47 ? 9.977 11.719 8.812 1 90.44 47 SER B O 1
ATOM 3099 N N . GLY B 1 48 ? 7.98 12.75 8.969 1 92.62 48 GLY B N 1
ATOM 3100 C CA . GLY B 1 48 ? 7.738 12.289 10.328 1 92.62 48 GLY B CA 1
ATOM 3101 C C . GLY B 1 48 ? 8.352 13.188 11.383 1 92.62 48 GLY B C 1
ATOM 3102 O O . GLY B 1 48 ? 8.008 13.094 12.562 1 92.62 48 GLY B O 1
ATOM 3103 N N . LEU B 1 49 ? 9.242 14.023 11.055 1 92.75 49 LEU B N 1
ATOM 3104 C CA . LEU B 1 49 ? 9.977 14.82 12.023 1 92.75 49 LEU B CA 1
ATOM 3105 C C . LEU B 1 49 ? 9.07 15.852 12.688 1 92.75 49 LEU B C 1
ATOM 3107 O O . LEU B 1 49 ? 9.18 16.109 13.891 1 92.75 49 LEU B O 1
ATOM 3111 N N . SER B 1 50 ? 8.172 16.422 11.914 1 93.44 50 SER B N 1
ATOM 3112 C CA . SER B 1 50 ? 7.223 17.375 12.477 1 93.44 50 SER B CA 1
ATOM 3113 C C . SER B 1 50 ? 6.324 16.719 13.516 1 93.44 50 SER B C 1
ATOM 3115 O O . SER B 1 50 ? 6.02 17.312 14.555 1 93.44 50 SER B O 1
ATOM 3117 N N . HIS B 1 51 ? 5.922 15.562 13.219 1 95.44 51 HIS B N 1
ATOM 3118 C CA . HIS B 1 51 ? 5.102 14.82 14.172 1 95.44 51 HIS B CA 1
ATOM 3119 C C . HIS B 1 51 ? 5.887 14.5 15.445 1 95.44 51 HIS B C 1
ATOM 3121 O O . HIS B 1 51 ? 5.355 14.617 16.547 1 95.44 51 HIS B O 1
ATOM 3127 N N . LEU B 1 52 ? 7.113 14.109 15.273 1 96.12 52 LEU B N 1
ATOM 3128 C CA . LEU B 1 52 ? 7.957 13.844 16.438 1 96.12 52 LEU B CA 1
ATOM 3129 C C . LEU B 1 52 ? 8.156 15.102 17.266 1 96.12 52 LEU B C 1
ATOM 3131 O O . LEU B 1 52 ? 8.148 15.047 18.5 1 96.12 52 LEU B O 1
ATOM 3135 N N . LEU B 1 53 ? 8.312 16.172 16.578 1 95.25 53 LEU B N 1
ATOM 3136 C CA . LEU B 1 53 ? 8.477 17.438 17.281 1 95.25 53 LEU B CA 1
ATOM 3137 C C . LEU B 1 53 ? 7.211 17.797 18.047 1 95.25 53 LEU B C 1
ATOM 3139 O O . LEU B 1 53 ? 7.285 18.219 19.203 1 95.25 53 LEU B O 1
ATOM 3143 N N . ALA B 1 54 ? 6.113 17.641 17.438 1 95.19 54 ALA B N 1
ATOM 3144 C CA . ALA B 1 54 ? 4.848 17.875 18.125 1 95.19 54 ALA B CA 1
ATOM 3145 C C . ALA B 1 54 ? 4.695 16.953 19.328 1 95.19 54 ALA B C 1
ATOM 3147 O O . ALA B 1 54 ? 4.199 17.375 20.391 1 95.19 54 ALA B O 1
ATOM 3148 N N . SER B 1 55 ? 5.168 15.766 19.203 1 95.12 55 SER B N 1
ATOM 3149 C CA . SER B 1 55 ? 5.066 14.773 20.266 1 95.12 55 SER B CA 1
ATOM 3150 C C . SER B 1 55 ? 6.02 15.094 21.406 1 95.12 55 SER B C 1
ATOM 3152 O O . SER B 1 55 ? 5.914 14.508 22.484 1 95.12 55 SER B O 1
ATOM 3154 N N . SER B 1 56 ? 6.918 15.984 21.172 1 94.56 56 SER B N 1
ATOM 3155 C CA . SER B 1 56 ? 7.887 16.375 22.188 1 94.56 56 SER B CA 1
ATOM 3156 C C . SER B 1 56 ? 7.48 17.688 22.859 1 94.56 56 SER B C 1
ATOM 3158 O O . SER B 1 56 ? 8.227 18.219 23.688 1 94.56 56 SER B O 1
ATOM 3160 N N . ALA B 1 57 ? 6.324 18.094 22.516 1 92.94 57 ALA B N 1
ATOM 3161 C CA . ALA B 1 57 ? 5.863 19.359 23.078 1 92.94 57 ALA B CA 1
ATOM 3162 C C . ALA B 1 57 ? 5.473 19.203 24.547 1 92.94 57 ALA B C 1
ATOM 3164 O O . ALA B 1 57 ? 4.973 18.156 24.953 1 92.94 57 ALA B O 1
ATOM 3165 N N . PHE B 1 58 ? 5.723 20.203 25.328 1 91.19 58 PHE B N 1
ATOM 3166 C CA . PHE B 1 58 ? 5.316 20.359 26.719 1 91.19 58 PHE B CA 1
ATOM 3167 C C . PHE B 1 58 ? 6.004 19.328 27.609 1 91.19 58 PHE B C 1
ATOM 3169 O O . PHE B 1 58 ? 5.398 18.797 28.547 1 91.19 58 PHE B O 1
ATOM 3176 N N . LEU B 1 59 ? 7.105 18.922 27.109 1 89.81 59 LEU B N 1
ATOM 3177 C CA . LEU B 1 59 ? 7.969 18.109 27.953 1 89.81 59 LEU B CA 1
ATOM 3178 C C . LEU B 1 59 ? 8.953 18.969 28.719 1 89.81 59 LEU B C 1
ATOM 3180 O O . LEU B 1 59 ? 8.68 20.141 28.984 1 89.81 59 LEU B O 1
ATOM 3184 N N . ASP B 1 60 ? 10 18.344 29.156 1 86.81 60 ASP B N 1
ATOM 3185 C CA . ASP B 1 60 ? 10.93 19.078 30.016 1 86.81 60 ASP B CA 1
ATOM 3186 C C . ASP B 1 60 ? 11.531 20.266 29.281 1 86.81 60 ASP B C 1
ATOM 3188 O O . ASP B 1 60 ? 11.922 20.156 28.125 1 86.81 60 ASP B O 1
ATOM 3192 N N . THR B 1 61 ? 11.445 21.312 29.938 1 87.44 61 THR B N 1
ATOM 3193 C CA . THR B 1 61 ? 12.156 22.516 29.469 1 87.44 61 THR B CA 1
ATOM 3194 C C . THR B 1 61 ? 13.359 22.797 30.375 1 87.44 61 THR B C 1
ATOM 3196 O O . THR B 1 61 ? 13.633 22.047 31.312 1 87.44 61 THR B O 1
ATOM 3199 N N . ALA B 1 62 ? 14.094 23.812 30.047 1 83.12 62 ALA B N 1
ATOM 3200 C CA . ALA B 1 62 ? 15.242 24.203 30.859 1 83.12 62 ALA B CA 1
ATOM 3201 C C . ALA B 1 62 ? 14.797 24.641 32.25 1 83.12 62 ALA B C 1
ATOM 3203 O O . ALA B 1 62 ? 15.523 24.469 33.219 1 83.12 62 ALA B O 1
ATOM 3204 N N . SER B 1 63 ? 13.586 25.094 32.344 1 81.06 63 SER B N 1
ATOM 3205 C CA . SER B 1 63 ? 13.164 25.734 33.594 1 81.06 63 SER B CA 1
ATOM 3206 C C . SER B 1 63 ? 12.117 24.891 34.312 1 81.06 63 SER B C 1
ATOM 3208 O O . SER B 1 63 ? 11.938 25.016 35.531 1 81.06 63 SER B O 1
ATOM 3210 N N . LYS B 1 64 ? 11.406 24.109 33.562 1 86.12 64 LYS B N 1
ATOM 3211 C CA . LYS B 1 64 ? 10.305 23.359 34.156 1 86.12 64 LYS B CA 1
ATOM 3212 C C . LYS B 1 64 ? 10.281 21.922 33.656 1 86.12 64 LYS B C 1
ATOM 3214 O O . LYS B 1 64 ? 10.523 21.672 32.469 1 86.12 64 LYS B O 1
ATOM 3219 N N . SER B 1 65 ? 9.93 21.078 34.594 1 87.94 65 SER B N 1
ATOM 3220 C CA . SER B 1 65 ? 9.75 19.688 34.188 1 87.94 65 SER B CA 1
ATOM 3221 C C . SER B 1 65 ? 8.398 19.484 33.5 1 87.94 65 SER B C 1
ATOM 3223 O O . SER B 1 65 ? 7.473 20.266 33.688 1 87.94 65 SER B O 1
ATOM 3225 N N . ALA B 1 66 ? 8.359 18.438 32.75 1 88 66 ALA B N 1
ATOM 3226 C CA . ALA B 1 66 ? 7.109 18.078 32.062 1 88 66 ALA B CA 1
ATOM 3227 C C . ALA B 1 66 ? 5.98 17.891 33.094 1 88 66 ALA B C 1
ATOM 3229 O O . ALA B 1 66 ? 4.859 18.344 32.875 1 88 66 ALA B O 1
ATOM 3230 N N . LEU B 1 67 ? 6.285 17.297 34.156 1 88.25 67 LEU B N 1
ATOM 3231 C CA . LEU B 1 67 ? 5.297 17.016 35.219 1 88.25 67 LEU B CA 1
ATOM 3232 C C . LEU B 1 67 ? 4.789 18.312 35.812 1 88.25 67 LEU B C 1
ATOM 3234 O O . LEU B 1 67 ? 3.594 18.453 36.094 1 88.25 67 LEU B O 1
ATOM 3238 N N . ARG B 1 68 ? 5.676 19.188 36.031 1 88.81 68 ARG B N 1
ATOM 3239 C CA . ARG B 1 68 ? 5.293 20.484 36.625 1 88.81 68 ARG B CA 1
ATOM 3240 C C . ARG B 1 68 ? 4.391 21.25 35.656 1 88.81 68 ARG B C 1
ATOM 3242 O O . ARG B 1 68 ? 3.389 21.844 36.094 1 88.81 68 ARG B O 1
ATOM 3249 N N . LEU B 1 69 ? 4.75 21.281 34.469 1 86.75 69 LEU B N 1
ATOM 3250 C CA . LEU B 1 69 ? 3.945 21.969 33.469 1 86.75 69 LEU B CA 1
ATOM 3251 C C . LEU B 1 69 ? 2.531 21.391 33.406 1 86.75 69 LEU B C 1
ATOM 3253 O O . LEU B 1 69 ? 1.555 22.156 33.375 1 86.75 69 LEU B O 1
ATOM 3257 N N . LYS B 1 70 ? 2.422 20.078 33.438 1 88.75 70 LYS B N 1
ATOM 3258 C CA . LYS B 1 70 ? 1.123 19.422 33.375 1 88.75 70 LYS B CA 1
ATOM 3259 C C . LYS B 1 70 ? 0.311 19.688 34.625 1 88.75 70 LYS B C 1
ATOM 3261 O O . LYS B 1 70 ? -0.869 20.047 34.562 1 88.75 70 LYS B O 1
ATOM 3266 N N . ARG B 1 71 ? 0.932 19.578 35.75 1 90.62 71 ARG B N 1
ATOM 3267 C CA . ARG B 1 71 ? 0.237 19.75 37.031 1 90.62 71 ARG B CA 1
ATOM 3268 C C . ARG B 1 71 ? -0.253 21.188 37.188 1 90.62 71 ARG B C 1
ATOM 3270 O O . ARG B 1 71 ? -1.363 21.422 37.688 1 90.62 71 ARG B O 1
ATOM 3277 N N . GLU B 1 72 ? 0.559 22.094 36.844 1 89.81 72 GLU B N 1
ATOM 3278 C CA . GLU B 1 72 ? 0.175 23.5 36.938 1 89.81 72 GLU B CA 1
ATOM 3279 C C . GLU B 1 72 ? -0.986 23.828 36 1 89.81 72 GLU B C 1
ATOM 3281 O O . GLU B 1 72 ? -1.896 24.578 36.344 1 89.81 72 GLU B O 1
ATOM 3286 N N . SER B 1 73 ? -0.956 23.281 34.812 1 90.88 73 SER B N 1
ATOM 3287 C CA . SER B 1 73 ? -2.051 23.484 33.875 1 90.88 73 SER B CA 1
ATOM 3288 C C . SER B 1 73 ? -3.355 22.906 34.406 1 90.88 73 SER B C 1
ATOM 3290 O O . SER B 1 73 ? -4.41 23.531 34.281 1 90.88 73 SER B O 1
ATOM 3292 N N . GLU B 1 74 ? -3.201 21.719 35.031 1 90.06 74 GLU B N 1
ATOM 3293 C CA . GLU B 1 74 ? -4.387 21.078 35.562 1 90.06 74 GLU B CA 1
ATOM 3294 C C . GLU B 1 74 ? -4.953 21.859 36.75 1 90.06 74 GLU B C 1
ATOM 3296 O O . GLU B 1 74 ? -6.168 21.969 36.906 1 90.06 74 GLU B O 1
ATOM 3301 N N . LEU B 1 75 ? -4.102 22.344 37.531 1 91.69 75 LEU B N 1
ATOM 3302 C CA . LEU B 1 75 ? -4.516 23.156 38.688 1 91.69 75 LEU B CA 1
ATOM 3303 C C . LEU B 1 75 ? -5.305 24.375 38.219 1 91.69 75 LEU B C 1
ATOM 3305 O O . LEU B 1 75 ? -6.223 24.812 38.938 1 91.69 75 LEU B O 1
ATOM 3309 N N . LEU B 1 76 ? -4.977 24.906 37.094 1 92.94 76 LEU B N 1
ATOM 3310 C CA . LEU B 1 76 ? -5.637 26.094 36.562 1 92.94 76 LEU B CA 1
ATOM 3311 C C . LEU B 1 76 ? -6.855 25.719 35.75 1 92.94 76 LEU B C 1
ATOM 3313 O O . LEU B 1 76 ? -7.562 26.594 35.25 1 92.94 76 LEU B O 1
ATOM 3317 N N . GLY B 1 77 ? -7.031 24.312 35.562 1 91.69 77 GLY B N 1
ATOM 3318 C CA . GLY B 1 77 ? -8.164 23.828 34.781 1 91.69 77 GLY B CA 1
ATOM 3319 C C . GLY B 1 77 ? -7.945 23.922 33.281 1 91.69 77 GLY B C 1
ATOM 3320 O O . GLY B 1 77 ? -8.906 23.922 32.531 1 91.69 77 GLY B O 1
ATOM 3321 N N . GLY B 1 78 ? -6.75 24.172 32.938 1 93.81 78 GLY B N 1
ATOM 3322 C CA . GLY B 1 78 ? -6.453 24.297 31.516 1 93.81 78 GLY B CA 1
ATOM 3323 C C . GLY B 1 78 ? -5.867 23.031 30.922 1 93.81 78 GLY B C 1
ATOM 3324 O O . GLY B 1 78 ? -5.73 22.016 31.609 1 93.81 78 GLY B O 1
ATOM 3325 N N . SER B 1 79 ? -5.73 23.016 29.641 1 93.81 79 SER B N 1
ATOM 3326 C CA . SER B 1 79 ? -5.152 21.875 28.938 1 93.81 79 SER B CA 1
ATOM 3327 C C . SER B 1 79 ? -4.309 22.312 27.75 1 93.81 79 SER B C 1
ATOM 3329 O O . SER B 1 79 ? -4.465 23.438 27.266 1 93.81 79 SER B O 1
ATOM 3331 N N . TYR B 1 80 ? -3.357 21.422 27.406 1 93.44 80 TYR B N 1
ATOM 3332 C CA . TYR B 1 80 ? -2.488 21.625 26.25 1 93.44 80 TYR B CA 1
ATOM 3333 C C . TYR B 1 80 ? -2.689 20.516 25.219 1 93.44 80 TYR B C 1
ATOM 3335 O O . TYR B 1 80 ? -3.066 19.391 25.562 1 93.44 80 TYR B O 1
ATOM 3343 N N . LYS B 1 81 ? -2.455 20.938 24.031 1 94.38 81 LYS B N 1
ATOM 3344 C CA . LYS B 1 81 ? -2.453 19.953 22.953 1 94.38 81 LYS B CA 1
ATOM 3345 C C . LYS B 1 81 ? -1.477 20.344 21.844 1 94.38 81 LYS B C 1
ATOM 3347 O O . LYS B 1 81 ? -1.361 21.516 21.516 1 94.38 81 LYS B O 1
ATOM 3352 N N . ALA B 1 82 ? -0.723 19.406 21.484 1 95.06 82 ALA B N 1
ATOM 3353 C CA . ALA B 1 82 ? 0.137 19.594 20.312 1 95.06 82 ALA B CA 1
ATOM 3354 C C . ALA B 1 82 ? -0.261 18.656 19.172 1 95.06 82 ALA B C 1
ATOM 3356 O O . ALA B 1 82 ? -0.578 17.484 19.406 1 95.06 82 ALA B O 1
ATOM 3357 N N . SER B 1 83 ? -0.293 19.188 17.984 1 94.12 83 SER B N 1
ATOM 3358 C CA . SER B 1 83 ? -0.655 18.375 16.828 1 94.12 83 SER B CA 1
ATOM 3359 C C . SER B 1 83 ? 0.057 18.859 15.57 1 94.12 83 SER B C 1
ATOM 3361 O O . SER B 1 83 ? 0.742 19.891 15.602 1 94.12 83 SER B O 1
ATOM 3363 N N . VAL B 1 84 ? -0.035 18.016 14.57 1 92.88 84 VAL B N 1
ATOM 3364 C CA . VAL B 1 84 ? 0.541 18.391 13.289 1 92.88 84 VAL B CA 1
ATOM 3365 C C . VAL B 1 84 ? -0.536 18.359 12.203 1 92.88 84 VAL B C 1
ATOM 3367 O O . VAL B 1 84 ? -1.441 17.516 12.258 1 92.88 84 VAL B O 1
ATOM 3370 N N . THR B 1 85 ? -0.462 19.344 11.367 1 88.62 85 THR B N 1
ATOM 3371 C CA . THR B 1 85 ? -1.149 19.297 10.078 1 88.62 85 THR B CA 1
ATOM 3372 C C . THR B 1 85 ? -0.155 19.109 8.938 1 88.62 85 THR B C 1
ATOM 3374 O O . THR B 1 85 ? 1.048 18.969 9.172 1 88.62 85 THR B O 1
ATOM 3377 N N . ARG B 1 86 ? -0.639 19.031 7.738 1 87.62 86 ARG B N 1
ATOM 3378 C CA . ARG B 1 86 ? 0.272 18.75 6.629 1 87.62 86 ARG B CA 1
ATOM 3379 C C . ARG B 1 86 ? 1.152 19.969 6.336 1 87.62 86 ARG B C 1
ATOM 3381 O O . ARG B 1 86 ? 2.197 19.844 5.695 1 87.62 86 ARG B O 1
ATOM 3388 N N . ASP B 1 87 ? 0.756 21.109 6.836 1 82 87 ASP B N 1
ATOM 3389 C CA . ASP B 1 87 ? 1.563 22.281 6.488 1 82 87 ASP B CA 1
ATOM 3390 C C . ASP B 1 87 ? 1.995 23.047 7.738 1 82 87 ASP B C 1
ATOM 3392 O O . ASP B 1 87 ? 2.672 24.062 7.645 1 82 87 ASP B O 1
ATOM 3396 N N . ALA B 1 88 ? 1.646 22.484 8.969 1 88.25 88 ALA B N 1
ATOM 3397 C CA . ALA B 1 88 ? 2.027 23.25 10.156 1 88.25 88 ALA B CA 1
ATOM 3398 C C . ALA B 1 88 ? 2.057 22.344 11.398 1 88.25 88 ALA B C 1
ATOM 3400 O O . ALA B 1 88 ? 1.434 21.281 11.414 1 88.25 88 ALA B O 1
ATOM 3401 N N . LEU B 1 89 ? 2.783 22.781 12.297 1 93.5 89 LEU B N 1
ATOM 3402 C CA . LEU B 1 89 ? 2.725 22.297 13.664 1 93.5 89 LEU B CA 1
ATOM 3403 C C . LEU B 1 89 ? 1.878 23.219 14.539 1 93.5 89 LEU B C 1
ATOM 3405 O O . LEU B 1 89 ? 2.006 24.438 14.461 1 93.5 89 LEU B O 1
ATOM 3409 N N . VAL B 1 90 ? 0.986 22.641 15.328 1 94.5 90 VAL B N 1
ATOM 3410 C CA . VAL B 1 90 ? 0.021 23.453 16.062 1 94.5 90 VAL B CA 1
ATOM 3411 C C . VAL B 1 90 ? 0.12 23.156 17.562 1 94.5 90 VAL B C 1
ATOM 3413 O O . VAL B 1 90 ? 0.023 22 17.969 1 94.5 90 VAL B O 1
ATOM 3416 N N . LEU B 1 91 ? 0.342 24.172 18.328 1 95.62 91 LEU B N 1
ATOM 3417 C CA . LEU B 1 91 ? 0.229 24.109 19.781 1 95.62 91 LEU B CA 1
ATOM 3418 C C . LEU B 1 91 ? -1.018 24.844 20.25 1 95.62 91 LEU B C 1
ATOM 3420 O O . LEU B 1 91 ? -1.25 26 19.875 1 95.62 91 LEU B O 1
ATOM 3424 N N . GLU B 1 92 ? -1.74 24.141 21.031 1 96.31 92 GLU B N 1
ATOM 3425 C CA . GLU B 1 92 ? -2.99 24.719 21.516 1 96.31 92 GLU B CA 1
ATOM 3426 C C . GLU B 1 92 ? -3.088 24.656 23.031 1 96.31 92 GLU B C 1
ATOM 3428 O O . GLU B 1 92 ? -2.547 23.734 23.656 1 96.31 92 GLU B O 1
ATOM 3433 N N . ALA B 1 93 ? -3.785 25.641 23.547 1 95.56 93 ALA B N 1
ATOM 3434 C CA . ALA B 1 93 ? -4.113 25.656 24.969 1 95.56 93 ALA B CA 1
ATOM 3435 C C . ALA B 1 93 ? -5.52 26.203 25.188 1 95.56 93 ALA B C 1
ATOM 3437 O O . ALA B 1 93 ? -5.949 27.141 24.5 1 95.56 93 ALA B O 1
ATOM 3438 N N . THR B 1 94 ? -6.211 25.578 26.031 1 95.5 94 THR B N 1
ATOM 3439 C CA . THR B 1 94 ? -7.508 26.062 26.5 1 95.5 94 THR B CA 1
ATOM 3440 C C . THR B 1 94 ? -7.469 26.312 28.016 1 95.5 94 THR B C 1
ATOM 3442 O O . THR B 1 94 ? -6.961 25.5 28.781 1 95.5 94 THR B O 1
ATOM 3445 N N . PHE B 1 95 ? -8.016 27.5 28.391 1 95.38 95 PHE B N 1
ATOM 3446 C CA . PHE B 1 95 ? -7.844 27.922 29.781 1 95.38 95 PHE B CA 1
ATOM 3447 C C . PHE B 1 95 ? -8.859 29 30.141 1 95.38 95 PHE B C 1
ATOM 3449 O O . PHE B 1 95 ? -9.562 29.516 29.266 1 95.38 95 PHE B O 1
ATOM 3456 N N . LEU B 1 96 ? -8.891 29.281 31.375 1 94.06 96 LEU B N 1
ATOM 3457 C CA . LEU B 1 96 ? -9.703 30.422 31.828 1 94.06 96 LEU B CA 1
ATOM 3458 C C . LEU B 1 96 ? -9.047 31.734 31.438 1 94.06 96 LEU B C 1
ATOM 3460 O O . LEU B 1 96 ? -7.828 31.875 31.516 1 94.06 96 LEU B O 1
ATOM 3464 N N . LYS B 1 97 ? -9.836 32.781 31.188 1 90.5 97 LYS B N 1
ATOM 3465 C CA . LYS B 1 97 ? -9.406 34.062 30.625 1 90.5 97 LYS B CA 1
ATOM 3466 C C . LYS B 1 97 ? -8.32 34.688 31.484 1 90.5 97 LYS B C 1
ATOM 3468 O O . LYS B 1 97 ? -7.367 35.281 30.969 1 90.5 97 LYS B O 1
ATOM 3473 N N . GLU B 1 98 ? -8.469 34.5 32.75 1 91.44 98 GLU B N 1
ATOM 3474 C CA . GLU B 1 98 ? -7.547 35.156 33.688 1 91.44 98 GLU B CA 1
ATOM 3475 C C . GLU B 1 98 ? -6.172 34.5 33.656 1 91.44 98 GLU B C 1
ATOM 3477 O O . GLU B 1 98 ? -5.184 35.062 34.094 1 91.44 98 GLU B O 1
ATOM 3482 N N . ASP B 1 99 ? -6.094 33.344 33.094 1 95.06 99 ASP B N 1
ATOM 3483 C CA . ASP B 1 99 ? -4.852 32.594 33.156 1 95.06 99 ASP B CA 1
ATOM 3484 C C . ASP B 1 99 ? -4.055 32.781 31.844 1 95.06 99 ASP B C 1
ATOM 3486 O O . ASP B 1 99 ? -3.096 32.031 31.594 1 95.06 99 ASP B O 1
ATOM 3490 N N . LEU B 1 100 ? -4.355 33.75 31.016 1 94.31 100 LEU B N 1
ATOM 3491 C CA . LEU B 1 100 ? -3.711 34.031 29.734 1 94.31 100 LEU B CA 1
ATOM 3492 C C . LEU B 1 100 ? -2.201 34.156 29.906 1 94.31 100 LEU B C 1
ATOM 3494 O O . LEU B 1 100 ? -1.433 33.562 29.156 1 94.31 100 LEU B O 1
ATOM 3498 N N . PRO B 1 101 ? -1.712 34.844 30.891 1 94.38 101 PRO B N 1
ATOM 3499 C CA . PRO B 1 101 ? -0.261 35.031 31.016 1 94.38 101 PRO B CA 1
ATOM 3500 C C . PRO B 1 101 ? 0.468 33.688 31.219 1 94.38 101 PRO B C 1
ATOM 3502 O O . PRO B 1 101 ? 1.545 33.5 30.656 1 94.38 101 PRO B O 1
ATOM 3505 N N . PHE B 1 102 ? -0.107 32.844 31.984 1 93.81 102 PHE B N 1
ATOM 3506 C CA . PHE B 1 102 ? 0.523 31.547 32.25 1 93.81 102 PHE B CA 1
ATOM 3507 C C . PHE B 1 102 ? 0.667 30.734 30.984 1 93.81 102 PHE B C 1
ATOM 3509 O O . PHE B 1 102 ? 1.746 30.219 30.688 1 93.81 102 PHE B O 1
ATOM 3516 N N . PHE B 1 103 ? -0.302 30.641 30.297 1 94.69 103 PHE B N 1
ATOM 3517 C CA . PHE B 1 103 ? -0.33 29.766 29.141 1 94.69 103 PHE B CA 1
ATOM 3518 C C . PHE B 1 103 ? 0.472 30.359 27.984 1 94.69 103 PHE B C 1
ATOM 3520 O O . PHE B 1 103 ? 1.08 29.625 27.203 1 94.69 103 PHE B O 1
ATOM 3527 N N . VAL B 1 104 ? 0.519 31.688 27.844 1 94.81 104 VAL B N 1
ATOM 3528 C CA . VAL B 1 104 ? 1.409 32.312 26.875 1 94.81 104 VAL B CA 1
ATOM 3529 C C . VAL B 1 104 ? 2.857 31.953 27.188 1 94.81 104 VAL B C 1
ATOM 3531 O O . VAL B 1 104 ? 3.619 31.578 26.297 1 94.81 104 VAL B O 1
ATOM 3534 N N . ASN B 1 105 ? 3.16 32 28.438 1 92.81 105 ASN B N 1
ATOM 3535 C CA . ASN B 1 105 ? 4.52 31.672 28.859 1 92.81 105 ASN B CA 1
ATOM 3536 C C . ASN B 1 105 ? 4.84 30.203 28.656 1 92.81 105 ASN B C 1
ATOM 3538 O O . ASN B 1 105 ? 5.953 29.844 28.266 1 92.81 105 ASN B O 1
ATOM 3542 N N . ALA B 1 106 ? 3.906 29.391 28.984 1 92.19 106 ALA B N 1
ATOM 3543 C CA . ALA B 1 106 ? 4.105 27.953 28.844 1 92.19 106 ALA B CA 1
ATOM 3544 C C . ALA B 1 106 ? 4.375 27.578 27.391 1 92.19 106 ALA B C 1
ATOM 3546 O O . ALA B 1 106 ? 5.297 26.812 27.094 1 92.19 106 ALA B O 1
ATOM 3547 N N . ILE B 1 107 ? 3.596 28.062 26.469 1 93.62 107 ILE B N 1
ATOM 3548 C CA . ILE B 1 107 ? 3.771 27.797 25.047 1 93.62 107 ILE B CA 1
ATOM 3549 C C . ILE B 1 107 ? 5.098 28.391 24.578 1 93.62 107 ILE B C 1
ATOM 3551 O O . ILE B 1 107 ? 5.836 27.75 23.828 1 93.62 107 ILE B O 1
ATOM 3555 N N . GLY B 1 108 ? 5.359 29.578 24.984 1 92.31 108 GLY B N 1
ATOM 3556 C CA . GLY B 1 108 ? 6.633 30.203 24.641 1 92.31 108 GLY B CA 1
ATOM 3557 C C . GLY B 1 108 ? 7.832 29.391 25.094 1 92.31 108 GLY B C 1
ATOM 3558 O O . GLY B 1 108 ? 8.781 29.203 24.328 1 92.31 108 GLY B O 1
ATOM 3559 N N . SER B 1 109 ? 7.762 28.922 26.297 1 91.19 109 SER B N 1
ATOM 3560 C CA . SER B 1 109 ? 8.852 28.109 26.828 1 91.19 109 SER B CA 1
ATOM 3561 C C . SER B 1 109 ? 9.008 26.812 26.047 1 91.19 109 SER B C 1
ATOM 3563 O O . SER B 1 109 ? 10.125 26.328 25.828 1 91.19 109 SER B O 1
ATOM 3565 N N . THR B 1 110 ? 7.941 26.234 25.703 1 91 110 THR B N 1
ATOM 3566 C CA . THR B 1 110 ? 7.965 25 24.906 1 91 110 THR B CA 1
ATOM 3567 C C . THR B 1 110 ? 8.688 25.219 23.578 1 91 110 THR B C 1
ATOM 3569 O O . THR B 1 110 ? 9.484 24.391 23.156 1 91 110 THR B O 1
ATOM 3572 N N . LEU B 1 111 ? 8.477 26.312 22.969 1 91.81 111 LEU B N 1
ATOM 3573 C CA . LEU B 1 111 ? 9.047 26.594 21.656 1 91.81 111 LEU B CA 1
ATOM 3574 C C . LEU B 1 111 ? 10.523 26.953 21.766 1 91.81 111 LEU B C 1
ATOM 3576 O O . LEU B 1 111 ? 11.312 26.656 20.859 1 91.81 111 LEU B O 1
ATOM 3580 N N . THR B 1 112 ? 10.898 27.516 22.891 1 89.75 112 THR B N 1
ATOM 3581 C CA . THR B 1 112 ? 12.219 28.125 22.938 1 89.75 112 THR B CA 1
ATOM 3582 C C . THR B 1 112 ? 13.156 27.344 23.844 1 89.75 112 THR B C 1
ATOM 3584 O O . THR B 1 112 ? 14.383 27.469 23.734 1 89.75 112 THR B O 1
ATOM 3587 N N . GLU B 1 113 ? 12.594 26.547 24.75 1 88.25 113 GLU B N 1
ATOM 3588 C CA . GLU B 1 113 ? 13.453 26.047 25.812 1 88.25 113 GLU B CA 1
ATOM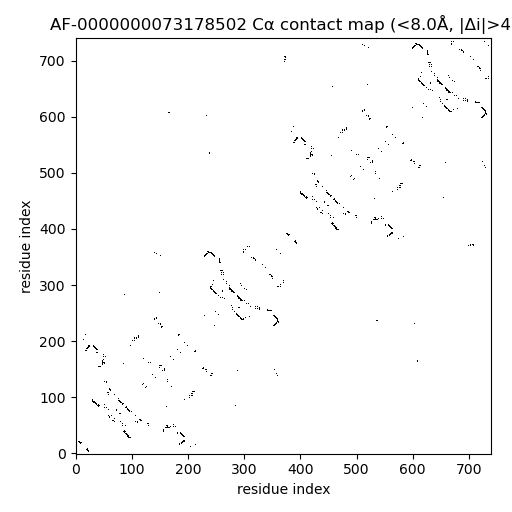 3589 C C . GLU B 1 113 ? 13.336 24.531 25.969 1 88.25 113 GLU B C 1
ATOM 3591 O O . GLU B 1 113 ? 13.773 23.969 26.969 1 88.25 113 GLU B O 1
ATOM 3596 N N . THR B 1 114 ? 12.68 23.922 25.078 1 87.56 114 THR B N 1
ATOM 3597 C CA . THR B 1 114 ? 12.57 22.469 25.203 1 87.56 114 THR B CA 1
ATOM 3598 C C . THR B 1 114 ? 13.961 21.828 25.25 1 87.56 114 THR B C 1
ATOM 3600 O O . THR B 1 114 ? 14.844 22.203 24.484 1 87.56 114 THR B O 1
ATOM 3603 N N . SER B 1 115 ? 14.195 20.828 26.094 1 89.38 115 SER B N 1
ATOM 3604 C CA . SER B 1 115 ? 15.523 20.297 26.359 1 89.38 115 SER B CA 1
ATOM 3605 C C . SER B 1 115 ? 15.875 19.172 25.391 1 89.38 115 SER B C 1
ATOM 3607 O O . SER B 1 115 ? 17.047 18.859 25.188 1 89.38 115 SER B O 1
ATOM 3609 N N . PHE B 1 116 ? 14.961 18.5 24.797 1 93.38 116 PHE B N 1
ATOM 3610 C CA . PHE B 1 116 ? 15.125 17.391 23.875 1 93.38 116 PHE B CA 1
ATOM 3611 C C . PHE B 1 116 ? 16.062 16.344 24.453 1 93.38 116 PHE B C 1
ATOM 3613 O O . PHE B 1 116 ? 17.031 15.93 23.797 1 93.38 116 PHE B O 1
ATOM 3620 N N . LYS B 1 117 ? 15.781 15.859 25.625 1 93.06 117 LYS B N 1
ATOM 3621 C CA . LYS B 1 117 ? 16.609 14.867 26.281 1 93.06 117 LYS B CA 1
ATOM 3622 C C . LYS B 1 117 ? 16.516 13.516 25.578 1 93.06 117 LYS B C 1
ATOM 3624 O O . LYS B 1 117 ? 15.438 13.094 25.172 1 93.06 117 LYS B O 1
ATOM 3629 N N . ASN B 1 118 ? 17.625 12.781 25.578 1 94.75 118 ASN B N 1
ATOM 3630 C CA . ASN B 1 118 ? 17.703 11.5 24.875 1 94.75 118 ASN B CA 1
ATOM 3631 C C . ASN B 1 118 ? 16.75 10.469 25.484 1 94.75 118 ASN B C 1
ATOM 3633 O O . ASN B 1 118 ? 16.047 9.766 24.75 1 94.75 118 ASN B O 1
ATOM 3637 N N . HIS B 1 119 ? 16.75 10.383 26.734 1 93.62 119 HIS B N 1
ATOM 3638 C CA . HIS B 1 119 ? 15.906 9.383 27.375 1 93.62 119 HIS B CA 1
ATOM 3639 C C . HIS B 1 119 ? 14.43 9.68 27.172 1 93.62 119 HIS B C 1
ATOM 3641 O O . HIS B 1 119 ? 13.625 8.766 27 1 93.62 119 HIS B O 1
ATOM 3647 N N . GLU B 1 120 ? 14.094 10.938 27.188 1 93.25 120 GLU B N 1
ATOM 3648 C CA . GLU B 1 120 ? 12.711 11.312 26.906 1 93.25 120 GLU B CA 1
ATOM 3649 C C . GLU B 1 120 ? 12.32 10.977 25.469 1 93.25 120 GLU B C 1
ATOM 3651 O O . GLU B 1 120 ? 11.211 10.5 25.219 1 93.25 120 GLU B O 1
ATOM 3656 N N . PHE B 1 121 ? 13.242 11.211 24.625 1 96 121 PHE B N 1
ATOM 3657 C CA . PHE B 1 121 ? 12.992 10.93 23.219 1 96 121 PHE B CA 1
ATOM 3658 C C . PHE B 1 121 ? 12.75 9.445 22.984 1 96 121 PHE B C 1
ATOM 3660 O O . PHE B 1 121 ? 11.758 9.055 22.375 1 96 121 PHE B O 1
ATOM 3667 N N . ASN B 1 122 ? 13.5 8.625 23.531 1 96.06 122 ASN B N 1
ATOM 3668 C CA . ASN B 1 122 ? 13.484 7.188 23.266 1 96.06 122 ASN B CA 1
ATOM 3669 C C . ASN B 1 122 ? 12.375 6.484 24.047 1 96.06 122 ASN B C 1
ATOM 3671 O O . ASN B 1 122 ? 11.797 5.508 23.562 1 96.06 122 ASN B O 1
ATOM 3675 N N . GLU B 1 123 ? 12.062 7.066 25.156 1 95.69 123 GLU B N 1
ATOM 3676 C CA . GLU B 1 123 ? 11.164 6.332 26.031 1 95.69 123 GLU B CA 1
ATOM 3677 C C . GLU B 1 123 ? 9.75 6.891 25.969 1 95.69 123 GLU B C 1
ATOM 3679 O O . GLU B 1 123 ? 8.781 6.191 26.297 1 95.69 123 GLU B O 1
ATOM 3684 N N . LEU B 1 124 ? 9.648 8.094 25.562 1 95 124 LEU B N 1
ATOM 3685 C CA . LEU B 1 124 ? 8.328 8.711 25.594 1 95 124 LEU B CA 1
ATOM 3686 C C . LEU B 1 124 ? 7.906 9.148 24.188 1 95 124 LEU B C 1
ATOM 3688 O O . LEU B 1 124 ? 6.898 8.672 23.672 1 95 124 LEU B O 1
ATOM 3692 N N . VAL B 1 125 ? 8.75 9.922 23.562 1 96.44 125 VAL B N 1
ATOM 3693 C CA . VAL B 1 125 ? 8.383 10.578 22.312 1 96.44 125 VAL B CA 1
ATOM 3694 C C . VAL B 1 125 ? 8.219 9.539 21.203 1 96.44 125 VAL B C 1
ATOM 3696 O O . VAL B 1 125 ? 7.164 9.445 20.578 1 96.44 125 VAL B O 1
ATOM 3699 N N . LEU B 1 126 ? 9.18 8.703 21.016 1 96.75 126 LEU B N 1
ATOM 3700 C CA . LEU B 1 126 ? 9.195 7.754 19.906 1 96.75 126 LEU B CA 1
ATOM 3701 C C . LEU B 1 126 ? 8.078 6.727 20.062 1 96.75 126 LEU B C 1
ATOM 3703 O O . LEU B 1 126 ? 7.293 6.52 19.125 1 96.75 126 LEU B O 1
ATOM 3707 N N . PRO B 1 127 ? 7.957 6.105 21.234 1 96.81 127 PRO B N 1
ATOM 3708 C CA . PRO B 1 127 ? 6.867 5.137 21.375 1 96.81 127 PRO B CA 1
ATOM 3709 C C . PRO B 1 127 ? 5.488 5.773 21.219 1 96.81 127 PRO B C 1
ATOM 3711 O O . PRO B 1 127 ? 4.594 5.176 20.609 1 96.81 127 PRO B O 1
ATOM 3714 N N . PHE B 1 128 ? 5.355 6.953 21.75 1 96.44 128 PHE B N 1
ATOM 3715 C CA . PHE B 1 128 ? 4.078 7.656 21.672 1 96.44 128 PHE B CA 1
ATOM 3716 C C . PHE B 1 128 ? 3.746 7.996 20.219 1 96.44 128 PHE B C 1
ATOM 3718 O O . PHE B 1 128 ? 2.633 7.742 19.766 1 96.44 128 PHE B O 1
ATOM 3725 N N . ALA B 1 129 ? 4.656 8.578 19.516 1 96.88 129 ALA B N 1
ATOM 3726 C CA . ALA B 1 129 ? 4.457 8.938 18.109 1 96.88 129 ALA B CA 1
ATOM 3727 C C . ALA B 1 129 ? 4.16 7.707 17.266 1 96.88 129 ALA B C 1
ATOM 3729 O O . ALA B 1 129 ? 3.293 7.742 16.391 1 96.88 129 ALA B O 1
ATOM 3730 N N . THR B 1 130 ? 4.871 6.633 17.516 1 96.31 130 THR B N 1
ATOM 3731 C CA . THR B 1 130 ? 4.68 5.387 16.781 1 96.31 130 THR B CA 1
ATOM 3732 C C . THR B 1 130 ? 3.27 4.844 17 1 96.31 130 THR B C 1
ATOM 3734 O O . THR B 1 130 ? 2.604 4.438 16.047 1 96.31 130 THR B O 1
ATOM 3737 N N . TYR B 1 131 ? 2.887 4.898 18.219 1 96.75 131 TYR B N 1
ATOM 3738 C CA . TYR B 1 131 ? 1.552 4.418 18.562 1 96.75 131 TYR B CA 1
ATOM 3739 C C . TYR B 1 131 ? 0.48 5.27 17.891 1 96.75 131 TYR B C 1
ATOM 3741 O O . TYR B 1 131 ? -0.467 4.738 17.297 1 96.75 131 TYR B O 1
ATOM 3749 N N . THR B 1 132 ? 0.646 6.57 17.969 1 95.75 132 THR B N 1
ATOM 3750 C CA . THR B 1 132 ? -0.332 7.496 17.406 1 95.75 1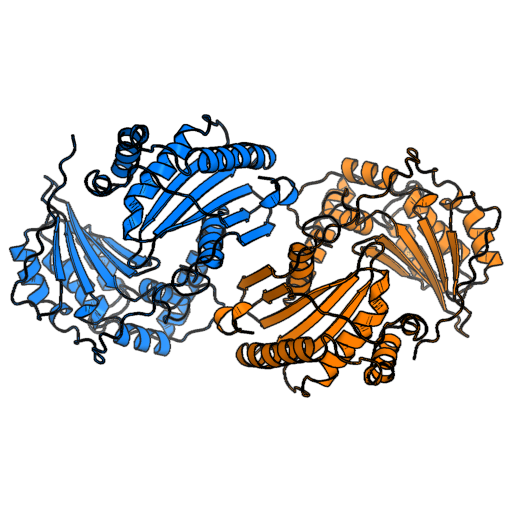32 THR B CA 1
ATOM 3751 C C . THR B 1 132 ? -0.431 7.32 15.898 1 95.75 132 THR B C 1
ATOM 3753 O O . THR B 1 132 ? -1.531 7.285 15.344 1 95.75 132 THR B O 1
ATOM 3756 N N . GLY B 1 133 ? 0.693 7.227 15.273 1 95.19 133 GLY B N 1
ATOM 3757 C CA . GLY B 1 133 ? 0.706 6.984 13.844 1 95.19 133 GLY B CA 1
ATOM 3758 C C . GLY B 1 133 ? 0.043 5.676 13.453 1 95.19 133 GLY B C 1
ATOM 3759 O O . GLY B 1 133 ? -0.761 5.633 12.516 1 95.19 133 GLY B O 1
ATOM 3760 N N . ALA B 1 134 ? 0.37 4.645 14.188 1 94.81 134 ALA B N 1
ATOM 3761 C CA . ALA B 1 134 ? -0.191 3.326 13.906 1 94.81 134 ALA B CA 1
ATOM 3762 C C . ALA B 1 134 ? -1.701 3.314 14.125 1 94.81 134 ALA B C 1
ATOM 3764 O O . ALA B 1 134 ? -2.443 2.723 13.336 1 94.81 134 ALA B O 1
ATOM 3765 N N . LYS B 1 135 ? -2.1 3.893 15.203 1 96 135 LYS B N 1
ATOM 3766 C CA . LYS B 1 135 ? -3.527 3.969 15.508 1 96 135 LYS B CA 1
ATOM 3767 C C . LYS B 1 135 ? -4.285 4.699 14.406 1 96 135 LYS B C 1
ATOM 3769 O O . LYS B 1 135 ? -5.344 4.242 13.969 1 96 135 LYS B O 1
ATOM 3774 N N . ALA B 1 136 ? -3.768 5.793 13.961 1 95.56 136 ALA B N 1
ATOM 3775 C CA . ALA B 1 136 ? -4.406 6.547 12.883 1 95.56 136 ALA B CA 1
ATOM 3776 C C . ALA B 1 136 ? -4.484 5.719 11.609 1 95.56 136 ALA B C 1
ATOM 3778 O O . ALA B 1 136 ? -5.527 5.676 10.945 1 95.56 136 ALA B O 1
ATOM 3779 N N . ASN B 1 137 ? -3.434 5.008 11.297 1 94 137 ASN B N 1
ATOM 3780 C CA . ASN B 1 137 ? -3.338 4.254 10.055 1 94 137 ASN B CA 1
ATOM 3781 C C . ASN B 1 137 ? -4.168 2.977 10.109 1 94 137 ASN B C 1
ATOM 3783 O O . ASN B 1 137 ? -4.352 2.309 9.094 1 94 137 ASN B O 1
ATOM 3787 N N . SER B 1 138 ? -4.645 2.623 11.273 1 94.38 138 SER B N 1
ATOM 3788 C CA . SER B 1 138 ? -5.508 1.451 11.383 1 94.38 138 SER B CA 1
ATOM 3789 C C . SER B 1 138 ? -6.895 1.732 10.812 1 94.38 138 SER B C 1
ATOM 3791 O O . SER B 1 138 ? -7.637 0.804 10.484 1 94.38 138 SER B O 1
ATOM 3793 N N . SER B 1 139 ? -7.215 3.006 10.727 1 96.31 139 SER B N 1
ATOM 3794 C CA . SER B 1 139 ? -8.469 3.41 10.102 1 96.31 139 SER B CA 1
ATOM 3795 C C . SER B 1 139 ? -8.359 3.393 8.578 1 96.31 139 SER B C 1
ATOM 3797 O O . SER B 1 139 ? -7.578 4.145 8 1 96.31 139 SER B O 1
ATOM 3799 N N . PRO B 1 140 ? -9.258 2.545 7.969 1 97.19 140 PRO B N 1
ATOM 3800 C CA . PRO B 1 140 ? -9.188 2.498 6.504 1 97.19 140 PRO B CA 1
ATOM 3801 C C . PRO B 1 140 ? -9.445 3.859 5.859 1 97.19 140 PRO B C 1
ATOM 3803 O O . PRO B 1 140 ? -8.836 4.184 4.836 1 97.19 140 PRO B O 1
ATOM 3806 N N . SER B 1 141 ? -10.281 4.645 6.473 1 97.44 141 SER B N 1
ATOM 3807 C CA . SER B 1 141 ? -10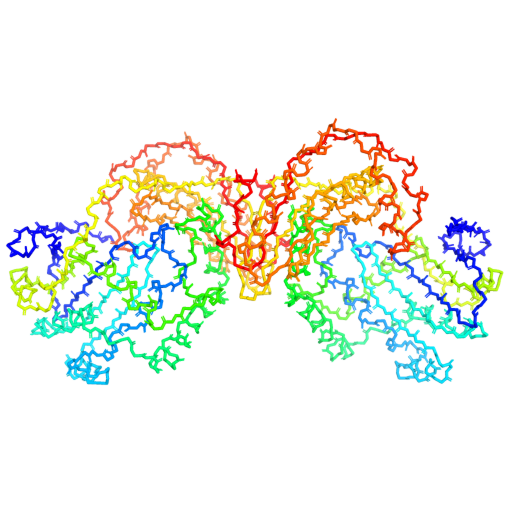.586 5.961 5.918 1 97.44 141 SER B CA 1
ATOM 3808 C C . SER B 1 141 ? -9.375 6.887 6.004 1 97.44 141 SER B C 1
ATOM 3810 O O . SER B 1 141 ? -9.094 7.633 5.066 1 97.44 141 SER B O 1
ATOM 3812 N N . PHE B 1 142 ? -8.727 6.875 7.109 1 97.25 142 PHE B N 1
ATOM 3813 C CA . PHE B 1 142 ? -7.523 7.684 7.262 1 97.25 142 PHE B CA 1
ATOM 3814 C C . PHE B 1 142 ? -6.441 7.23 6.289 1 97.25 142 PHE B C 1
ATOM 3816 O O . PHE B 1 142 ? -5.812 8.055 5.621 1 97.25 142 PHE B O 1
ATOM 3823 N N . GLU B 1 143 ? -6.281 5.953 6.219 1 97.56 143 GLU B N 1
ATOM 3824 C CA . GLU B 1 143 ? -5.262 5.406 5.328 1 97.56 143 GLU B CA 1
ATOM 3825 C C . GLU B 1 143 ? -5.547 5.777 3.875 1 97.56 143 GLU B C 1
ATOM 3827 O O . GLU B 1 143 ? -4.625 6.09 3.119 1 97.56 143 GLU B O 1
ATOM 3832 N N . ALA B 1 144 ? -6.773 5.68 3.488 1 98.5 144 ALA B N 1
ATOM 3833 C CA . ALA B 1 144 ? -7.16 6.035 2.125 1 98.5 144 ALA B CA 1
ATOM 3834 C C . ALA B 1 144 ? -6.844 7.496 1.827 1 98.5 144 ALA B C 1
ATOM 3836 O O . ALA B 1 144 ? -6.328 7.82 0.754 1 98.5 144 ALA B O 1
ATOM 3837 N N . LEU B 1 145 ? -7.145 8.359 2.734 1 97.88 145 LEU B N 1
ATOM 3838 C CA . LEU B 1 145 ? -6.883 9.773 2.537 1 97.88 145 LEU B CA 1
ATOM 3839 C C . LEU B 1 145 ? -5.383 10.055 2.498 1 97.88 145 LEU B C 1
ATOM 3841 O O . LEU B 1 145 ? -4.922 10.883 1.716 1 97.88 145 LEU B O 1
ATOM 3845 N N . GLU B 1 146 ? -4.633 9.406 3.385 1 96.88 146 GLU B N 1
ATOM 3846 C CA . GLU B 1 146 ? -3.178 9.516 3.348 1 96.88 146 GLU B CA 1
ATOM 3847 C C . GLU B 1 146 ? -2.627 9.078 1.992 1 96.88 146 GLU B C 1
ATOM 3849 O O . GLU B 1 146 ? -1.77 9.758 1.418 1 96.88 146 GLU B O 1
ATOM 3854 N N . GLU B 1 147 ? -3.154 7.945 1.542 1 97.94 147 GLU B N 1
ATOM 3855 C CA . GLU B 1 147 ? -2.709 7.441 0.245 1 97.94 147 GLU B CA 1
ATOM 3856 C C . GLU B 1 147 ? -3.092 8.398 -0.879 1 97.94 147 GLU B C 1
ATOM 3858 O O . GLU B 1 147 ? -2.334 8.586 -1.833 1 97.94 147 GLU B O 1
ATOM 3863 N N . LEU B 1 148 ? -4.219 8.992 -0.791 1 98.44 148 LEU B N 1
ATOM 3864 C CA . LEU B 1 148 ? -4.637 9.969 -1.789 1 98.44 148 LEU B CA 1
ATOM 3865 C C . LEU B 1 148 ? -3.664 11.141 -1.841 1 98.44 148 LEU B C 1
ATOM 3867 O O . LEU B 1 148 ? -3.305 11.609 -2.924 1 98.44 148 LEU B O 1
ATOM 3871 N N . HIS B 1 149 ? -3.262 11.617 -0.691 1 96.69 149 HIS B N 1
ATOM 3872 C CA . HIS B 1 149 ? -2.252 12.672 -0.655 1 96.69 149 HIS B CA 1
ATOM 3873 C C . HIS B 1 149 ? -0.958 12.219 -1.324 1 96.69 149 HIS B C 1
ATOM 3875 O O . HIS B 1 149 ? -0.372 12.953 -2.117 1 96.69 149 HIS B O 1
ATOM 3881 N N . ALA B 1 150 ? -0.578 11.016 -1.02 1 96 150 ALA B N 1
ATOM 3882 C CA . ALA B 1 150 ? 0.69 10.492 -1.52 1 96 150 ALA B CA 1
ATOM 3883 C C . ALA B 1 150 ? 0.698 10.438 -3.045 1 96 150 ALA B C 1
ATOM 3885 O O . ALA B 1 150 ? 1.68 10.828 -3.682 1 96 150 ALA B O 1
ATOM 3886 N N . ILE B 1 151 ? -0.403 9.984 -3.605 1 97.06 151 ILE B N 1
ATOM 3887 C CA . ILE B 1 151 ? -0.386 9.781 -5.047 1 97.06 151 ILE B CA 1
ATOM 3888 C C . ILE B 1 151 ? -0.676 11.102 -5.762 1 97.06 151 ILE B C 1
ATOM 3890 O O . ILE B 1 151 ? -0.315 11.273 -6.93 1 97.06 151 ILE B O 1
ATOM 3894 N N . SER B 1 152 ? -1.311 12.062 -5.098 1 97 152 SER B N 1
ATOM 3895 C CA . SER B 1 152 ? -1.683 13.328 -5.719 1 97 152 SER B CA 1
ATOM 3896 C C . SER B 1 152 ? -0.519 14.32 -5.707 1 97 152 SER B C 1
ATOM 3898 O O . SER B 1 152 ? -0.391 15.148 -6.609 1 97 152 SER B O 1
ATOM 3900 N N . PHE B 1 153 ? 0.322 14.211 -4.648 1 93.44 153 PHE B N 1
ATOM 3901 C CA . PHE B 1 153 ? 1.367 15.211 -4.492 1 93.44 153 PHE B CA 1
ATOM 3902 C C . PHE B 1 153 ? 2.746 14.57 -4.52 1 93.44 153 PHE B C 1
ATOM 3904 O O . PHE B 1 153 ? 3.732 15.211 -4.883 1 93.44 153 PHE B O 1
ATOM 3911 N N . LYS B 1 154 ? 2.891 13.344 -4.035 1 90.19 154 LYS B N 1
ATOM 3912 C CA . LYS B 1 154 ? 4.07 12.484 -4.039 1 90.19 154 LYS B CA 1
ATOM 3913 C C . LYS B 1 154 ? 5.141 13.016 -3.09 1 90.19 154 LYS B C 1
ATOM 3915 O O . LYS B 1 154 ? 5.738 12.25 -2.33 1 90.19 154 LYS B O 1
ATOM 3920 N N . ARG B 1 155 ? 5.359 14.344 -3.123 1 86.62 155 ARG B N 1
ATOM 3921 C CA . ARG B 1 155 ? 6.289 15.031 -2.23 1 86.62 155 ARG B CA 1
ATOM 3922 C C . ARG B 1 155 ? 5.594 16.156 -1.48 1 86.62 155 ARG B C 1
ATOM 3924 O O . ARG B 1 155 ? 4.453 16.5 -1.787 1 86.62 155 ARG B O 1
ATOM 3931 N N . GLY B 1 156 ? 6.285 16.641 -0.476 1 85.94 156 GLY B N 1
ATOM 3932 C CA . GLY B 1 156 ? 5.664 17.734 0.274 1 85.94 156 GLY B CA 1
ATOM 3933 C C . GLY B 1 156 ? 4.363 17.328 0.943 1 85.94 156 GLY B C 1
ATOM 3934 O O . GLY B 1 156 ? 4.355 16.453 1.815 1 85.94 156 GLY B O 1
ATOM 3935 N N . LEU B 1 157 ? 3.289 17.797 0.305 1 89.75 157 LEU B N 1
ATOM 3936 C CA . LEU B 1 157 ? 1.97 17.5 0.852 1 89.75 157 LEU B CA 1
ATOM 3937 C C . LEU B 1 157 ? 1.671 16 0.777 1 89.75 157 LEU B C 1
ATOM 3939 O O . LEU B 1 157 ? 0.744 15.523 1.429 1 89.75 157 LEU B O 1
ATOM 3943 N N . GLY B 1 158 ? 2.451 15.336 0.03 1 92.06 158 GLY B N 1
ATOM 3944 C CA . GLY B 1 158 ? 2.24 13.906 -0.141 1 92.06 158 GLY B CA 1
ATOM 3945 C C . GLY B 1 158 ? 2.895 13.078 0.945 1 92.06 158 GLY B C 1
ATOM 3946 O O . GLY B 1 158 ? 2.654 11.867 1.037 1 92.06 158 GLY B O 1
ATOM 3947 N N . GLN B 1 159 ? 3.635 13.688 1.813 1 91.25 159 GLN B N 1
ATOM 3948 C CA . GLN B 1 159 ? 4.301 12.984 2.904 1 91.25 159 GLN B CA 1
ATOM 3949 C C . GLN B 1 159 ? 3.309 12.578 3.988 1 91.25 159 GLN B C 1
ATOM 3951 O O . GLN B 1 159 ? 2.273 13.227 4.164 1 91.25 159 GLN B O 1
ATOM 3956 N N . PRO B 1 160 ? 3.666 11.531 4.637 1 93.19 160 PRO B N 1
ATOM 3957 C CA . PRO B 1 160 ? 2.746 11.117 5.703 1 93.19 160 PRO B CA 1
ATOM 3958 C C . PRO B 1 160 ? 2.635 12.156 6.816 1 93.19 160 PRO B C 1
ATOM 3960 O O . PRO B 1 160 ? 3.623 12.812 7.152 1 93.19 160 PRO B O 1
ATOM 3963 N N . LEU B 1 161 ? 1.463 12.211 7.363 1 93.19 161 LEU B N 1
ATOM 3964 C CA . LEU B 1 161 ? 1.2 13.141 8.453 1 93.19 161 LEU B CA 1
ATOM 3965 C C . LEU B 1 161 ? 1.952 12.734 9.711 1 93.19 161 LEU B C 1
ATOM 3967 O O . LEU B 1 161 ? 2.51 13.578 10.414 1 93.19 161 LEU B O 1
ATOM 3971 N N . TYR B 1 162 ? 1.992 11.445 9.961 1 95.31 162 TYR B N 1
ATOM 3972 C CA . TYR B 1 162 ? 2.549 10.953 11.211 1 95.31 162 TYR B CA 1
ATOM 3973 C C . TYR B 1 162 ? 3.848 10.188 10.969 1 95.31 162 TYR B C 1
ATOM 3975 O O . TYR B 1 162 ? 4.105 9.734 9.859 1 95.31 162 TYR B O 1
ATOM 3983 N N . TYR B 1 163 ? 4.594 10.125 12.031 1 95.38 163 TYR B N 1
ATOM 3984 C CA . TYR B 1 163 ? 5.812 9.32 12.016 1 95.38 163 TYR B CA 1
ATOM 3985 C C . TYR B 1 163 ? 5.488 7.852 11.766 1 95.38 163 TYR B C 1
ATOM 3987 O O . TYR B 1 163 ? 4.609 7.285 12.422 1 95.38 163 TYR B O 1
ATOM 3995 N N . ASP B 1 164 ? 6.211 7.234 10.789 1 93.69 164 ASP B N 1
ATOM 3996 C CA . ASP B 1 164 ? 5.875 5.863 10.414 1 93.69 164 ASP B CA 1
ATOM 3997 C C . ASP B 1 164 ? 7.074 4.938 10.594 1 93.69 164 ASP B C 1
ATOM 3999 O O . ASP B 1 164 ? 7.02 3.762 10.227 1 93.69 164 ASP B O 1
ATOM 4003 N N . GLY B 1 165 ? 8.164 5.453 11.07 1 94 165 GLY B N 1
ATOM 4004 C CA . GLY B 1 165 ? 9.312 4.629 11.391 1 94 165 GLY B CA 1
ATOM 4005 C C . GLY B 1 165 ? 10.18 4.309 10.188 1 94 165 GLY B C 1
ATOM 4006 O O . GLY B 1 165 ? 11.141 3.551 10.289 1 94 165 GLY B O 1
ATOM 4007 N N . VAL B 1 166 ? 9.844 4.797 9.047 1 93.44 166 VAL B N 1
ATOM 4008 C CA . VAL B 1 166 ? 10.602 4.52 7.836 1 93.44 166 VAL B CA 1
ATOM 4009 C C . VAL B 1 166 ? 11.992 5.152 7.938 1 93.44 166 VAL B C 1
ATOM 4011 O O . VAL B 1 166 ? 12.992 4.539 7.559 1 93.44 166 VAL B O 1
ATOM 4014 N N . LYS B 1 167 ? 11.984 6.355 8.453 1 91.69 167 LYS B N 1
ATOM 4015 C CA . LYS B 1 167 ? 13.242 7.023 8.773 1 91.69 167 LYS B CA 1
ATOM 4016 C C . LYS B 1 167 ? 13.461 7.09 10.281 1 91.69 167 LYS B C 1
ATOM 4018 O O . LYS B 1 167 ? 12.508 7.262 11.047 1 91.69 167 LYS B O 1
ATOM 4023 N N . SER B 1 168 ? 14.664 6.965 10.594 1 92 168 SER B N 1
ATOM 4024 C CA . SER B 1 168 ? 15.016 7.043 12.008 1 92 168 SER B CA 1
ATOM 4025 C C . SER B 1 168 ? 15.648 8.383 12.352 1 92 168 SER B C 1
ATOM 4027 O O . SER B 1 168 ? 16.438 8.922 11.57 1 92 168 SER B O 1
ATOM 4029 N N . TYR B 1 169 ? 15.258 8.828 13.523 1 95.19 169 TYR B N 1
ATOM 4030 C CA . TYR B 1 169 ? 15.773 10.109 13.992 1 95.19 169 TYR B CA 1
ATOM 4031 C C . TYR B 1 169 ? 16.297 9.992 15.422 1 95.19 169 TYR B C 1
ATOM 4033 O O . TYR B 1 169 ? 15.93 9.062 16.156 1 95.19 169 TYR B O 1
ATOM 4041 N N . SER B 1 170 ? 17.172 10.969 15.742 1 95.88 170 SER B N 1
ATOM 4042 C CA . SER B 1 170 ? 17.656 11.094 17.109 1 95.88 170 SER B CA 1
ATOM 4043 C C . SER B 1 170 ? 17.125 12.359 17.781 1 95.88 170 SER B C 1
ATOM 4045 O O . SER B 1 170 ? 16.516 13.203 17.125 1 95.88 170 SER B O 1
ATOM 4047 N N . ALA B 1 171 ? 17.422 12.406 19.109 1 95.94 171 ALA B N 1
ATOM 4048 C CA . ALA B 1 171 ? 17.062 13.617 19.844 1 95.94 171 ALA B CA 1
ATOM 4049 C C . ALA B 1 171 ? 17.797 14.836 19.281 1 95.94 171 ALA B C 1
ATOM 4051 O O . ALA B 1 171 ? 17.25 15.938 19.25 1 95.94 171 ALA B O 1
ATOM 4052 N N . VAL B 1 172 ? 18.969 14.602 18.875 1 96.06 172 VAL B N 1
ATOM 4053 C CA . VAL B 1 172 ? 19.766 15.672 18.297 1 96.06 172 VAL B CA 1
ATOM 4054 C C . VAL B 1 172 ? 19.141 16.156 16.984 1 96.06 172 VAL B C 1
ATOM 4056 O O . VAL B 1 172 ? 19.062 17.359 16.734 1 96.06 172 VAL B O 1
ATOM 4059 N N . ASP B 1 173 ? 18.672 15.219 16.156 1 94.81 173 ASP B N 1
ATOM 4060 C CA . ASP B 1 173 ? 17.984 15.57 14.914 1 94.81 173 ASP B CA 1
ATOM 4061 C C . ASP B 1 173 ? 16.766 16.438 15.188 1 94.81 173 ASP B C 1
ATOM 4063 O O . ASP B 1 173 ? 16.516 17.406 14.477 1 94.81 173 ASP B O 1
ATOM 4067 N N . LEU B 1 174 ? 16.078 16.078 16.156 1 94.69 174 LEU B N 1
ATOM 4068 C CA . LEU B 1 174 ? 14.859 16.797 16.531 1 94.69 174 LEU B CA 1
ATOM 4069 C C . LEU B 1 174 ? 15.18 18.219 16.984 1 94.69 174 LEU B C 1
ATOM 4071 O O . LEU B 1 174 ? 14.5 19.172 16.609 1 94.69 174 LEU B O 1
ATOM 4075 N N . SER B 1 175 ? 16.188 18.297 17.828 1 94.75 175 SER B N 1
ATOM 4076 C CA . SER B 1 175 ? 16.609 19.609 18.328 1 94.75 175 SER B CA 1
ATOM 4077 C C . SER B 1 175 ? 17.047 20.531 17.188 1 94.75 175 SER B C 1
ATOM 4079 O O . SER B 1 175 ? 16.672 21.703 17.156 1 94.75 175 SER B O 1
ATOM 4081 N N . LEU B 1 176 ? 17.734 19.969 16.281 1 93.56 176 LEU B N 1
ATOM 4082 C CA . LEU B 1 176 ? 18.203 20.75 15.133 1 93.56 176 LEU B CA 1
ATOM 4083 C C . LEU B 1 176 ? 17.016 21.188 14.266 1 93.56 176 LEU B C 1
ATOM 4085 O O . LEU B 1 176 ? 17 22.312 13.766 1 93.56 176 LEU B O 1
ATOM 4089 N N . PHE B 1 177 ? 16.141 20.297 14.102 1 93.69 177 PHE B N 1
ATOM 4090 C CA . PHE B 1 177 ? 14.953 20.625 13.328 1 93.69 177 PHE B CA 1
ATOM 4091 C C . PHE B 1 177 ? 14.148 21.719 14.016 1 93.69 177 PHE B C 1
ATOM 4093 O O . PHE B 1 177 ? 13.68 22.656 13.359 1 93.69 177 PHE B O 1
ATOM 4100 N N . ALA B 1 178 ? 13.945 21.672 15.289 1 93.38 178 ALA B N 1
ATOM 4101 C CA . ALA B 1 178 ? 13.219 22.672 16.047 1 93.38 178 ALA B CA 1
ATOM 4102 C C . ALA B 1 178 ? 13.859 24.047 15.898 1 93.38 178 ALA B C 1
ATOM 4104 O O . ALA B 1 178 ? 13.164 25.047 15.688 1 93.38 178 ALA B O 1
ATOM 4105 N N . GLU B 1 179 ? 15.133 24.078 15.984 1 90.94 179 GLU B N 1
ATOM 4106 C CA . GLU B 1 179 ? 15.875 25.328 15.844 1 90.94 179 GLU B CA 1
ATOM 4107 C C . GLU B 1 179 ? 15.625 25.953 14.477 1 90.94 179 GLU B C 1
ATOM 4109 O O . GLU B 1 179 ? 15.531 27.188 14.359 1 90.94 179 GLU B O 1
ATOM 4114 N N . SER B 1 180 ? 15.562 25.109 13.539 1 88.94 180 SER B N 1
ATOM 4115 C CA . SER B 1 180 ? 15.359 25.609 12.18 1 88.94 180 SER B CA 1
ATOM 4116 C C . SER B 1 180 ? 13.914 26.047 11.969 1 88.94 180 SER B C 1
ATOM 4118 O O . SER B 1 180 ? 13.641 26.953 11.18 1 88.94 180 SER B O 1
ATOM 4120 N N . LEU B 1 181 ? 12.984 25.484 12.648 1 89.69 181 LEU B N 1
ATOM 4121 C CA . LEU B 1 181 ? 11.555 25.703 12.414 1 89.69 181 LEU B CA 1
ATOM 4122 C C . LEU B 1 181 ? 11.031 26.844 13.281 1 89.69 181 LEU B C 1
ATOM 4124 O O . LEU B 1 181 ? 10.211 27.641 12.836 1 89.69 181 LEU B O 1
ATOM 4128 N N . TYR B 1 182 ? 11.523 26.859 14.484 1 91.94 182 TYR B N 1
ATOM 4129 C CA . TYR B 1 182 ? 10.992 27.828 15.438 1 91.94 182 TYR B CA 1
ATOM 4130 C C . TYR B 1 182 ? 11.648 29.188 15.273 1 91.94 182 TYR B C 1
ATOM 4132 O O . TYR B 1 182 ? 12.539 29.547 16.047 1 91.94 182 TYR B O 1
ATOM 4140 N N . THR B 1 183 ? 11.172 29.953 14.312 1 91.06 183 THR B N 1
ATOM 4141 C CA . THR B 1 183 ? 11.586 31.312 14.031 1 91.06 183 THR B CA 1
ATOM 4142 C C . THR B 1 183 ? 10.398 32.281 14.086 1 91.06 183 THR B C 1
ATOM 4144 O O . THR B 1 183 ? 9.25 31.844 13.969 1 91.06 183 THR B O 1
ATOM 4147 N N . SER B 1 184 ? 10.695 33.531 14.258 1 89.81 184 SER B N 1
ATOM 4148 C CA . SER B 1 184 ? 9.633 34.531 14.406 1 89.81 184 SER B CA 1
ATOM 4149 C C . SER B 1 184 ? 8.766 34.594 13.148 1 89.81 184 SER B C 1
ATOM 4151 O O . SER B 1 184 ? 7.555 34.812 13.234 1 89.81 184 SER B O 1
ATOM 4153 N N . GLU B 1 185 ? 9.367 34.375 11.992 1 86.94 185 GLU B N 1
ATOM 4154 C CA . GLU B 1 185 ? 8.648 34.5 10.727 1 86.94 185 GLU B CA 1
ATOM 4155 C C . GLU B 1 185 ? 7.703 33.312 10.531 1 86.94 185 GLU B C 1
ATOM 4157 O O . GLU B 1 185 ? 6.695 33.438 9.828 1 86.94 185 GLU B O 1
ATOM 4162 N N . ASN B 1 186 ? 8.023 32.188 11.18 1 89.06 186 ASN B N 1
ATOM 4163 C CA . ASN B 1 186 ? 7.266 30.953 10.969 1 89.06 186 ASN B CA 1
ATOM 4164 C C . ASN B 1 186 ? 6.145 30.797 11.992 1 89.06 186 ASN B C 1
ATOM 4166 O O . ASN B 1 186 ? 5.297 29.922 11.867 1 89.06 186 ASN B O 1
ATOM 4170 N N . VAL B 1 187 ? 6.102 31.703 12.977 1 92.12 187 VAL B N 1
ATOM 4171 C CA . VAL B 1 187 ? 5.176 31.484 14.078 1 92.12 187 VAL B CA 1
ATOM 4172 C C . VAL B 1 187 ? 4.031 32.5 14 1 92.12 187 VAL B C 1
ATOM 4174 O O . VAL B 1 187 ? 4.262 33.688 13.797 1 92.12 187 VAL B O 1
ATOM 4177 N N . GLU B 1 188 ? 2.875 32 14.078 1 92.19 188 GLU B N 1
ATOM 4178 C CA . GLU B 1 188 ? 1.656 32.812 14.164 1 92.19 188 GLU B CA 1
ATOM 4179 C C . GLU B 1 188 ? 0.859 32.469 15.414 1 92.19 188 GLU B C 1
ATOM 4181 O O . GLU B 1 188 ? 0.627 31.281 15.711 1 92.19 188 GLU B O 1
ATOM 4186 N N . ILE B 1 189 ? 0.407 33.531 16.125 1 94.12 189 ILE B N 1
ATOM 4187 C CA . ILE B 1 189 ? -0.335 33.312 17.359 1 94.12 189 ILE B CA 1
ATOM 4188 C C . ILE B 1 189 ? -1.766 33.844 17.188 1 94.12 189 ILE B C 1
ATOM 4190 O O . ILE B 1 189 ? -1.981 34.969 16.797 1 94.12 189 ILE B O 1
ATOM 4194 N N . ILE B 1 190 ? -2.66 32.938 17.484 1 92.44 190 ILE B N 1
ATOM 4195 C CA . ILE B 1 190 ? -4.074 33.281 17.375 1 92.44 190 ILE B CA 1
ATOM 4196 C C . ILE B 1 190 ? -4.754 33.094 18.734 1 92.44 190 ILE B C 1
ATOM 4198 O O . ILE B 1 190 ? -4.742 32 19.281 1 92.44 190 ILE B O 1
ATOM 4202 N N . GLY B 1 191 ? -5.328 34.156 19.234 1 92.44 191 GLY B N 1
ATOM 4203 C CA . GLY B 1 191 ? -6.098 34.094 20.469 1 92.44 191 GLY B CA 1
ATOM 4204 C C . GLY B 1 191 ? -7.594 34.156 20.25 1 92.44 191 GLY B C 1
ATOM 4205 O O . GLY B 1 191 ? -8.07 35 19.484 1 92.44 191 GLY B O 1
ATOM 4206 N N . SER B 1 192 ? -8.211 33.188 20.859 1 90.44 192 SER B N 1
ATOM 4207 C CA . SER B 1 192 ? -9.672 33.219 20.844 1 90.44 192 SER B CA 1
ATOM 4208 C C . SER B 1 192 ? -10.227 33.656 22.203 1 90.44 192 SER B C 1
ATOM 4210 O O . SER B 1 192 ? -9.812 33.125 23.234 1 90.44 192 SER B O 1
ATOM 4212 N N . ASN B 1 193 ? -11.148 34.625 22.172 1 90.69 193 ASN B N 1
ATOM 4213 C CA . ASN B 1 193 ? -11.781 35.125 23.375 1 90.69 193 ASN B CA 1
ATOM 4214 C C . ASN B 1 193 ? -10.758 35.75 24.328 1 90.69 193 ASN B C 1
ATOM 4216 O O . ASN B 1 193 ? -10.781 35.469 25.531 1 90.69 193 ASN B O 1
ATOM 4220 N N . VAL B 1 194 ? -9.844 36.438 23.766 1 91.12 194 VAL B N 1
ATOM 4221 C CA . VAL B 1 194 ? -8.828 37.156 24.531 1 91.12 194 VAL B CA 1
ATOM 4222 C C . VAL B 1 194 ? -8.766 38.594 24.078 1 91.12 194 VAL B C 1
ATOM 4224 O O . VAL B 1 194 ? -9.133 38.906 22.953 1 91.12 194 VAL B O 1
ATOM 4227 N N . VAL B 1 195 ? -8.391 39.375 25.016 1 87.56 195 VAL B N 1
ATOM 4228 C CA . VAL B 1 195 ? -8.203 40.781 24.688 1 87.56 195 VAL B CA 1
ATOM 4229 C C . VAL B 1 195 ? -6.906 40.969 23.906 1 87.56 195 VAL B C 1
ATOM 4231 O O . VAL B 1 195 ? -5.836 40.531 24.359 1 87.56 195 VAL B O 1
ATOM 4234 N N . GLU B 1 196 ? -7.031 41.594 22.828 1 88.12 196 GLU B N 1
ATOM 4235 C CA . GLU B 1 196 ? -5.918 41.75 21.891 1 88.12 196 GLU B CA 1
ATOM 4236 C C . GLU B 1 196 ? -4.723 42.406 22.562 1 88.12 196 GLU B C 1
ATOM 4238 O O . GLU B 1 196 ? -3.588 41.969 22.438 1 88.12 196 GLU B O 1
ATOM 4243 N N . GLU B 1 197 ? -4.996 43.469 23.25 1 88.75 197 GLU B N 1
ATOM 4244 C CA . GLU B 1 197 ? -3.926 44.219 23.875 1 88.75 197 GLU B CA 1
ATOM 4245 C C . GLU B 1 197 ? -3.207 43.375 24.938 1 88.75 197 GLU B C 1
ATOM 4247 O O . GLU B 1 197 ? -1.982 43.438 25.062 1 88.75 197 GLU B O 1
ATOM 4252 N N . ASP B 1 198 ? -3.936 42.656 25.609 1 91.31 198 ASP B N 1
ATOM 4253 C CA . ASP B 1 198 ? -3.357 41.812 26.641 1 91.31 198 ASP B CA 1
ATOM 4254 C C . ASP B 1 198 ? -2.492 40.719 26.016 1 91.31 198 ASP B C 1
ATOM 4256 O O . ASP B 1 198 ? -1.377 40.469 26.484 1 91.31 198 ASP B O 1
ATOM 4260 N N . LEU B 1 199 ? -3.039 40.094 25.016 1 92.56 199 LEU B N 1
ATOM 4261 C CA . LEU B 1 199 ? -2.285 39.062 24.344 1 92.56 199 LEU B CA 1
ATOM 4262 C C . LEU B 1 199 ? -0.954 39.594 23.828 1 92.56 199 LEU B C 1
ATOM 4264 O O . LEU B 1 199 ? 0.091 38.969 24.031 1 92.56 199 LEU B O 1
ATOM 4268 N N . ALA B 1 200 ? -1.007 40.688 23.188 1 90.5 200 ALA B N 1
ATOM 4269 C CA . ALA B 1 200 ? 0.209 41.312 22.656 1 90.5 200 ALA B CA 1
ATOM 4270 C C . ALA B 1 200 ? 1.219 41.594 23.766 1 90.5 200 ALA B C 1
ATOM 4272 O O . ALA B 1 200 ? 2.414 41.312 23.594 1 90.5 200 ALA B O 1
ATOM 4273 N N . ARG B 1 201 ? 0.731 42.094 24.781 1 92.06 201 ARG B N 1
ATOM 4274 C CA . ARG B 1 201 ? 1.594 42.406 25.922 1 92.06 201 ARG B CA 1
ATOM 4275 C C . ARG B 1 201 ? 2.24 41.156 26.5 1 92.06 201 ARG B C 1
ATOM 4277 O O . ARG B 1 201 ? 3.455 41.125 26.688 1 92.06 201 ARG B O 1
ATOM 4284 N N . PHE B 1 202 ? 1.444 40.188 26.719 1 92.62 202 PHE B N 1
ATOM 4285 C CA . PHE B 1 202 ? 1.961 39 27.359 1 92.62 202 PHE B CA 1
ATOM 4286 C C . PHE B 1 202 ? 2.914 38.25 26.422 1 92.62 202 PHE B C 1
ATOM 4288 O O . PHE B 1 202 ? 3.869 37.625 26.875 1 92.62 202 PHE B O 1
ATOM 4295 N N . VAL B 1 203 ? 2.678 38.312 25.141 1 93 203 VAL B N 1
ATOM 4296 C CA . VAL B 1 203 ? 3.592 37.719 24.172 1 93 203 VAL B CA 1
ATOM 4297 C C . VAL B 1 203 ? 4.938 38.438 24.219 1 93 203 VAL B C 1
ATOM 4299 O O . VAL B 1 203 ? 5.992 37.781 24.219 1 93 203 VAL B O 1
ATOM 4302 N N . LYS B 1 204 ? 4.922 39.719 24.328 1 90.88 204 LYS B N 1
ATOM 4303 C CA . LYS B 1 204 ? 6.137 40.531 24.391 1 90.88 204 LYS B CA 1
ATOM 4304 C C . LYS B 1 204 ? 6.945 40.188 25.641 1 90.88 204 LYS B C 1
ATOM 4306 O O . LYS B 1 204 ? 8.18 40.219 25.625 1 90.88 204 LYS B O 1
ATOM 4311 N N . GLU B 1 205 ? 6.254 39.844 26.672 1 91.25 205 GLU B N 1
ATOM 4312 C CA . GLU B 1 205 ? 6.895 39.594 27.953 1 91.25 205 GLU B CA 1
ATOM 4313 C C . GLU B 1 205 ? 7.277 38.125 28.094 1 91.25 205 GLU B C 1
ATOM 4315 O O . GLU B 1 205 ? 7.883 37.719 29.094 1 91.25 205 GLU B O 1
ATOM 4320 N N . SER B 1 206 ? 6.953 37.344 27.188 1 91.25 206 SER B N 1
ATOM 4321 C CA . SER B 1 206 ? 7.184 35.906 27.25 1 91.25 206 SER B CA 1
ATOM 4322 C C . SER B 1 206 ? 8.398 35.531 26.422 1 91.25 206 SER B C 1
ATOM 4324 O O . SER B 1 206 ? 8.953 36.344 25.688 1 91.25 206 SER B O 1
ATOM 4326 N N . PRO B 1 207 ? 8.805 34.188 26.531 1 91.25 207 PRO B N 1
ATOM 4327 C CA . PRO B 1 207 ? 9.914 33.688 25.719 1 91.25 207 PRO B CA 1
ATOM 4328 C C . PRO B 1 207 ? 9.633 33.781 24.219 1 91.25 207 PRO B C 1
ATOM 4330 O O . PRO B 1 207 ? 10.555 33.656 23.406 1 91.25 207 PRO B O 1
ATOM 4333 N N . LEU B 1 208 ? 8.406 33.969 23.812 1 92 208 LEU B N 1
ATOM 4334 C CA . LEU B 1 208 ? 8.047 34.062 22.406 1 92 208 LEU B CA 1
ATOM 4335 C C . LEU B 1 208 ? 8.727 35.25 21.75 1 92 208 LEU B C 1
ATOM 4337 O O . LEU B 1 208 ? 8.953 35.25 20.531 1 92 208 LEU B O 1
ATOM 4341 N N . SER B 1 209 ? 8.984 36.25 22.516 1 88.94 209 SER B N 1
ATOM 4342 C CA . SER B 1 209 ? 9.633 37.438 22 1 88.94 209 SER B CA 1
ATOM 4343 C C . SER B 1 209 ? 11.102 37.188 21.703 1 88.94 209 SER B C 1
ATOM 4345 O O . SER B 1 209 ? 11.742 38 21.016 1 88.94 209 SER B O 1
ATOM 4347 N N . GLU B 1 210 ? 11.609 36.094 22.156 1 87.69 210 GLU B N 1
ATOM 4348 C CA . GLU B 1 210 ? 13.023 35.781 21.984 1 87.69 210 GLU B CA 1
ATOM 4349 C C . GLU B 1 210 ? 13.242 34.812 20.812 1 87.69 210 GLU B C 1
ATOM 4351 O O . GLU B 1 210 ? 14.359 34.344 20.578 1 87.69 210 GLU B O 1
ATOM 4356 N N . LEU B 1 211 ? 12.211 34.5 20.141 1 91.25 211 LEU B N 1
ATOM 4357 C CA . LEU B 1 211 ? 12.359 33.656 18.969 1 91.25 211 LEU B CA 1
ATOM 4358 C C . LEU B 1 211 ? 13.305 34.281 17.953 1 91.25 211 LEU B C 1
ATOM 4360 O O . LEU B 1 211 ? 13.195 35.469 17.641 1 91.25 211 LEU B O 1
ATOM 4364 N N . PRO B 1 212 ? 14.234 33.5 17.5 1 88.12 212 PRO B N 1
ATOM 4365 C CA . PRO B 1 212 ? 15.18 34 16.516 1 88.12 212 PRO B CA 1
ATOM 4366 C C . PRO B 1 212 ? 14.523 34.312 15.164 1 88.12 212 PRO B C 1
ATOM 4368 O O . PRO B 1 212 ? 13.477 33.75 14.844 1 88.12 212 PRO B O 1
ATOM 4371 N N . ALA B 1 213 ? 15.125 35.281 14.43 1 84.5 213 ALA B N 1
ATOM 4372 C CA . ALA B 1 213 ? 14.727 35.5 13.047 1 84.5 213 ALA B CA 1
ATOM 4373 C C . ALA B 1 213 ? 15.219 34.406 12.133 1 84.5 213 ALA B C 1
ATOM 4375 O O . ALA B 1 213 ? 16.234 33.75 12.414 1 84.5 213 ALA B O 1
ATOM 4376 N N . ALA B 1 214 ? 14.406 34 11.141 1 77.38 214 ALA B N 1
ATOM 4377 C CA . ALA B 1 214 ? 14.836 33 10.188 1 77.38 214 ALA B CA 1
ATOM 4378 C C . ALA B 1 214 ? 16.141 33.375 9.516 1 77.38 214 ALA B C 1
ATOM 4380 O O . ALA B 1 214 ? 16.375 34.562 9.242 1 77.38 214 ALA B O 1
ATOM 4381 N N . LYS B 1 215 ? 17.25 32.688 9.711 1 61.5 215 LYS B N 1
ATOM 4382 C CA . LYS B 1 215 ? 18.547 33 9.125 1 61.5 215 LYS B CA 1
ATOM 4383 C C . LYS B 1 215 ? 18.438 33.281 7.633 1 61.5 215 LYS B C 1
ATOM 4385 O O . LYS B 1 215 ? 19.141 34.156 7.105 1 61.5 215 LYS B O 1
ATOM 4390 N N . ASN B 1 216 ? 18.156 32.469 6.828 1 56.09 216 ASN B N 1
ATOM 4391 C CA . ASN B 1 216 ? 18.188 32.594 5.375 1 56.09 216 ASN B CA 1
ATOM 4392 C C . ASN B 1 216 ? 16.844 33.094 4.84 1 56.09 216 ASN B C 1
ATOM 4394 O O . ASN B 1 216 ? 15.82 32.438 4.996 1 56.09 216 ASN B O 1
ATOM 4398 N N . GLU B 1 217 ? 16.703 34.344 4.922 1 48.38 217 GLU B N 1
ATOM 4399 C CA . GLU B 1 217 ? 15.633 35.062 4.246 1 48.38 217 GLU B CA 1
ATOM 4400 C C . GLU B 1 217 ? 15.391 34.5 2.844 1 48.38 217 GLU B C 1
ATOM 4402 O O . GLU B 1 217 ? 14.828 35.188 1.989 1 48.38 217 GLU B O 1
ATOM 4407 N N . THR B 1 218 ? 16.219 33.719 2.264 1 44.69 218 THR B N 1
ATOM 4408 C CA . THR B 1 218 ? 15.992 33.656 0.824 1 44.69 218 THR B CA 1
ATOM 4409 C C . THR B 1 218 ? 14.523 33.406 0.519 1 44.69 218 THR B C 1
ATOM 4411 O O . THR B 1 218 ? 14 32.344 0.866 1 44.69 218 THR B O 1
ATOM 4414 N N . THR B 1 219 ? 13.852 34.438 0.521 1 44.22 219 THR B N 1
ATOM 4415 C CA . THR B 1 219 ? 12.555 34.562 -0.129 1 44.22 219 THR B CA 1
ATOM 4416 C C . THR B 1 219 ? 12.422 33.594 -1.292 1 44.22 219 THR B C 1
ATOM 4418 O O . THR B 1 219 ? 11.898 33.938 -2.35 1 44.22 219 THR B O 1
ATOM 4421 N N . ALA B 1 220 ? 13.312 32.812 -1.521 1 46.16 220 ALA B N 1
ATOM 4422 C CA . ALA B 1 220 ? 13.219 32.062 -2.758 1 46.16 220 ALA B CA 1
ATOM 4423 C C . ALA B 1 220 ? 11.875 31.328 -2.854 1 46.16 220 ALA B C 1
ATOM 4425 O O . ALA B 1 220 ? 11.359 30.828 -1.853 1 46.16 220 ALA B O 1
ATOM 4426 N N . GLU B 1 221 ? 11.211 31.719 -3.83 1 51.97 221 GLU B N 1
ATOM 4427 C CA . GLU B 1 221 ? 9.914 31.172 -4.234 1 51.97 221 GLU B CA 1
ATOM 4428 C C . GLU B 1 221 ? 9.82 29.688 -3.924 1 51.97 221 GLU B C 1
ATOM 4430 O O . GLU B 1 221 ? 10.672 28.906 -4.355 1 51.97 221 GLU B O 1
ATOM 4435 N N . LYS B 1 222 ? 9.297 29.391 -2.723 1 58.25 222 LYS B N 1
ATOM 4436 C CA . LYS B 1 222 ? 9.047 27.984 -2.404 1 58.25 222 LYS B CA 1
ATOM 4437 C C . LYS B 1 222 ? 8.586 27.219 -3.637 1 58.25 222 LYS B C 1
ATOM 4439 O O . LYS B 1 222 ? 7.688 27.656 -4.352 1 58.25 222 LYS B O 1
ATOM 4444 N N . PRO B 1 223 ? 9.383 26.297 -4.082 1 64.38 223 PRO B N 1
ATOM 4445 C CA . PRO B 1 223 ? 8.945 25.547 -5.258 1 64.38 223 PRO B CA 1
ATOM 4446 C C . PRO B 1 223 ? 7.496 25.078 -5.156 1 64.38 223 PRO B C 1
ATOM 4448 O O . PRO B 1 223 ? 7.023 24.75 -4.066 1 64.38 223 PRO B O 1
ATOM 4451 N N . LYS B 1 224 ? 6.816 25.391 -6.172 1 76.12 224 LYS B N 1
ATOM 4452 C CA . LYS B 1 224 ? 5.402 25.047 -6.285 1 76.12 224 LYS B CA 1
ATOM 4453 C C . LYS B 1 224 ? 5.191 23.547 -6.129 1 76.12 224 LYS B C 1
ATOM 4455 O O . LYS B 1 224 ? 5.949 22.75 -6.684 1 76.12 224 LYS B O 1
ATOM 4460 N N . GLN B 1 225 ? 4.277 23.188 -5.305 1 86.06 225 GLN B N 1
ATOM 4461 C CA . GLN B 1 225 ? 3.867 21.797 -5.121 1 86.06 225 GLN B CA 1
ATOM 4462 C C . GLN B 1 225 ? 3.395 21.188 -6.434 1 86.06 225 GLN B C 1
ATOM 4464 O O . GLN B 1 225 ? 2.418 21.656 -7.027 1 86.06 225 GLN B O 1
ATOM 4469 N N . LYS B 1 226 ? 4.102 20.234 -6.953 1 90.31 226 LYS B N 1
ATOM 4470 C CA . LYS B 1 226 ? 3.645 19.5 -8.133 1 90.31 226 LYS B CA 1
ATOM 4471 C C . LYS B 1 226 ? 2.453 18.609 -7.809 1 90.31 226 LYS B C 1
ATOM 4473 O O . LYS B 1 226 ? 2.4 18.016 -6.734 1 90.31 226 LYS B O 1
ATOM 4478 N N . THR B 1 227 ? 1.521 18.547 -8.758 1 95.06 227 THR B N 1
ATOM 4479 C CA . THR B 1 227 ? 0.324 17.734 -8.555 1 95.06 227 THR B CA 1
ATOM 4480 C C . THR B 1 227 ? 0.187 16.672 -9.648 1 95.06 227 THR B C 1
ATOM 4482 O O . THR B 1 227 ? 0.705 16.859 -10.75 1 95.06 227 THR B O 1
ATOM 4485 N N . TYR B 1 228 ? -0.457 15.562 -9.336 1 95.56 228 TYR B N 1
ATOM 4486 C CA . TYR B 1 228 ? -0.679 14.453 -10.25 1 95.56 228 TYR B CA 1
ATOM 4487 C C . TYR B 1 228 ? -2.145 14.031 -10.25 1 95.56 228 TYR B C 1
ATOM 4489 O O . TYR B 1 228 ? -2.783 13.992 -9.195 1 95.56 228 TYR B O 1
ATOM 4497 N N . THR B 1 229 ? -2.654 13.812 -11.461 1 96.75 229 THR B N 1
ATOM 4498 C CA . THR B 1 229 ? -4.039 13.367 -11.609 1 96.75 229 THR B CA 1
ATOM 4499 C C . THR B 1 229 ? -4.117 12.102 -12.453 1 96.75 229 THR B C 1
ATOM 4501 O O . THR B 1 229 ? -3.137 11.711 -13.086 1 96.75 229 THR B O 1
ATOM 4504 N N . GLY B 1 230 ? -5.207 11.453 -12.336 1 96.19 230 GLY B N 1
ATOM 4505 C CA . GLY B 1 230 ? -5.445 10.258 -13.125 1 96.19 230 GLY B CA 1
ATOM 4506 C C . GLY B 1 230 ? -4.707 9.039 -12.609 1 96.19 230 GLY B C 1
ATOM 4507 O O . GLY B 1 230 ? -4.406 8.117 -13.375 1 96.19 230 GLY B O 1
ATOM 4508 N N . VAL B 1 231 ? -4.355 9.055 -11.398 1 96.31 231 VAL B N 1
ATOM 4509 C CA . VAL B 1 231 ? -3.59 7.957 -10.805 1 96.31 231 VAL B CA 1
ATOM 4510 C C . VAL B 1 231 ? -4.5 7.121 -9.914 1 96.31 231 VAL B C 1
ATOM 4512 O O . VAL B 1 231 ? -5.441 7.641 -9.312 1 96.31 231 VAL B O 1
ATOM 4515 N N . GLU B 1 232 ? -4.199 5.836 -9.859 1 97.56 232 GLU B N 1
ATOM 4516 C CA . GLU B 1 232 ? -4.988 4.91 -9.047 1 97.56 232 GLU B CA 1
ATOM 4517 C C . GLU B 1 232 ? -4.098 4.109 -8.102 1 97.56 232 GLU B C 1
ATOM 4519 O O . GLU B 1 232 ? -2.994 3.705 -8.477 1 97.56 232 GLU B O 1
ATOM 4524 N N . SER B 1 233 ? -4.551 3.979 -6.906 1 97.88 233 SER B N 1
ATOM 4525 C CA . SER B 1 233 ? -3.877 3.137 -5.922 1 97.88 233 SER B CA 1
ATOM 4526 C C . SER B 1 233 ? -4.875 2.262 -5.172 1 97.88 233 SER B C 1
ATOM 4528 O O . SER B 1 233 ? -5.949 2.727 -4.785 1 97.88 233 SER B O 1
ATOM 4530 N N . ARG B 1 234 ? -4.539 1.044 -5.02 1 97.38 234 ARG B N 1
ATOM 4531 C CA . ARG B 1 234 ? -5.406 0.099 -4.32 1 97.38 234 ARG B CA 1
ATOM 4532 C C . ARG B 1 234 ? -4.641 -0.641 -3.229 1 97.38 234 ARG B C 1
ATOM 4534 O O . ARG B 1 234 ? -3.59 -1.229 -3.488 1 97.38 234 ARG B O 1
ATOM 4541 N N . ILE B 1 235 ? -5.164 -0.582 -2.066 1 96.75 235 ILE B N 1
ATOM 4542 C CA . ILE B 1 235 ? -4.535 -1.193 -0.901 1 96.75 235 ILE B CA 1
ATOM 4543 C C . ILE B 1 235 ? -5.438 -2.293 -0.344 1 96.75 235 ILE B C 1
ATOM 4545 O O . ILE B 1 235 ? -6.523 -2.012 0.169 1 96.75 235 ILE B O 1
ATOM 4549 N N . ARG B 1 236 ? -4.965 -3.52 -0.374 1 94.75 236 ARG B N 1
ATOM 4550 C CA . ARG B 1 236 ? -5.727 -4.668 0.107 1 94.75 236 ARG B CA 1
ATOM 4551 C C . ARG B 1 236 ? -5.582 -4.828 1.616 1 94.75 236 ARG B C 1
ATOM 4553 O O . ARG B 1 236 ? -4.465 -4.918 2.133 1 94.75 236 ARG B O 1
ATOM 4560 N N . LYS B 1 237 ? -6.648 -4.84 2.266 1 93.31 237 LYS B N 1
ATOM 4561 C CA . LYS B 1 237 ? -6.676 -5.07 3.707 1 93.31 237 LYS B CA 1
ATOM 4562 C C . LYS B 1 237 ? -8.047 -5.582 4.156 1 93.31 237 LYS B C 1
ATOM 4564 O O . LYS B 1 237 ? -9.07 -5.195 3.592 1 93.31 237 LYS B O 1
ATOM 4569 N N . PRO B 1 238 ? -8.023 -6.496 5.168 1 93.62 238 PRO B N 1
ATOM 4570 C CA . PRO B 1 238 ? -9.32 -6.906 5.703 1 93.62 238 PRO B CA 1
ATOM 4571 C C . PRO B 1 238 ? -10.07 -5.762 6.383 1 93.62 238 PRO B C 1
ATOM 4573 O O . PRO B 1 238 ? -9.445 -4.785 6.816 1 93.62 238 PRO B O 1
ATOM 4576 N N . GLY B 1 239 ? -11.383 -5.883 6.496 1 93.56 239 GLY B N 1
ATOM 4577 C CA . GLY B 1 239 ? -12.195 -4.883 7.18 1 93.56 239 GLY B CA 1
ATOM 4578 C C . GLY B 1 239 ? -13.039 -4.051 6.234 1 93.56 239 GLY B C 1
ATOM 4579 O O . GLY B 1 239 ? -13.461 -4.539 5.184 1 93.56 239 GLY B O 1
ATOM 4580 N N . GLN B 1 240 ? -13.266 -2.816 6.727 1 96.69 240 GLN B N 1
ATOM 4581 C CA . GLN B 1 240 ? -14.109 -1.901 5.969 1 96.69 240 GLN B CA 1
ATOM 4582 C C . GLN B 1 240 ? -13.445 -1.498 4.656 1 96.69 240 GLN B C 1
ATOM 4584 O O . GLN B 1 240 ? -12.227 -1.341 4.594 1 96.69 240 GLN B O 1
ATOM 4589 N N . THR B 1 241 ? -14.305 -1.391 3.643 1 98 241 THR B N 1
ATOM 4590 C CA . THR B 1 241 ? -13.812 -0.926 2.348 1 98 241 THR B CA 1
ATOM 4591 C C . THR B 1 241 ? -14.062 0.571 2.184 1 98 241 THR B C 1
ATOM 4593 O O . THR B 1 241 ? -15.133 1.07 2.518 1 98 241 THR B O 1
ATOM 4596 N N . VAL B 1 242 ? -13.062 1.272 1.775 1 98.69 242 VAL B N 1
ATOM 4597 C CA . VAL B 1 242 ? -13.156 2.713 1.556 1 98.69 242 VAL B CA 1
ATOM 4598 C C . VAL B 1 242 ? -12.664 3.051 0.148 1 98.69 242 VAL B C 1
ATOM 4600 O O . VAL B 1 242 ? -11.625 2.553 -0.292 1 98.69 242 VAL B O 1
ATOM 4603 N N . ALA B 1 243 ? -13.391 3.764 -0.565 1 98.81 243 ALA B N 1
ATOM 4604 C CA . ALA B 1 243 ? -12.977 4.352 -1.836 1 98.81 243 ALA B CA 1
ATOM 4605 C C . ALA B 1 243 ? -12.961 5.875 -1.756 1 98.81 243 ALA B C 1
ATOM 4607 O O . ALA B 1 243 ? -13.891 6.484 -1.227 1 98.81 243 ALA B O 1
ATOM 4608 N N . VAL B 1 244 ? -11.906 6.461 -2.223 1 98.81 244 VAL B N 1
ATOM 4609 C CA . VAL B 1 244 ? -11.797 7.914 -2.201 1 98.81 244 VAL B CA 1
ATOM 4610 C C . VAL B 1 244 ? -11.43 8.422 -3.594 1 98.81 244 VAL B C 1
ATOM 4612 O O . VAL B 1 244 ? -10.438 7.988 -4.184 1 98.81 244 VAL B O 1
ATOM 4615 N N . ILE B 1 245 ? -12.234 9.328 -4.09 1 98.56 245 ILE B N 1
ATOM 4616 C CA . ILE B 1 245 ? -11.898 10.109 -5.273 1 98.56 245 ILE B CA 1
ATOM 4617 C C . ILE B 1 245 ? -11.242 11.422 -4.852 1 98.56 245 ILE B C 1
ATOM 4619 O O . ILE B 1 245 ? -11.688 12.07 -3.896 1 98.56 245 ILE B O 1
ATOM 4623 N N . GLY B 1 246 ? -10.195 11.75 -5.531 1 98.38 246 GLY B N 1
ATOM 4624 C CA . GLY B 1 246 ? -9.539 12.992 -5.156 1 98.38 246 GLY B CA 1
ATOM 4625 C C . GLY B 1 246 ? -9 13.766 -6.344 1 98.38 246 GLY B C 1
ATOM 4626 O O . GLY B 1 246 ? -8.719 13.188 -7.395 1 98.38 246 GLY B O 1
ATOM 4627 N N . LEU B 1 247 ? -8.898 15.086 -6.137 1 97.88 247 LEU B N 1
ATOM 4628 C CA . LEU B 1 247 ? -8.367 16 -7.137 1 97.88 247 LEU B CA 1
ATOM 4629 C C . LEU B 1 247 ? -7.562 17.125 -6.477 1 97.88 247 LEU B C 1
ATOM 4631 O O . LEU B 1 247 ? -8.086 17.875 -5.656 1 97.88 247 LEU B O 1
ATOM 4635 N N . PRO B 1 248 ? -6.309 17.156 -6.809 1 97.5 248 PRO B N 1
ATOM 4636 C CA . PRO B 1 248 ? -5.605 18.359 -6.371 1 97.5 248 PRO B CA 1
ATOM 4637 C C . PRO B 1 248 ? -6.18 19.641 -6.992 1 97.5 248 PRO B C 1
ATOM 4639 O O . PRO B 1 248 ? -6.582 19.641 -8.156 1 97.5 248 PRO B O 1
ATOM 4642 N N . VAL B 1 249 ? -6.23 20.656 -6.16 1 95.75 249 VAL B N 1
ATOM 4643 C CA . VAL B 1 249 ? -6.867 21.906 -6.551 1 95.75 249 VAL B CA 1
ATOM 4644 C C . VAL B 1 249 ? -5.941 23.078 -6.242 1 95.75 249 VAL B C 1
ATOM 4646 O O . VAL B 1 249 ? -5.277 23.109 -5.203 1 95.75 249 VAL B O 1
ATOM 4649 N N . ALA B 1 250 ? -5.938 24 -7.23 1 93.69 250 ALA B N 1
ATOM 4650 C CA . ALA B 1 250 ? -5.223 25.234 -6.93 1 93.69 250 ALA B CA 1
ATOM 4651 C C . ALA B 1 250 ? -5.879 25.984 -5.77 1 93.69 250 ALA B C 1
ATOM 4653 O O . ALA B 1 250 ? -7.109 26 -5.656 1 93.69 250 ALA B O 1
ATOM 4654 N N . SER B 1 251 ? -5.051 26.656 -4.984 1 89.69 251 SER B N 1
ATOM 4655 C CA . SER B 1 251 ? -5.551 27.359 -3.805 1 89.69 251 SER B CA 1
ATOM 4656 C C . SER B 1 251 ? -6.645 28.344 -4.176 1 89.69 251 SER B C 1
ATOM 4658 O O . SER B 1 251 ? -7.641 28.484 -3.461 1 89.69 251 SER B O 1
ATOM 4660 N N . ALA B 1 252 ? -6.508 29 -5.281 1 90.56 252 ALA B N 1
ATOM 4661 C CA . ALA B 1 252 ? -7.457 30.016 -5.719 1 90.56 252 ALA B CA 1
ATOM 4662 C C . ALA B 1 252 ? -8.789 29.391 -6.113 1 90.56 252 ALA B C 1
ATOM 4664 O O . ALA B 1 252 ? -9.82 30.078 -6.129 1 90.56 252 ALA B O 1
ATOM 4665 N N . ASP B 1 253 ? -8.758 28.109 -6.379 1 94.25 253 ASP B N 1
ATOM 4666 C CA . ASP B 1 253 ? -9.953 27.453 -6.891 1 94.25 253 ASP B CA 1
ATOM 4667 C C . ASP B 1 253 ? -10.68 26.688 -5.785 1 94.25 253 ASP B C 1
ATOM 4669 O O . ASP B 1 253 ? -11.703 26.047 -6.031 1 94.25 253 ASP B O 1
ATOM 4673 N N . VAL B 1 254 ? -10.203 26.734 -4.59 1 93.56 254 VAL B N 1
ATOM 4674 C CA . VAL B 1 254 ? -10.75 25.953 -3.473 1 93.56 254 VAL B CA 1
ATOM 4675 C C . VAL B 1 254 ? -12.234 26.266 -3.303 1 93.56 254 VAL B C 1
ATOM 4677 O O . VAL B 1 254 ? -13.055 25.359 -3.195 1 93.56 254 VAL B O 1
ATOM 4680 N N . PRO B 1 255 ? -12.617 27.562 -3.373 1 92.88 255 PRO B N 1
ATOM 4681 C CA . PRO B 1 255 ? -14.047 27.844 -3.213 1 92.88 255 PRO B CA 1
ATOM 4682 C C . PRO B 1 255 ? -14.906 27.203 -4.301 1 92.88 255 PRO B C 1
ATOM 4684 O O . PRO B 1 255 ? -16 26.703 -4.016 1 92.88 255 PRO B O 1
ATOM 4687 N N . THR B 1 256 ? -14.414 27.203 -5.504 1 95.12 256 THR B N 1
ATOM 4688 C CA . THR B 1 256 ? -15.141 26.609 -6.617 1 95.12 256 THR B CA 1
ATOM 4689 C C . THR B 1 256 ? -15.32 25.109 -6.398 1 95.12 256 THR B C 1
ATOM 4691 O O . THR B 1 256 ? -16.406 24.562 -6.625 1 95.12 256 THR B O 1
ATOM 4694 N N . TYR B 1 257 ? -14.336 24.5 -5.922 1 96 257 TYR B N 1
ATOM 4695 C CA . TYR B 1 257 ? -14.391 23.047 -5.75 1 96 257 TYR B CA 1
ATOM 4696 C C . TYR B 1 257 ? -15.203 22.672 -4.516 1 96 257 TYR B C 1
ATOM 4698 O O . TYR B 1 257 ? -15.633 21.531 -4.371 1 96 257 TYR B O 1
ATOM 4706 N N . LYS B 1 258 ? -15.352 23.562 -3.623 1 94.56 258 LYS B N 1
ATOM 4707 C CA . LYS B 1 258 ? -16.312 23.328 -2.557 1 94.56 258 LYS B CA 1
ATOM 4708 C C . LYS B 1 258 ? -17.734 23.203 -3.117 1 94.56 258 LYS B C 1
ATOM 4710 O O . LYS B 1 258 ? -18.531 22.422 -2.609 1 94.56 258 LYS B O 1
ATOM 4715 N N . LEU B 1 259 ? -17.984 23.969 -4.172 1 95.56 259 LEU B N 1
ATOM 4716 C CA . LEU B 1 259 ? -19.266 23.828 -4.852 1 95.56 259 LEU B CA 1
ATOM 4717 C C . LEU B 1 259 ? -19.359 22.469 -5.551 1 95.56 259 LEU B C 1
ATOM 4719 O O . LEU B 1 259 ? -20.406 21.844 -5.555 1 95.56 259 LEU B O 1
ATOM 4723 N N . VAL B 1 260 ? -18.266 22.062 -6.152 1 96.5 260 VAL B N 1
ATOM 4724 C CA . VAL B 1 260 ? -18.219 20.766 -6.797 1 96.5 260 VAL B CA 1
ATOM 4725 C C . VAL B 1 260 ? -18.516 19.672 -5.773 1 96.5 260 VAL B C 1
ATOM 4727 O O . VAL B 1 260 ? -19.281 18.75 -6.043 1 96.5 260 VAL B O 1
ATOM 4730 N N . SER B 1 261 ? -17.859 19.766 -4.609 1 95.75 261 SER B N 1
ATOM 4731 C CA . SER B 1 261 ? -18.078 18.797 -3.541 1 95.75 261 SER B CA 1
ATOM 4732 C C . SER B 1 261 ? -19.547 18.734 -3.146 1 95.75 261 SER B C 1
ATOM 4734 O O . SER B 1 261 ? -20.094 17.656 -2.93 1 95.75 261 SER B O 1
ATOM 4736 N N . ALA B 1 262 ? -20.125 19.891 -3.033 1 94.69 262 ALA B N 1
ATOM 4737 C CA . ALA B 1 262 ? -21.547 19.953 -2.693 1 94.69 262 ALA B CA 1
ATOM 4738 C C . ALA B 1 262 ? -22.391 19.297 -3.775 1 94.69 262 ALA B C 1
ATOM 4740 O O . ALA B 1 262 ? -23.375 18.609 -3.471 1 94.69 262 ALA B O 1
ATOM 4741 N N . ALA B 1 263 ? -22.016 19.531 -4.996 1 95.5 263 ALA B N 1
ATOM 4742 C CA . ALA B 1 263 ? -22.734 18.906 -6.113 1 95.5 263 ALA B CA 1
ATOM 4743 C C . ALA B 1 263 ? -22.672 17.391 -6.027 1 95.5 263 ALA B C 1
ATOM 4745 O O . ALA B 1 263 ? -23.672 16.719 -6.246 1 95.5 263 ALA B O 1
ATOM 4746 N N . VAL B 1 264 ? -21.547 16.844 -5.695 1 95.5 264 VAL B N 1
ATOM 4747 C CA . VAL B 1 264 ? -21.359 15.398 -5.625 1 95.5 264 VAL B CA 1
ATOM 4748 C C . VAL B 1 264 ? -22.188 14.828 -4.477 1 95.5 264 VAL B C 1
ATOM 4750 O O . VAL B 1 264 ? -22.906 13.836 -4.652 1 95.5 264 VAL B O 1
ATOM 4753 N N . VAL B 1 265 ? -22.125 15.438 -3.352 1 92.38 265 VAL B N 1
ATOM 4754 C CA . VAL B 1 265 ? -22.859 14.969 -2.18 1 92.38 265 VAL B CA 1
ATOM 4755 C C . VAL B 1 265 ? -24.359 14.961 -2.473 1 92.38 265 VAL B C 1
ATOM 4757 O O . VAL B 1 265 ? -25.062 14.031 -2.08 1 92.38 265 VAL B O 1
ATOM 4760 N N . SER B 1 266 ? -24.766 15.977 -3.145 1 93.25 266 SER B N 1
ATOM 4761 C CA . SER B 1 266 ? -26.188 16.094 -3.457 1 93.25 266 SER B CA 1
ATOM 4762 C C . SER B 1 266 ? -26.641 14.977 -4.387 1 93.25 266 SER B C 1
ATOM 4764 O O . SER B 1 266 ? -27.812 14.602 -4.387 1 93.25 266 SER B O 1
ATOM 4766 N N . ALA B 1 267 ? -25.75 14.484 -5.16 1 93.81 267 ALA B N 1
ATOM 4767 C CA . ALA B 1 267 ? -26.094 13.484 -6.172 1 93.81 267 ALA B CA 1
ATOM 4768 C C . ALA B 1 267 ? -26.062 12.078 -5.582 1 93.81 267 ALA B C 1
ATOM 4770 O O . ALA B 1 267 ? -26.562 11.133 -6.203 1 93.81 267 ALA B O 1
ATOM 4771 N N . ILE B 1 268 ? -25.516 11.883 -4.445 1 93.19 268 ILE B N 1
ATOM 4772 C CA . ILE B 1 268 ? -25.406 10.57 -3.814 1 93.19 268 ILE B CA 1
ATOM 4773 C C . ILE B 1 268 ? -26.594 10.344 -2.889 1 93.19 268 ILE B C 1
ATOM 4775 O O . ILE B 1 268 ? -26.859 11.148 -1.991 1 93.19 268 ILE B O 1
ATOM 4779 N N . PRO B 1 269 ? -27.266 9.281 -3.158 1 89.81 269 PRO B N 1
ATOM 4780 C CA . PRO B 1 269 ? -28.438 9.023 -2.312 1 89.81 269 PRO B CA 1
ATOM 4781 C C . PRO B 1 269 ? -28.062 8.742 -0.86 1 89.81 269 PRO B C 1
ATOM 4783 O O . PRO B 1 269 ? -26.906 8.375 -0.574 1 89.81 269 PRO B O 1
ATOM 4786 N N . ASP B 1 270 ? -29.031 8.961 -0.016 1 84.19 270 ASP B N 1
ATOM 4787 C CA . ASP B 1 270 ? -28.828 8.633 1.394 1 84.19 270 ASP B CA 1
ATOM 4788 C C . ASP B 1 270 ? -28.609 7.137 1.585 1 84.19 270 ASP B C 1
ATOM 4790 O O . ASP B 1 270 ? -29.25 6.316 0.912 1 84.19 270 ASP B O 1
ATOM 4794 N N . THR B 1 271 ? -27.641 6.879 2.365 1 82.31 271 THR B N 1
ATOM 4795 C CA . THR B 1 271 ? -27.312 5.488 2.637 1 82.31 271 THR B CA 1
ATOM 4796 C C . THR B 1 271 ? -27.484 5.168 4.121 1 82.31 271 THR B C 1
ATOM 4798 O O . THR B 1 271 ? -27.328 6.051 4.969 1 82.31 271 THR B O 1
ATOM 4801 N N . TYR B 1 272 ? -27.875 3.943 4.363 1 78.56 272 TYR B N 1
ATOM 4802 C CA . TYR B 1 272 ? -28 3.551 5.762 1 78.56 272 TYR B CA 1
ATOM 4803 C C . TYR B 1 272 ? -26.688 2.967 6.285 1 78.56 272 TYR B C 1
ATOM 4805 O O . TYR B 1 272 ? -26.344 3.135 7.457 1 78.56 272 TYR B O 1
ATOM 4813 N N . GLU B 1 273 ? -25.938 2.379 5.504 1 90.44 273 GLU B N 1
ATOM 4814 C CA . GLU B 1 273 ? -24.766 1.657 5.992 1 90.44 273 GLU B CA 1
ATOM 4815 C C . GLU B 1 273 ? -23.469 2.373 5.605 1 90.44 273 GLU B C 1
ATOM 4817 O O . GLU B 1 273 ? -22.547 2.479 6.418 1 90.44 273 GLU B O 1
ATOM 4822 N N . ALA B 1 274 ? -23.516 2.975 4.484 1 94.81 274 ALA B N 1
ATOM 4823 C CA . ALA B 1 274 ? -22.297 3.602 3.992 1 94.81 274 ALA B CA 1
ATOM 4824 C C . ALA B 1 274 ? -22.156 5.023 4.523 1 94.81 274 ALA B C 1
ATOM 4826 O O . ALA B 1 274 ? -23.156 5.695 4.793 1 94.81 274 ALA B O 1
ATOM 4827 N N . THR B 1 275 ? -21 5.477 4.82 1 95.19 275 THR B N 1
ATOM 4828 C CA . THR B 1 275 ? -20.672 6.859 5.156 1 95.19 275 THR B CA 1
ATOM 4829 C C . THR B 1 275 ? -20.031 7.566 3.969 1 95.19 275 THR B C 1
ATOM 4831 O O . THR B 1 275 ? -19.062 7.066 3.389 1 95.19 275 THR B O 1
ATOM 4834 N N . VAL B 1 276 ? -20.609 8.695 3.617 1 95.12 276 VAL B N 1
ATOM 4835 C CA . VAL B 1 276 ? -20.094 9.484 2.508 1 95.12 276 VAL B CA 1
ATOM 4836 C C . VAL B 1 276 ? -19.656 10.852 3.01 1 95.12 276 VAL B C 1
ATOM 4838 O O . VAL B 1 276 ? -20.406 11.539 3.703 1 95.12 276 VAL B O 1
ATOM 4841 N N . LYS B 1 277 ? -18.484 11.188 2.746 1 93.06 277 LYS B N 1
ATOM 4842 C CA . LYS B 1 277 ? -17.938 12.508 3.078 1 93.06 277 LYS B CA 1
ATOM 4843 C C . LYS B 1 277 ? -17.297 13.156 1.858 1 93.06 277 LYS B C 1
ATOM 4845 O O . LYS B 1 277 ? -16.609 12.484 1.075 1 93.06 277 LYS B O 1
ATOM 4850 N N . ALA B 1 278 ? -17.578 14.375 1.614 1 94.5 278 ALA B N 1
ATOM 4851 C CA . ALA B 1 278 ? -16.953 15.141 0.54 1 94.5 278 ALA B CA 1
ATOM 4852 C C . ALA B 1 278 ? -16.562 16.531 1.015 1 94.5 278 ALA B C 1
ATOM 4854 O O . ALA B 1 278 ? -17.359 17.203 1.688 1 94.5 278 ALA B O 1
ATOM 4855 N N . ASP B 1 279 ? -15.352 16.922 0.71 1 93.81 279 ASP B N 1
ATOM 4856 C CA . ASP B 1 279 ? -14.875 18.25 1.091 1 93.81 279 ASP B CA 1
ATOM 4857 C C . ASP B 1 279 ? -13.609 18.625 0.33 1 93.81 279 ASP B C 1
ATOM 4859 O O . ASP B 1 279 ? -13.141 17.859 -0.515 1 93.81 279 ASP B O 1
ATOM 4863 N N . VAL B 1 280 ? -13.188 19.875 0.543 1 94.75 280 VAL B N 1
ATOM 4864 C CA . VAL B 1 280 ? -11.914 20.344 0.003 1 94.75 280 VAL B CA 1
ATOM 4865 C C . VAL B 1 280 ? -10.992 20.75 1.145 1 94.75 280 VAL B C 1
ATOM 4867 O O . VAL B 1 280 ? -11.328 21.609 1.951 1 94.75 280 VAL B O 1
ATOM 4870 N N . LEU B 1 281 ? -9.922 20.031 1.23 1 92.12 281 LEU B N 1
ATOM 4871 C CA . LEU B 1 281 ? -8.891 20.438 2.178 1 92.12 281 LEU B CA 1
ATOM 4872 C C . LEU B 1 281 ? -8.039 21.562 1.613 1 92.12 281 LEU B C 1
ATOM 4874 O O . LEU B 1 281 ? -7.586 21.5 0.468 1 92.12 281 LEU B O 1
ATOM 4878 N N . SER B 1 282 ? -7.879 22.547 2.416 1 89.25 282 SER B N 1
ATOM 4879 C CA . SER B 1 282 ? -7.125 23.719 1.976 1 89.25 282 SER B CA 1
ATOM 4880 C C . SER B 1 282 ? -5.75 23.766 2.633 1 89.25 282 SER B C 1
ATOM 4882 O O . SER B 1 282 ? -5.633 23.625 3.852 1 89.25 282 SER B O 1
ATOM 4884 N N . TYR B 1 283 ? -4.738 23.938 1.807 1 87.12 283 TYR B N 1
ATOM 4885 C CA . TYR B 1 283 ? -3.365 24.109 2.271 1 87.12 283 TYR B CA 1
ATOM 4886 C C . TYR B 1 283 ? -2.773 25.422 1.751 1 87.12 283 TYR B C 1
ATOM 4888 O O . TYR B 1 283 ? -3.428 26.156 1.006 1 87.12 283 TYR B O 1
ATOM 4896 N N . GLU B 1 284 ? -1.604 25.734 2.242 1 78.12 284 GLU B N 1
ATOM 4897 C CA . GLU B 1 284 ? -0.966 26.984 1.87 1 78.12 284 GLU B CA 1
ATOM 4898 C C . GLU B 1 284 ? -0.763 27.078 0.361 1 78.12 284 GLU B C 1
ATOM 4900 O O . GLU B 1 284 ? -0.965 28.141 -0.234 1 78.12 284 GLU B O 1
ATOM 4905 N N . GLN B 1 285 ? -0.414 25.938 -0.314 1 79.12 285 GLN B N 1
ATOM 4906 C CA . GLN B 1 285 ? -0.007 26.016 -1.713 1 79.12 285 GLN B CA 1
ATOM 4907 C C . GLN B 1 285 ? -0.933 25.188 -2.6 1 79.12 285 GLN B C 1
ATOM 4909 O O . GLN B 1 285 ? -0.692 25.062 -3.801 1 79.12 285 GLN B O 1
ATOM 4914 N N . SER B 1 286 ? -1.875 24.656 -2.111 1 90.12 286 SER B N 1
ATOM 4915 C CA . SER B 1 286 ? -2.73 23.766 -2.891 1 90.12 286 SER B CA 1
ATOM 4916 C C . SER B 1 286 ? -3.961 23.344 -2.094 1 90.12 286 SER B C 1
ATOM 4918 O O . SER B 1 286 ? -4.168 23.812 -0.969 1 90.12 286 SER B O 1
ATOM 4920 N N . GLY B 1 287 ? -4.828 22.719 -2.68 1 94.06 287 GLY B N 1
ATOM 4921 C CA . GLY B 1 287 ? -5.965 22.047 -2.062 1 94.06 287 GLY B CA 1
ATOM 4922 C C . GLY B 1 287 ? -6.188 20.641 -2.584 1 94.06 287 GLY B C 1
ATOM 4923 O O . GLY B 1 287 ? -5.551 20.234 -3.551 1 94.06 287 GLY B O 1
ATOM 4924 N N . LEU B 1 288 ? -7.035 19.969 -1.867 1 96.81 288 LEU B N 1
ATOM 4925 C CA . LEU B 1 288 ? -7.359 18.609 -2.27 1 96.81 288 LEU B CA 1
ATOM 4926 C C . LEU B 1 288 ? -8.844 18.312 -2.08 1 96.81 288 LEU B C 1
ATOM 4928 O O . LEU B 1 288 ? -9.328 18.25 -0.947 1 96.81 288 LEU B O 1
ATOM 4932 N N . LEU B 1 289 ? -9.531 18.234 -3.168 1 97.94 289 LEU B N 1
ATOM 4933 C CA . LEU B 1 289 ? -10.898 17.734 -3.111 1 97.94 289 LEU B CA 1
ATOM 4934 C C . LEU B 1 289 ? -10.914 16.234 -2.861 1 97.94 289 LEU B C 1
ATOM 4936 O O . LEU B 1 289 ? -10.133 15.484 -3.459 1 97.94 289 LEU B O 1
ATOM 4940 N N . TYR B 1 290 ? -11.781 15.797 -1.987 1 98.19 290 TYR B N 1
ATOM 4941 C CA . TYR B 1 290 ? -11.93 14.352 -1.821 1 98.19 290 TYR B CA 1
ATOM 4942 C C . TYR B 1 290 ? -13.391 13.977 -1.606 1 98.19 290 TYR B C 1
ATOM 4944 O O . TYR B 1 290 ? -14.148 14.727 -1 1 98.19 290 TYR B O 1
ATOM 4952 N N . VAL B 1 291 ? -13.781 12.914 -2.119 1 98 291 VAL B N 1
ATOM 4953 C CA . VAL B 1 291 ? -15.039 12.211 -1.871 1 98 291 VAL B CA 1
ATOM 4954 C C . VAL B 1 291 ? -14.75 10.812 -1.33 1 98 291 VAL B C 1
ATOM 4956 O O . VAL B 1 291 ? -14.203 9.961 -2.039 1 98 291 VAL B O 1
ATOM 4959 N N . SER B 1 292 ? -15.133 10.617 -0.121 1 98.12 292 SER B N 1
ATOM 4960 C CA . SER B 1 292 ? -14.836 9.352 0.539 1 98.12 292 SER B CA 1
ATOM 4961 C C . SER B 1 292 ? -16.109 8.547 0.787 1 98.12 292 SER B C 1
ATOM 4963 O O . SER B 1 292 ? -17.094 9.078 1.313 1 98.12 292 SER B O 1
ATOM 4965 N N . ILE B 1 293 ? -16.078 7.34 0.395 1 97.94 293 ILE B N 1
ATOM 4966 C CA . ILE B 1 293 ? -17.172 6.398 0.608 1 97.94 293 ILE B CA 1
ATOM 4967 C C . ILE B 1 293 ? -16.672 5.195 1.404 1 97.94 293 ILE B C 1
ATOM 4969 O O . ILE B 1 293 ? -15.719 4.523 0.997 1 97.94 293 ILE B O 1
ATOM 4973 N N . ALA B 1 294 ? -17.266 4.949 2.504 1 98.12 294 ALA B N 1
ATOM 4974 C CA . ALA B 1 294 ? -16.844 3.84 3.361 1 98.12 294 ALA B CA 1
ATOM 4975 C C . ALA B 1 294 ? -18.047 2.957 3.725 1 98.12 294 ALA B C 1
ATOM 4977 O O . ALA B 1 294 ? -19.125 3.461 4.035 1 98.12 294 ALA B O 1
ATOM 4978 N N . SER B 1 295 ? -17.875 1.698 3.609 1 97.62 295 SER B N 1
ATOM 4979 C CA . SER B 1 295 ? -18.906 0.735 3.982 1 97.62 295 SER B CA 1
ATOM 4980 C C . SER B 1 295 ? -18.297 -0.633 4.281 1 97.62 295 SER B C 1
ATOM 4982 O O . SER B 1 295 ? -17.219 -0.96 3.789 1 97.62 295 SER B O 1
ATOM 4984 N N . ASP B 1 296 ? -19 -1.41 5.094 1 95.94 296 ASP B N 1
ATOM 4985 C CA . ASP B 1 296 ? -18.594 -2.797 5.316 1 95.94 296 ASP B CA 1
ATOM 4986 C C . ASP B 1 296 ? -18.938 -3.666 4.109 1 95.94 296 ASP B C 1
ATOM 4988 O O . ASP B 1 296 ? -18.406 -4.773 3.969 1 95.94 296 ASP B O 1
ATOM 4992 N N . ASP B 1 297 ? -19.781 -3.176 3.342 1 95.19 297 ASP B N 1
ATOM 4993 C CA . ASP B 1 297 ? -20.156 -3.852 2.104 1 95.19 297 ASP B CA 1
ATOM 4994 C C . ASP B 1 297 ? -19.422 -3.244 0.905 1 95.19 297 ASP B C 1
ATOM 4996 O O . ASP B 1 297 ? -19.812 -2.178 0.417 1 95.19 297 ASP B O 1
ATOM 5000 N N . ALA B 1 298 ? -18.5 -3.982 0.36 1 95.25 298 ALA B N 1
ATOM 5001 C CA . ALA B 1 298 ? -17.672 -3.482 -0.732 1 95.25 298 ALA B CA 1
ATOM 5002 C C . ALA B 1 298 ? -18.5 -3.215 -1.98 1 95.25 298 ALA B C 1
ATOM 5004 O O . ALA B 1 298 ? -18.203 -2.307 -2.756 1 95.25 298 ALA B O 1
ATOM 5005 N N . ALA B 1 299 ? -19.484 -4.016 -2.203 1 94.31 299 ALA B N 1
ATOM 5006 C CA . ALA B 1 299 ? -20.344 -3.816 -3.359 1 94.31 299 ALA B CA 1
ATOM 5007 C C . ALA B 1 299 ? -21.078 -2.479 -3.271 1 94.31 299 ALA B C 1
ATOM 5009 O O . ALA B 1 299 ? -21.281 -1.81 -4.289 1 94.31 299 ALA B O 1
ATOM 5010 N N . GLU B 1 300 ? -21.469 -2.139 -2.088 1 96.12 300 GLU B N 1
ATOM 5011 C CA . GLU B 1 300 ? -22.109 -0.843 -1.875 1 96.12 300 GLU B CA 1
ATOM 5012 C C . GLU B 1 300 ? -21.141 0.302 -2.182 1 96.12 300 GLU B C 1
ATOM 5014 O O . GLU B 1 300 ? -21.531 1.301 -2.791 1 96.12 300 GLU B O 1
ATOM 5019 N N . VAL B 1 301 ? -19.938 0.161 -1.734 1 97.44 301 VAL B N 1
ATOM 5020 C CA . VAL B 1 301 ? -18.922 1.163 -2.012 1 97.44 301 VAL B CA 1
ATOM 5021 C C . VAL B 1 301 ? -18.766 1.344 -3.521 1 97.44 301 VAL B C 1
ATOM 5023 O O . VAL B 1 301 ? -18.719 2.473 -4.016 1 97.44 301 VAL B O 1
ATOM 5026 N N . GLY B 1 302 ? -18.719 0.222 -4.234 1 97.12 302 GLY B N 1
ATOM 5027 C CA . GLY B 1 302 ? -18.594 0.285 -5.68 1 97.12 302 GLY B CA 1
ATOM 5028 C C . GLY B 1 302 ? -19.75 1.015 -6.344 1 97.12 302 GLY B C 1
ATOM 5029 O O . GLY B 1 302 ? -19.547 1.828 -7.242 1 97.12 302 GLY B O 1
ATOM 5030 N N . SER B 1 303 ? -20.906 0.732 -5.926 1 96.31 303 SER B N 1
ATOM 5031 C CA . SER B 1 303 ? -22.109 1.35 -6.492 1 96.31 303 SER B CA 1
ATOM 5032 C C . SER B 1 303 ? -22.125 2.855 -6.25 1 96.31 303 SER B C 1
ATOM 5034 O O . SER B 1 303 ? -22.406 3.633 -7.164 1 96.31 303 SER B O 1
ATOM 5036 N N . LEU B 1 304 ? -21.812 3.205 -5.035 1 97.19 304 LEU B N 1
ATOM 5037 C CA . LEU B 1 304 ? -21.812 4.621 -4.684 1 97.19 304 LEU B CA 1
ATOM 5038 C C . LEU B 1 304 ? -20.641 5.344 -5.359 1 97.19 304 LEU B C 1
ATOM 5040 O O . LEU B 1 304 ? -20.766 6.52 -5.715 1 97.19 304 LEU B O 1
ATOM 5044 N N . LEU B 1 305 ? -19.578 4.637 -5.488 1 97.81 305 LEU B N 1
ATOM 5045 C CA . LEU B 1 305 ? -18.438 5.195 -6.199 1 97.81 305 LEU B CA 1
ATOM 5046 C C . LEU B 1 305 ? -18.797 5.551 -7.633 1 97.81 305 LEU B C 1
ATOM 5048 O O . LEU B 1 305 ? -18.422 6.613 -8.133 1 97.81 305 LEU B O 1
ATOM 5052 N N . LYS B 1 306 ? -19.531 4.695 -8.305 1 97.88 306 LYS B N 1
ATOM 5053 C CA . LYS B 1 306 ? -19.984 4.957 -9.664 1 97.88 306 LYS B CA 1
ATOM 5054 C C . LYS B 1 306 ? -20.859 6.211 -9.711 1 97.88 306 LYS B C 1
ATOM 5056 O O . LYS B 1 306 ? -20.734 7.027 -10.625 1 97.88 306 LYS B O 1
ATOM 5061 N N . LYS B 1 307 ? -21.672 6.34 -8.781 1 97 307 LYS B N 1
ATOM 5062 C CA . LYS B 1 307 ? -22.547 7.512 -8.711 1 97 307 LYS B CA 1
ATOM 5063 C C . LYS B 1 307 ? -21.734 8.781 -8.461 1 97 307 LYS B C 1
ATOM 5065 O O . LYS B 1 307 ? -22.031 9.828 -9.047 1 97 307 LYS B O 1
ATOM 5070 N N . ALA B 1 308 ? -20.828 8.711 -7.547 1 97.56 308 ALA B N 1
ATOM 5071 C CA . ALA B 1 308 ? -19.969 9.859 -7.27 1 97.56 308 ALA B CA 1
ATOM 5072 C C . ALA B 1 308 ? -19.203 10.289 -8.516 1 97.56 308 ALA B C 1
ATOM 5074 O O . ALA B 1 308 ? -19.109 11.477 -8.82 1 97.56 308 ALA B O 1
ATOM 5075 N N . ALA B 1 309 ? -18.641 9.305 -9.195 1 97.88 309 ALA B N 1
ATOM 5076 C CA . ALA B 1 309 ? -17.906 9.586 -10.422 1 97.88 309 ALA B CA 1
ATOM 5077 C C . ALA B 1 309 ? -18.812 10.234 -11.469 1 97.88 309 ALA B C 1
ATOM 5079 O O . ALA B 1 309 ? -18.422 11.203 -12.125 1 97.88 309 ALA B O 1
ATOM 5080 N N . ALA B 1 310 ? -19.953 9.727 -11.625 1 97.12 310 ALA B N 1
ATOM 5081 C CA . ALA B 1 310 ? -20.922 10.297 -12.562 1 97.12 310 ALA B CA 1
ATOM 5082 C C . ALA B 1 310 ? -21.297 11.727 -12.18 1 97.12 310 ALA B C 1
ATOM 5084 O O . ALA B 1 310 ? -21.453 12.586 -13.047 1 97.12 310 ALA B O 1
ATOM 5085 N N . ALA B 1 311 ? -21.469 11.961 -10.922 1 96.69 311 ALA B N 1
ATOM 5086 C CA . ALA B 1 311 ? -21.781 13.297 -10.438 1 96.69 311 ALA B CA 1
ATOM 5087 C C . ALA B 1 311 ? -20.672 14.281 -10.773 1 96.69 311 ALA B C 1
ATOM 5089 O O . ALA B 1 311 ? -20.938 15.43 -11.141 1 96.69 311 ALA B O 1
ATOM 5090 N N . LEU B 1 312 ? -19.469 13.859 -10.586 1 96.69 312 LEU B N 1
ATOM 5091 C CA . LEU B 1 312 ? -18.328 14.703 -10.922 1 96.69 312 LEU B CA 1
ATOM 5092 C C . LEU B 1 312 ? -18.312 15.023 -12.414 1 96.69 312 LEU B C 1
ATOM 5094 O O . LEU B 1 312 ? -18.047 16.156 -12.805 1 96.69 312 LEU B O 1
ATOM 5098 N N . GLU B 1 313 ? -18.531 14.039 -13.195 1 95.31 313 GLU B N 1
ATOM 5099 C CA . GLU B 1 313 ? -18.594 14.242 -14.633 1 95.31 313 GLU B CA 1
ATOM 5100 C C . GLU B 1 313 ? -19.703 15.242 -15.008 1 95.31 313 GLU B C 1
ATOM 5102 O O . GLU B 1 313 ? -19.484 16.109 -15.852 1 95.31 313 GLU B O 1
ATOM 5107 N N . LYS B 1 314 ? -20.781 15.109 -14.391 1 95.06 314 LYS B N 1
ATOM 5108 C CA . LYS B 1 314 ? -21.906 16 -14.648 1 95.06 314 LYS B CA 1
ATOM 5109 C C . LYS B 1 314 ? -21.594 17.422 -14.195 1 95.06 314 LYS B C 1
ATOM 5111 O O . LYS B 1 314 ? -22 18.406 -14.836 1 95.06 314 LYS B O 1
ATOM 5116 N N . ALA B 1 315 ? -20.922 17.531 -13.117 1 95.12 315 ALA B N 1
ATOM 5117 C CA . ALA B 1 315 ? -20.562 18.844 -12.562 1 95.12 315 ALA B CA 1
ATOM 5118 C C . ALA B 1 315 ? -19.562 19.562 -13.461 1 95.12 315 ALA B C 1
ATOM 5120 O O . ALA B 1 315 ? -19.516 20.797 -13.484 1 95.12 315 ALA B O 1
ATOM 5121 N N . SER B 1 316 ? -18.766 18.812 -14.164 1 94.31 316 SER B N 1
ATOM 5122 C CA . SER B 1 316 ? -17.734 19.391 -15.008 1 94.31 316 SER B CA 1
ATOM 5123 C C . SER B 1 316 ? -18.328 20.234 -16.125 1 94.31 316 SER B C 1
ATOM 5125 O O . SER B 1 316 ? -19.062 19.734 -16.969 1 94.31 316 SER B O 1
ATOM 5127 N N . GLY B 1 317 ? -18.062 21.438 -16.125 1 91 317 GLY B N 1
ATOM 5128 C CA . GLY B 1 317 ? -18.516 22.359 -17.141 1 91 317 GLY B CA 1
ATOM 5129 C C . GLY B 1 317 ? -19.938 22.859 -16.922 1 91 317 GLY B C 1
ATOM 5130 O O . GLY B 1 317 ? -20.438 23.672 -17.688 1 91 317 GLY B O 1
ATOM 5131 N N . SER B 1 318 ? -20.547 22.406 -15.906 1 92.25 318 SER B N 1
ATOM 5132 C CA . SER B 1 318 ? -21.922 22.828 -15.602 1 92.25 318 SER B CA 1
ATOM 5133 C C . SER B 1 318 ? -21.938 23.984 -14.602 1 92.25 318 SER B C 1
ATOM 5135 O O . SER B 1 318 ? -20.922 24.281 -13.977 1 92.25 318 SER B O 1
ATOM 5137 N N . SER B 1 319 ? -23.062 24.562 -14.555 1 92.81 319 SER B N 1
ATOM 5138 C CA . SER B 1 319 ? -23.219 25.625 -13.57 1 92.81 319 SER B CA 1
ATOM 5139 C C . SER B 1 319 ? -23.281 25.078 -12.156 1 92.81 319 SER B C 1
ATOM 5141 O O . SER B 1 319 ? -24.047 24.156 -11.875 1 92.81 319 SER B O 1
ATOM 5143 N N . LEU B 1 320 ? -22.516 25.703 -11.273 1 94.94 320 LEU B N 1
ATOM 5144 C CA . LEU B 1 320 ? -22.406 25.234 -9.898 1 94.94 320 LEU B CA 1
ATOM 5145 C C . LEU B 1 320 ? -23.156 26.156 -8.945 1 94.94 320 LEU B C 1
ATOM 5147 O O . LEU B 1 320 ? -23.188 25.906 -7.738 1 94.94 320 LEU B O 1
ATOM 5151 N N . THR B 1 321 ? -23.797 27.094 -9.43 1 92.38 321 THR B N 1
ATOM 5152 C CA . THR B 1 321 ? -24.391 28.156 -8.625 1 92.38 321 THR B CA 1
ATOM 5153 C C . THR B 1 321 ? -25.484 27.594 -7.707 1 92.38 321 THR B C 1
ATOM 5155 O O . THR B 1 321 ? -25.641 28.078 -6.582 1 92.38 321 THR B O 1
ATOM 5158 N N . LYS B 1 322 ? -26.188 26.688 -8.172 1 93 322 LYS B N 1
ATOM 5159 C CA . LYS B 1 322 ? -27.312 26.156 -7.41 1 93 322 LYS B CA 1
ATOM 5160 C C . LYS B 1 322 ? -26.828 25.438 -6.148 1 93 322 LYS B C 1
ATOM 5162 O O . LYS B 1 322 ? -27.609 25.188 -5.238 1 93 322 LYS B O 1
ATOM 5167 N N . TYR B 1 323 ? -25.562 25.156 -6.074 1 94.06 323 TYR B N 1
ATOM 5168 C CA . TYR B 1 323 ? -25.062 24.375 -4.949 1 94.06 323 TYR B CA 1
ATOM 5169 C C . TYR B 1 323 ? -24.484 25.281 -3.875 1 94.06 323 TYR B C 1
ATOM 5171 O O . TYR B 1 323 ? -24.031 24.812 -2.83 1 94.06 323 TYR B O 1
ATOM 5179 N N . LYS B 1 324 ? -24.469 26.562 -4.008 1 90.62 324 LYS B N 1
ATOM 5180 C CA . LYS B 1 324 ? -23.875 27.516 -3.078 1 90.62 324 LYS B CA 1
ATOM 5181 C C . LYS B 1 324 ? -24.5 27.391 -1.692 1 90.62 324 LYS B C 1
ATOM 5183 O O . LYS B 1 324 ? -23.797 27.359 -0.684 1 90.62 324 LYS B O 1
ATOM 5188 N N . PRO B 1 325 ? -25.875 27.281 -1.616 1 89.06 325 PRO B N 1
ATOM 5189 C CA . PRO B 1 325 ? -26.453 27.156 -0.279 1 89.06 325 PRO B CA 1
ATOM 5190 C C . PRO B 1 325 ? -26 25.891 0.447 1 89.06 325 PRO B C 1
ATOM 5192 O O . PRO B 1 325 ? -25.688 25.938 1.643 1 89.06 325 PRO B O 1
ATOM 5195 N N . LEU B 1 326 ? -25.938 24.891 -0.228 1 89.94 326 LEU B N 1
ATOM 5196 C CA . LEU B 1 326 ? -25.5 23.641 0.383 1 89.94 326 LEU B CA 1
ATOM 5197 C C . LEU B 1 326 ? -24.047 23.719 0.801 1 89.94 326 LEU B C 1
ATOM 5199 O O . LEU B 1 326 ? -23.672 23.266 1.888 1 89.94 326 LEU B O 1
ATOM 5203 N N . ALA B 1 327 ? -23.219 24.234 -0.043 1 90.38 327 ALA B N 1
ATOM 5204 C CA . ALA B 1 327 ? -21.797 24.391 0.265 1 90.38 327 ALA B CA 1
ATOM 5205 C C . ALA B 1 327 ? -21.594 25.25 1.516 1 90.38 327 ALA B C 1
ATOM 5207 O O . ALA B 1 327 ? -20.719 24.953 2.34 1 90.38 327 ALA B O 1
ATOM 5208 N N . SER B 1 328 ? -22.359 26.219 1.635 1 86.38 328 SER B N 1
ATOM 5209 C CA . SER B 1 328 ? -22.297 27.094 2.797 1 86.38 328 SER B CA 1
ATOM 5210 C C . SER B 1 328 ? -22.688 26.359 4.07 1 86.38 328 SER B C 1
ATOM 5212 O O . SER B 1 328 ? -22.094 26.562 5.129 1 86.38 328 SER B O 1
ATOM 5214 N N . TYR B 1 329 ? -23.672 25.547 3.912 1 84.19 329 TYR B N 1
ATOM 5215 C CA . TYR B 1 329 ? -24.125 24.75 5.043 1 84.19 329 TYR B CA 1
ATOM 5216 C C . TYR B 1 329 ? -23.047 23.797 5.512 1 84.19 329 TYR B C 1
ATOM 5218 O O . TYR B 1 329 ? -22.766 23.688 6.711 1 84.19 329 TYR B O 1
ATOM 5226 N N . ILE B 1 330 ? -22.438 23.188 4.559 1 81.69 330 ILE B N 1
ATOM 5227 C CA . ILE B 1 330 ? -21.375 22.234 4.871 1 81.69 330 ILE B CA 1
ATOM 5228 C C . ILE B 1 330 ? -20.188 22.969 5.5 1 81.69 330 ILE B C 1
ATOM 5230 O O . ILE B 1 330 ? -19.609 22.484 6.48 1 81.69 330 ILE B O 1
ATOM 5234 N N . ALA B 1 331 ? -19.812 24.016 4.957 1 77.75 331 ALA B N 1
ATOM 5235 C CA . ALA B 1 331 ? -18.719 24.828 5.473 1 77.75 331 ALA B CA 1
ATOM 5236 C C . ALA B 1 331 ? -19 25.297 6.895 1 77.75 331 ALA B C 1
ATOM 5238 O O . ALA B 1 331 ? -18.094 25.328 7.738 1 77.75 331 ALA B O 1
ATOM 5239 N N . GLY B 1 332 ? -20.172 25.719 7.141 1 70 332 GLY B N 1
ATOM 5240 C CA . GLY B 1 332 ? -20.578 26.172 8.469 1 70 332 GLY B CA 1
ATOM 5241 C C . GLY B 1 332 ? -20.469 25.094 9.523 1 70 332 GLY B C 1
ATOM 5242 O O . GLY B 1 332 ? -20.047 25.359 10.656 1 70 332 GLY B O 1
ATOM 5243 N N . ALA B 1 333 ? -20.719 23.906 9.102 1 66.75 333 ALA B N 1
ATOM 5244 C CA . ALA B 1 333 ? -20.641 22.781 10.016 1 66.75 333 ALA B CA 1
ATOM 5245 C C . ALA B 1 333 ? -19.188 22.484 10.414 1 66.75 333 ALA B C 1
ATOM 5247 O O . ALA B 1 333 ? -18.922 22.016 11.523 1 66.75 333 ALA B O 1
ATOM 5248 N N . ASP B 1 334 ? -18.312 22.875 9.57 1 61.84 334 ASP B N 1
ATOM 5249 C CA . ASP B 1 334 ? -16.906 22.625 9.844 1 61.84 334 ASP B CA 1
ATOM 5250 C C . ASP B 1 334 ? -16.234 23.875 10.414 1 61.84 334 ASP B C 1
ATOM 5252 O O . ASP B 1 334 ? -15.023 23.875 10.648 1 61.84 334 ASP B O 1
ATOM 5256 N N . GLY B 1 335 ? -17.016 24.891 10.617 1 61.66 335 GLY B N 1
ATOM 5257 C CA . GLY B 1 335 ? -16.516 26.125 11.195 1 61.66 335 GLY B CA 1
ATOM 5258 C C . GLY B 1 335 ? -15.961 27.094 10.164 1 61.66 335 GLY B C 1
ATOM 5259 O O . GLY B 1 335 ? -15.391 28.125 10.516 1 61.66 335 GLY B O 1
ATOM 5260 N N . SER B 1 336 ? -16.047 26.688 8.883 1 61.91 336 SER B N 1
ATOM 5261 C CA . SER B 1 336 ? -15.578 27.594 7.84 1 61.91 336 SER B CA 1
ATOM 5262 C C . SER B 1 336 ? -16.641 28.625 7.484 1 61.91 336 SER B C 1
ATOM 5264 O O . SER B 1 336 ? -17.828 28.391 7.68 1 61.91 336 SER B O 1
ATOM 5266 N N . SER B 1 337 ? -16.156 29.875 7.148 1 61.19 337 SER B N 1
ATOM 5267 C CA . SER B 1 337 ? -17.094 30.969 6.852 1 61.19 337 SER B CA 1
ATOM 5268 C C . SER B 1 337 ? -17.609 30.875 5.426 1 61.19 337 SER B C 1
ATOM 5270 O O . SER B 1 337 ? -16.906 30.422 4.523 1 61.19 337 SER B O 1
ATOM 5272 N N . ALA B 1 338 ? -18.828 31.109 5.332 1 62.72 338 ALA B N 1
ATOM 5273 C CA . ALA B 1 338 ? -19.484 31.25 4.039 1 62.72 338 ALA B CA 1
ATOM 5274 C C . ALA B 1 338 ? -18.766 32.25 3.15 1 62.72 338 ALA B C 1
ATOM 5276 O O . ALA B 1 338 ? -18.859 32.188 1.923 1 62.72 338 ALA B O 1
ATOM 5277 N N . LYS B 1 339 ? -18.094 33.156 3.719 1 66.62 339 LYS B N 1
ATOM 5278 C CA . LYS B 1 339 ? -17.375 34.188 2.979 1 66.62 339 LYS B CA 1
ATOM 5279 C C . LYS B 1 339 ? -16.297 33.562 2.092 1 66.62 339 LYS B C 1
ATOM 5281 O O . LYS B 1 339 ? -15.922 34.156 1.066 1 66.62 339 LYS B O 1
ATOM 5286 N N . ASP B 1 340 ? -16 32.375 2.393 1 74.44 340 ASP B N 1
ATOM 5287 C CA . ASP B 1 340 ? -14.938 31.703 1.649 1 74.44 340 ASP B CA 1
ATOM 5288 C C . ASP B 1 340 ? -15.43 31.25 0.275 1 74.44 340 ASP B C 1
ATOM 5290 O O . ASP B 1 340 ? -14.625 30.984 -0.621 1 74.44 340 ASP B O 1
ATOM 5294 N N . LEU B 1 341 ? -16.766 31.422 0.07 1 84.81 341 LEU B N 1
ATOM 5295 C CA . LEU B 1 341 ? -17.344 30.891 -1.165 1 84.81 341 LEU B CA 1
ATOM 5296 C C . LEU B 1 341 ? -17.609 32.031 -2.16 1 84.81 341 LEU B C 1
ATOM 5298 O O . LEU B 1 341 ? -17.984 31.766 -3.303 1 84.81 341 LEU B O 1
ATOM 5302 N N . GLU B 1 342 ? -17.359 33.25 -1.781 1 83 342 GLU B N 1
ATOM 5303 C CA . GLU B 1 342 ? -17.672 34.406 -2.615 1 83 342 GLU B CA 1
ATOM 5304 C C . GLU B 1 342 ? -16.828 34.438 -3.881 1 83 342 GLU B C 1
ATOM 5306 O O . GLU B 1 342 ? -17.266 34.906 -4.926 1 83 342 GLU B O 1
ATOM 5311 N N . SER B 1 343 ? -15.695 33.875 -3.818 1 87.06 343 SER B N 1
ATOM 5312 C CA . SER B 1 343 ? -14.766 33.938 -4.945 1 87.06 343 SER B CA 1
ATOM 5313 C C . SER B 1 343 ? -14.93 32.719 -5.844 1 87.06 343 SER B C 1
ATOM 5315 O O . SER B 1 343 ? -14.164 32.531 -6.789 1 87.06 343 SER B O 1
ATOM 5317 N N . ALA B 1 344 ? -15.945 31.969 -5.582 1 92.81 344 ALA B N 1
ATOM 5318 C CA . ALA B 1 344 ? -16.156 30.75 -6.355 1 92.81 344 ALA B CA 1
ATOM 5319 C C . ALA B 1 344 ? -16.594 31.078 -7.781 1 92.81 344 ALA B C 1
ATOM 5321 O O . ALA B 1 344 ? -17.422 31.969 -7.996 1 92.81 344 ALA B O 1
ATOM 5322 N N . LYS B 1 345 ? -16.031 30.375 -8.672 1 92.81 345 LYS B N 1
ATOM 5323 C CA . LYS B 1 345 ? -16.453 30.469 -10.062 1 92.81 345 LYS B CA 1
ATOM 5324 C C . LYS B 1 345 ? -17.766 29.734 -10.297 1 92.81 345 LYS B C 1
ATOM 5326 O O . LYS B 1 345 ? -18.156 28.891 -9.484 1 92.81 345 LYS B O 1
ATOM 5331 N N . THR B 1 346 ? -18.328 30.047 -11.477 1 91.44 346 THR B N 1
ATOM 5332 C CA . THR B 1 346 ? -19.641 29.484 -11.766 1 91.44 346 THR B CA 1
ATOM 5333 C C . THR B 1 346 ? -19.5 28.094 -12.367 1 91.44 346 THR B C 1
ATOM 5335 O O . THR B 1 346 ? -20.453 27.297 -12.352 1 91.44 346 THR B O 1
ATOM 5338 N N . SER B 1 347 ? -18.391 27.922 -13.008 1 93.62 347 SER B N 1
ATOM 5339 C CA . SER B 1 347 ? -18.156 26.609 -13.602 1 93.62 347 SER B CA 1
ATOM 5340 C C . SER B 1 347 ? -16.672 26.281 -13.633 1 93.62 347 SER B C 1
ATOM 5342 O O . SER B 1 347 ? -15.828 27.172 -13.5 1 93.62 347 SER B O 1
ATOM 5344 N N . VAL B 1 348 ? -16.391 25 -13.727 1 94.81 348 VAL B N 1
ATOM 5345 C CA . VAL B 1 348 ? -15.016 24.531 -13.828 1 94.81 348 VAL B CA 1
ATOM 5346 C C . VAL B 1 348 ? -14.969 23.219 -14.594 1 94.81 348 VAL B C 1
ATOM 5348 O O . VAL B 1 348 ? -15.867 22.375 -14.469 1 94.81 348 VAL B O 1
ATOM 5351 N N . LYS B 1 349 ? -13.922 23.125 -15.422 1 94.12 349 LYS B N 1
ATOM 5352 C CA . LYS B 1 349 ? -13.648 21.844 -16.062 1 94.12 349 LYS B CA 1
ATOM 5353 C C . LYS B 1 349 ? -12.852 20.922 -15.133 1 94.12 349 LYS B C 1
ATOM 5355 O O . LYS B 1 349 ? -11.742 21.281 -14.703 1 94.12 349 LYS B O 1
ATOM 5360 N N . ILE B 1 350 ? -13.383 19.812 -14.867 1 95.5 350 ILE B N 1
ATOM 5361 C CA . ILE B 1 350 ? -12.789 18.906 -13.891 1 95.5 350 ILE B CA 1
ATOM 5362 C C . ILE B 1 350 ? -11.898 17.891 -14.602 1 95.5 350 ILE B C 1
ATOM 5364 O O . ILE B 1 350 ? -12.367 17.156 -15.477 1 95.5 350 ILE B O 1
ATOM 5368 N N . PRO B 1 351 ? -10.641 17.844 -14.234 1 95.31 351 PRO B N 1
ATOM 5369 C CA . PRO B 1 351 ? -9.742 16.859 -14.844 1 95.31 351 PRO B CA 1
ATOM 5370 C C . PRO B 1 351 ? -10.008 15.438 -14.352 1 95.31 351 PRO B C 1
ATOM 5372 O O . PRO B 1 351 ? -10.93 15.219 -13.555 1 95.31 351 PRO B O 1
ATOM 5375 N N . LYS B 1 352 ? -9.188 14.469 -14.945 1 96.06 352 LYS B N 1
ATOM 5376 C CA . LYS B 1 352 ? -9.297 13.086 -14.484 1 96.06 352 LYS B CA 1
ATOM 5377 C C . LYS B 1 352 ? -8.945 12.961 -13.008 1 96.06 352 LYS B C 1
ATOM 5379 O O . LYS B 1 352 ? -7.934 13.508 -12.562 1 96.06 352 LYS B O 1
ATOM 5384 N N . PHE B 1 353 ? -9.797 12.297 -12.297 1 98.06 353 PHE B N 1
ATOM 5385 C CA . PHE B 1 353 ? -9.609 12.227 -10.852 1 98.06 353 PHE B CA 1
ATOM 5386 C C . PHE B 1 353 ? -8.648 11.102 -10.484 1 98.06 353 PHE B C 1
ATOM 5388 O O . PHE B 1 353 ? -8.359 10.234 -11.305 1 98.06 353 PHE B O 1
ATOM 5395 N N . ASN B 1 354 ? -8.109 11.195 -9.297 1 98.44 354 ASN B N 1
ATOM 5396 C CA . ASN B 1 354 ? -7.375 10.102 -8.656 1 98.44 354 ASN B CA 1
ATOM 5397 C C . ASN B 1 354 ? -8.312 9.18 -7.879 1 98.44 354 ASN B C 1
ATOM 5399 O O . ASN B 1 354 ? -9.359 9.617 -7.391 1 98.44 354 ASN B O 1
ATOM 5403 N N . LEU B 1 355 ? -7.93 7.926 -7.805 1 98.69 355 LEU B N 1
ATOM 5404 C CA . LEU B 1 355 ? -8.758 6.961 -7.086 1 98.69 355 LEU B CA 1
ATOM 5405 C C . LEU B 1 355 ? -7.91 6.125 -6.133 1 98.69 355 LEU B C 1
ATOM 5407 O O . LEU B 1 355 ? -6.883 5.57 -6.531 1 98.69 355 LEU B O 1
ATOM 5411 N N . VAL B 1 356 ? -8.305 6.09 -4.891 1 98.81 356 VAL B N 1
ATOM 5412 C CA . VAL B 1 356 ? -7.703 5.195 -3.906 1 98.81 356 VAL B CA 1
ATOM 5413 C C . VAL B 1 356 ? -8.773 4.262 -3.338 1 98.81 356 VAL B C 1
ATOM 5415 O O . VAL B 1 356 ? -9.875 4.703 -2.996 1 98.81 356 VAL B O 1
ATOM 5418 N N . VAL B 1 357 ? -8.508 3.031 -3.289 1 98.75 357 VAL B N 1
ATOM 5419 C CA . VAL B 1 357 ? -9.391 2.059 -2.658 1 98.75 357 VAL B CA 1
ATOM 5420 C C . VAL B 1 357 ? -8.625 1.277 -1.593 1 98.75 357 VAL B C 1
ATOM 5422 O O . VAL B 1 357 ? -7.516 0.805 -1.842 1 98.75 357 VAL B O 1
ATOM 5425 N N . VAL B 1 358 ? -9.188 1.18 -0.439 1 98.44 358 VAL B N 1
ATOM 5426 C CA . VAL B 1 358 ? -8.633 0.402 0.664 1 98.44 358 VAL B CA 1
ATOM 5427 C C . VAL B 1 358 ? -9.648 -0.646 1.117 1 98.44 358 VAL B C 1
ATOM 5429 O O . VAL B 1 358 ? -10.82 -0.332 1.333 1 98.44 358 VAL B O 1
ATOM 5432 N N . GLY B 1 359 ? -9.281 -1.909 1.228 1 97.62 359 GLY B N 1
ATOM 5433 C CA . GLY B 1 359 ? -10.18 -2.975 1.655 1 97.62 359 GLY B CA 1
ATOM 5434 C C . GLY B 1 359 ? -10.344 -4.066 0.614 1 97.62 359 GLY B C 1
ATOM 5435 O O . GLY B 1 359 ? -9.359 -4.602 0.104 1 97.62 359 GLY B O 1
ATOM 5436 N N . ASP B 1 360 ? -11.562 -4.449 0.402 1 96 360 ASP B N 1
ATOM 5437 C CA . ASP B 1 360 ? -11.867 -5.426 -0.638 1 96 360 ASP B CA 1
ATOM 5438 C C . ASP B 1 360 ? -11.836 -4.785 -2.023 1 96 360 ASP B C 1
ATOM 5440 O O . ASP B 1 360 ? -12.883 -4.523 -2.619 1 96 360 ASP B O 1
ATOM 5444 N N . VAL B 1 361 ? -10.664 -4.688 -2.496 1 95.19 361 VAL B N 1
ATOM 5445 C CA . VAL B 1 361 ? -10.422 -3.912 -3.709 1 95.19 361 VAL B CA 1
ATOM 5446 C C . VAL B 1 361 ? -10.977 -4.664 -4.918 1 95.19 361 VAL B C 1
ATOM 5448 O O . VAL B 1 361 ? -11.273 -4.055 -5.949 1 95.19 361 VAL B O 1
ATOM 5451 N N . ASP B 1 362 ? -11.156 -5.961 -4.797 1 91.62 362 ASP B N 1
ATOM 5452 C CA . ASP B 1 362 ? -11.633 -6.785 -5.902 1 91.62 362 ASP B CA 1
ATOM 5453 C C . ASP B 1 362 ? -13.078 -6.438 -6.262 1 91.62 362 ASP B C 1
ATOM 5455 O O . ASP B 1 362 ? -13.492 -6.59 -7.414 1 91.62 362 ASP B O 1
ATOM 5459 N N . SER B 1 363 ? -13.805 -6.004 -5.32 1 92.75 363 SER B N 1
ATOM 5460 C CA . SER B 1 363 ? -15.234 -5.781 -5.496 1 92.75 363 SER B CA 1
ATOM 5461 C C . SER B 1 363 ? -15.531 -4.328 -5.859 1 92.75 363 SER B C 1
ATOM 5463 O O . SER B 1 363 ? -16.688 -3.934 -5.973 1 92.75 363 SER B O 1
ATOM 5465 N N . VAL B 1 364 ? -14.562 -3.52 -5.918 1 96.81 364 VAL B N 1
ATOM 5466 C CA . VAL B 1 364 ? -14.719 -2.115 -6.277 1 96.81 364 VAL B CA 1
ATOM 5467 C C . VAL B 1 364 ? -14.227 -1.888 -7.707 1 96.81 364 VAL B C 1
ATOM 5469 O O . VAL B 1 364 ? -13.148 -2.359 -8.078 1 96.81 364 VAL B O 1
ATOM 5472 N N . PRO B 1 365 ? -14.93 -1.216 -8.516 1 97 365 PRO B N 1
ATOM 5473 C CA . PRO B 1 365 ? -14.539 -1.006 -9.914 1 97 365 PRO B CA 1
ATOM 5474 C C . PRO B 1 365 ? -13.203 -0.277 -10.047 1 97 365 PRO B C 1
ATOM 5476 O O . PRO B 1 365 ? -12.844 0.522 -9.172 1 97 365 PRO B O 1
ATOM 5479 N N . LEU B 1 366 ? -12.523 -0.606 -11.148 1 96.19 366 LEU B N 1
ATOM 5480 C CA . LEU B 1 366 ? -11.305 0.119 -11.492 1 96.19 366 LEU B CA 1
ATOM 5481 C C . LEU B 1 366 ? -11.633 1.527 -11.977 1 96.19 366 LEU B C 1
ATOM 5483 O O . LEU B 1 366 ? -12.766 1.804 -12.383 1 96.19 366 LEU B O 1
ATOM 5487 N N . ALA B 1 367 ? -10.633 2.373 -11.906 1 96 367 ALA B N 1
ATOM 5488 C CA . ALA B 1 367 ? -10.828 3.762 -12.312 1 96 367 ALA B CA 1
ATOM 5489 C C . ALA B 1 367 ? -11.336 3.844 -13.75 1 96 367 ALA B C 1
ATOM 5491 O O . ALA B 1 367 ? -12.188 4.684 -14.062 1 96 367 ALA B O 1
ATOM 5492 N N . ASP B 1 368 ? -10.859 2.967 -14.664 1 93.06 368 ASP B N 1
ATOM 5493 C CA . ASP B 1 368 ? -11.219 3.021 -16.078 1 93.06 368 ASP B CA 1
ATOM 5494 C C . ASP B 1 368 ? -12.625 2.469 -16.312 1 93.06 368 ASP B C 1
ATOM 5496 O O . ASP B 1 368 ? -13.164 2.58 -17.406 1 93.06 368 ASP B O 1
ATOM 5500 N N . GLU B 1 369 ? -13.172 1.877 -15.305 1 94.25 369 GLU B N 1
ATOM 5501 C CA . GLU B 1 369 ? -14.531 1.35 -15.391 1 94.25 369 GLU B CA 1
ATOM 5502 C C . GLU B 1 369 ? -15.547 2.365 -14.883 1 94.25 369 GLU B C 1
ATOM 5504 O O . GLU B 1 369 ? -16.75 2.096 -14.867 1 94.25 369 GLU B O 1
ATOM 5509 N N . LEU B 1 370 ? -15.07 3.512 -14.422 1 95.31 370 LEU B N 1
ATOM 5510 C CA . LEU B 1 370 ? -15.93 4.531 -13.844 1 95.31 370 LEU B CA 1
ATOM 5511 C C . LEU B 1 370 ? -16.25 5.621 -14.859 1 95.31 370 LEU B C 1
ATOM 5513 O O . LEU B 1 370 ? -15.406 5.969 -15.688 1 95.31 370 LEU B O 1
#